Protein AF-U2RLL4-F1 (afdb_monomer)

Solvent-accessible surface area (backbone atoms only — not comparable to full-atom values): 22254 Å² total; per-residue (Å²): 138,86,86,83,88,81,93,73,91,78,79,98,73,79,81,69,80,72,76,60,77,63,57,58,54,53,51,51,51,50,50,53,57,64,65,72,49,88,63,89,75,58,71,93,46,101,54,63,54,18,35,25,39,34,36,23,9,93,50,26,71,79,56,39,44,50,76,50,62,51,74,35,62,77,90,53,89,75,58,67,65,45,82,46,68,46,74,42,98,58,73,39,96,92,38,56,34,54,29,40,32,29,23,43,84,96,50,99,49,46,72,33,33,35,40,92,36,30,35,42,30,51,18,57,46,48,58,55,41,56,40,42,24,40,31,47,45,59,89,70,26,29,42,44,72,88,39,81,42,74,47,51,75,47,79,46,76,47,82,40,90,99,56,70,70,44,76,45,78,48,44,24,55,99,58,26,47,46,48,32,83,76,39,68,69,44,40,51,51,24,51,53,49,39,60,75,68,70,61,86,71,94,38,65,34,26,23,46,31,44,56,84,79,48,94,73,52,26,76,59,17,34,55,36,47,43,57,29,64,48,72,68,46,37,49,60,16,37,74,33,28,38,58,86,36,32,34,36,39,36,34,29,78,91,34,51,36,36,38,40,39,38,43,59,34,57,35,54,66,40,81,83,61,86,59,69,40,67,44,35,38,72,64,48,36,73,76,48,56,57,54,73,91,74,38,62,65,51,66,62,55,93,82,43,55,52,75,45,27,26,28,73,90,64,66,94,83,51,96,63,87,52,58,91,61,54,44,95,26,65,62,31,49,52,53,48,53,53,52,48,52,44,54,73,66,73,49,59,47,47,74,70,57,52,54,53,56,73,70,58,83,80,57,69,64,56,71,59,46,51,62,54,54,48,53,50,31,76,69,37,56,74,85,69,77,62,41,120

pLDDT: mean 87.96, std 16.69, range [27.92, 98.94]

Foldseek 3Di:
DDDDDDDDDDDPPDPDPDPPPVVVVVVVVVVVVVVPPDQPPHDPDDQFWKKKKKFFLVQAPVSFMDIDIDGGDDDDVVDQKDKDAQDDPDCDPVRNFGWIDIDGVPARFHQFTDGPWKGKYWIQLPFLFKAKAWWQDDVQWTAAPNDTHGWDWDWDWDDDVVDDIDIDIWTADPQGTFCVSVDVVQQVQSVVVCVVVVHDGPDITMGMRGCVVPDFQQSVLRVQCSNARDPVSNLVSLQRNAPPWTWMWMTTPVGKTKTATGHFRFDFLDDQRPGHYHPNYNNGDTPGGDDRVLGDMDMCDPVSMDIDIQANSDDPPRPDRGDPDTDPCPLVVQLVVLSVVSVVVVDRDDPVSVVVSVVDPDDPCCVVVVVVLVVCLVPDDPPPVSND

Mean predicted aligned error: 9.35 Å

Radius of gyration: 27.71 Å; Cα contacts (8 Å, |Δi|>4): 667; chains: 1; bounding box: 62×97×69 Å

Secondary structure (DSSP, 8-state):
-----------S--S-PPPPHHHHHHHHHHHHHHHSS--SSS-SSTT-EEEEEEE-GGGBTTSS-EEEEEEE----SS-SEEEEEEE-SS--SSS--EEEEEEETT--S-SEEE-SSEEEEEEE-----EEEEEEEEETTEEEETTEEEE-EEEEEEEPPTTS--EEEEEEE-SS-BB-TTT-HHHHHHHHHHHHHTT---S-EEEEEEEGGGS--SHHHHHHHHHT--SHHHHHHHHTT--SS-EEEEEEETTS-EEEE----PEEESSS-SSS-EESSSGGGSEEEE--GGGS-EEES-TTSEEEESSS-SS-TT-SS---S----SHHHHHHHHHHHHHHHTTPPB-HHHHHHHHT----HHHHHHHHHHHHHHHHS-TTSS---

Structure (mmCIF, N/CA/C/O backbone):
data_AF-U2RLL4-F1
#
_entry.id   AF-U2RLL4-F1
#
loop_
_atom_site.group_PDB
_atom_site.id
_atom_site.type_symbol
_atom_site.label_atom_id
_atom_site.label_alt_id
_atom_site.label_comp_id
_atom_site.label_asym_id
_atom_site.label_entity_id
_atom_site.label_seq_id
_atom_site.pdbx_PDB_ins_code
_atom_site.Cartn_x
_atom_site.Cartn_y
_atom_site.Cartn_z
_atom_site.occupancy
_atom_site.B_iso_or_equiv
_atom_site.auth_seq_id
_atom_site.auth_comp_id
_atom_site.auth_asym_id
_atom_site.auth_atom_id
_atom_site.pdbx_PDB_model_num
ATOM 1 N N . ASP A 1 1 ? -33.097 72.452 22.766 1.00 35.31 1 ASP A N 1
ATOM 2 C CA . ASP A 1 1 ? -32.144 72.128 23.845 1.00 35.31 1 ASP A CA 1
ATOM 3 C C . ASP A 1 1 ? -31.614 70.722 23.628 1.00 35.31 1 ASP A C 1
ATOM 5 O O . ASP A 1 1 ? -32.330 69.766 23.870 1.00 35.31 1 ASP A O 1
ATOM 9 N N . ALA A 1 2 ? -30.593 70.578 22.776 1.00 31.78 2 ALA A N 1
ATOM 10 C CA . ALA A 1 2 ? -29.151 70.727 23.064 1.00 31.78 2 ALA A CA 1
ATOM 11 C C . ALA A 1 2 ? -28.604 69.412 23.646 1.00 31.78 2 ALA A C 1
ATOM 13 O O . ALA A 1 2 ? -29.109 68.956 24.658 1.00 31.78 2 ALA A O 1
ATOM 14 N N . GLY A 1 3 ? -27.613 68.710 23.102 1.00 29.83 3 GLY A N 1
ATOM 15 C CA . GLY A 1 3 ? -26.663 68.826 21.985 1.00 29.83 3 GLY A CA 1
ATOM 16 C C . GLY A 1 3 ? -25.802 67.542 22.084 1.00 29.83 3 GLY A C 1
ATOM 17 O O . GLY A 1 3 ? -25.729 66.955 23.158 1.00 29.83 3 GLY A O 1
ATOM 18 N N . ALA A 1 4 ? -25.275 66.930 21.028 1.00 31.56 4 ALA A N 1
ATOM 19 C CA . ALA A 1 4 ? -23.980 67.215 20.400 1.00 31.56 4 ALA A CA 1
ATOM 20 C C . ALA A 1 4 ? -23.743 66.044 19.408 1.00 31.56 4 ALA A C 1
ATOM 22 O O . ALA A 1 4 ? -23.968 64.896 19.774 1.00 31.56 4 ALA A O 1
ATOM 23 N N . ALA A 1 5 ? -23.574 66.264 18.104 1.00 33.19 5 ALA A N 1
ATOM 24 C CA . ALA A 1 5 ? -22.386 66.756 17.393 1.00 33.19 5 ALA A CA 1
ATOM 25 C C . ALA A 1 5 ? -21.442 65.622 16.950 1.00 33.19 5 ALA A C 1
ATOM 27 O O . ALA A 1 5 ? -21.034 64.794 17.754 1.00 33.19 5 ALA A O 1
ATOM 28 N N . GLY A 1 6 ? -21.044 65.669 15.673 1.00 27.92 6 GLY A N 1
ATOM 29 C CA . GLY A 1 6 ? -19.791 65.069 15.213 1.00 27.92 6 GLY A CA 1
ATOM 30 C C . GLY A 1 6 ? -19.909 64.017 14.118 1.00 27.92 6 GLY A C 1
ATOM 31 O O . GLY A 1 6 ? -19.562 62.864 14.337 1.00 27.92 6 GLY A O 1
ATOM 32 N N . ALA A 1 7 ? -20.326 64.425 12.918 1.00 37.50 7 ALA A N 1
ATOM 33 C CA . ALA A 1 7 ? -19.931 63.721 11.705 1.00 37.50 7 ALA A CA 1
ATOM 34 C C . ALA A 1 7 ? -18.407 63.866 11.532 1.00 37.50 7 ALA A C 1
ATOM 36 O O . ALA A 1 7 ? -17.900 64.979 11.403 1.00 37.50 7 ALA A O 1
ATOM 37 N N . GLY A 1 8 ? -17.690 62.746 11.549 1.00 28.16 8 GLY A N 1
ATOM 38 C CA . GLY A 1 8 ? -16.263 62.651 11.261 1.00 28.16 8 GLY A CA 1
ATOM 39 C C . GLY A 1 8 ? -16.005 61.285 10.644 1.00 28.16 8 GLY A C 1
ATOM 40 O O . GLY A 1 8 ? -16.228 60.266 11.289 1.00 28.16 8 GLY A O 1
ATOM 41 N N . GLY A 1 9 ? -15.659 61.280 9.358 1.00 40.22 9 GLY A N 1
ATOM 42 C CA . GLY A 1 9 ? -15.549 60.077 8.547 1.00 40.22 9 GLY A CA 1
ATOM 43 C C . GLY A 1 9 ? -14.456 59.120 9.014 1.00 40.22 9 GLY A C 1
ATOM 44 O O . GLY A 1 9 ? -13.385 59.535 9.448 1.00 40.22 9 GLY A O 1
ATOM 45 N N . ALA A 1 10 ? -14.729 57.832 8.837 1.00 35.62 10 ALA A N 1
ATOM 46 C CA . ALA A 1 10 ? -13.708 56.824 8.625 1.00 35.62 10 ALA A CA 1
ATOM 47 C C . ALA A 1 10 ? -14.221 55.859 7.550 1.00 35.62 10 ALA A C 1
ATOM 49 O O . ALA A 1 10 ? -15.272 55.235 7.681 1.00 35.62 10 ALA A O 1
ATOM 50 N N . ASP A 1 11 ? -13.475 55.864 6.455 1.00 39.47 11 ASP A N 1
ATOM 51 C CA . ASP A 1 11 ? -13.566 55.104 5.220 1.00 39.47 11 ASP A CA 1
ATOM 52 C C . ASP A 1 11 ? -14.268 53.738 5.269 1.00 39.47 11 ASP A C 1
ATOM 54 O O . ASP A 1 11 ? -13.703 52.722 5.666 1.00 39.47 11 ASP A O 1
ATOM 58 N N . ALA A 1 12 ? -15.431 53.678 4.620 1.00 37.25 12 ALA A N 1
ATOM 59 C CA . ALA A 1 12 ? -15.953 52.467 3.984 1.00 37.25 12 ALA A CA 1
ATOM 60 C C . ALA A 1 12 ? -15.219 52.169 2.653 1.0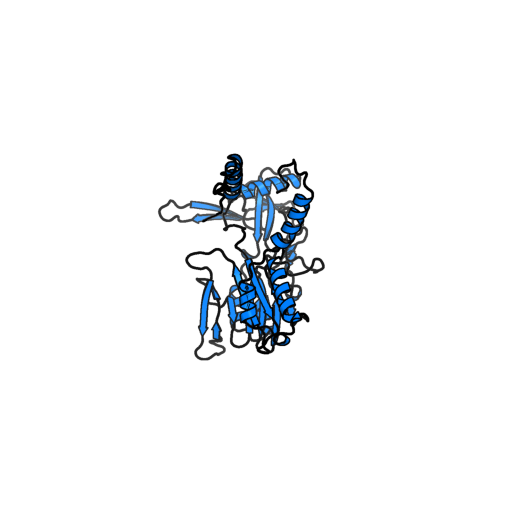0 37.25 12 ALA A C 1
ATOM 62 O O . ALA A 1 12 ? -15.834 51.826 1.642 1.00 37.25 12 ALA A O 1
ATOM 63 N N . ARG A 1 13 ? -13.891 52.347 2.623 1.00 44.16 13 ARG A N 1
ATOM 64 C CA . ARG A 1 13 ? -13.056 52.203 1.423 1.00 44.16 13 ARG A CA 1
ATOM 65 C C . ARG A 1 13 ? -11.746 51.481 1.735 1.00 44.16 13 ARG A C 1
ATOM 67 O O . ARG A 1 13 ? -10.659 52.028 1.638 1.00 44.16 13 ARG A O 1
ATOM 74 N N . ALA A 1 14 ? -11.869 50.201 2.056 1.00 39.75 14 ALA A N 1
ATOM 75 C CA . ALA A 1 14 ? -10.788 49.238 1.870 1.00 39.75 14 ALA A CA 1
ATOM 76 C C . ALA A 1 14 ? -11.356 47.891 1.395 1.00 39.75 14 ALA A C 1
ATOM 78 O O . ALA A 1 14 ? -10.985 46.828 1.878 1.00 39.75 14 ALA A O 1
ATOM 79 N N . LEU A 1 15 ? -12.293 47.928 0.441 1.00 38.53 15 LEU A N 1
ATOM 80 C CA . LEU A 1 15 ? -12.553 46.766 -0.403 1.00 38.53 15 LEU A CA 1
ATOM 81 C C . LEU A 1 15 ? -11.418 46.694 -1.427 1.00 38.53 15 LEU A C 1
ATOM 83 O O . LEU A 1 15 ? -11.384 47.478 -2.370 1.00 38.53 15 LEU A O 1
ATOM 87 N N . ALA A 1 16 ? -10.484 45.787 -1.133 1.00 45.78 16 ALA A N 1
ATOM 88 C CA . ALA A 1 16 ? -9.521 45.149 -2.022 1.00 45.78 16 ALA A CA 1
ATOM 89 C C . ALA A 1 16 ? -8.965 46.041 -3.143 1.00 45.78 16 ALA A C 1
ATOM 91 O O . ALA A 1 16 ? -9.498 46.084 -4.252 1.00 45.78 16 ALA A O 1
ATOM 92 N N . ALA A 1 17 ? -7.816 46.676 -2.886 1.00 45.69 17 ALA A N 1
ATOM 93 C CA . ALA A 1 17 ? -6.901 46.944 -3.987 1.00 45.69 17 ALA A CA 1
ATOM 94 C C . ALA A 1 17 ? -6.671 45.603 -4.699 1.00 45.69 17 ALA A C 1
ATOM 96 O O . ALA A 1 17 ? -6.273 44.628 -4.057 1.00 45.69 17 ALA A O 1
ATOM 97 N N . ALA A 1 18 ? -7.009 45.533 -5.989 1.00 52.09 18 ALA A N 1
ATOM 98 C CA . ALA A 1 18 ? -6.690 44.367 -6.796 1.00 52.09 18 ALA A CA 1
ATOM 99 C C . ALA A 1 18 ? -5.194 44.064 -6.605 1.00 52.09 18 ALA A C 1
ATOM 101 O O . ALA A 1 18 ? -4.401 45.015 -6.593 1.00 52.09 18 ALA A O 1
ATOM 102 N N . PRO A 1 19 ? -4.805 42.792 -6.403 1.00 55.44 19 PRO A N 1
ATOM 103 C CA . PRO A 1 19 ? -3.399 42.449 -6.256 1.00 55.44 19 PRO A CA 1
ATOM 104 C C . PRO A 1 19 ? -2.615 43.035 -7.442 1.00 55.44 19 PRO A C 1
ATOM 106 O O . PRO A 1 19 ? -3.172 43.117 -8.547 1.00 55.44 19 PRO A O 1
ATOM 109 N N . PRO A 1 20 ? -1.367 43.498 -7.234 1.00 59.97 20 PRO A N 1
ATOM 110 C CA . PRO A 1 20 ? -0.583 44.093 -8.306 1.00 59.97 20 PRO A CA 1
ATOM 111 C C . PRO A 1 20 ? -0.528 43.138 -9.507 1.00 59.97 20 PRO A C 1
ATOM 113 O O . PRO A 1 20 ? -0.580 41.917 -9.354 1.00 59.97 20 PRO A O 1
ATOM 116 N N . ALA A 1 21 ? -0.489 43.692 -10.721 1.00 58.06 21 ALA A N 1
ATOM 117 C CA . ALA A 1 21 ? -0.640 42.921 -11.960 1.00 58.06 21 ALA A CA 1
ATOM 118 C C . ALA A 1 21 ? 0.403 41.793 -12.135 1.00 58.06 21 ALA A C 1
ATOM 120 O O . ALA A 1 21 ? 0.189 40.884 -12.937 1.00 58.06 21 ALA A O 1
ATOM 121 N N . ASP A 1 22 ? 1.501 41.828 -11.375 1.00 64.62 22 ASP A N 1
ATOM 122 C CA . ASP A 1 22 ? 2.539 40.798 -11.356 1.00 64.62 22 ASP A CA 1
ATOM 123 C C . ASP A 1 22 ? 2.102 39.507 -10.647 1.00 64.62 22 ASP A C 1
ATOM 125 O O . ASP A 1 22 ? 2.520 38.425 -11.049 1.00 64.62 22 ASP A O 1
ATOM 129 N N . TYR A 1 23 ? 1.205 39.587 -9.665 1.00 63.22 23 TYR A N 1
ATOM 130 C CA . TYR A 1 23 ? 0.782 38.447 -8.854 1.00 63.22 23 TYR A CA 1
ATOM 131 C C . TYR A 1 23 ? -0.059 37.464 -9.666 1.00 63.22 23 TYR A C 1
ATOM 133 O O . TYR A 1 23 ? 0.086 36.249 -9.554 1.00 63.22 23 TYR A O 1
ATOM 141 N N . ARG A 1 24 ? -0.914 37.996 -10.546 1.00 65.81 24 ARG A N 1
ATOM 142 C CA . ARG A 1 24 ? -1.695 37.190 -11.486 1.00 65.81 24 ARG A CA 1
ATOM 143 C C . ARG A 1 24 ? -0.790 36.496 -12.500 1.00 65.81 24 ARG A C 1
ATOM 145 O O . ARG A 1 24 ? -0.968 35.309 -12.726 1.00 65.81 24 ARG A O 1
ATOM 152 N N . ALA A 1 25 ? 0.194 37.206 -13.052 1.00 68.19 25 ALA A N 1
ATOM 153 C CA . ALA A 1 25 ? 1.145 36.630 -13.999 1.00 68.19 25 ALA A CA 1
ATOM 154 C C . ALA A 1 25 ? 2.014 35.538 -13.349 1.00 68.19 25 ALA A C 1
ATOM 156 O O . ALA A 1 25 ? 2.249 34.496 -13.954 1.00 68.19 25 ALA A O 1
ATOM 157 N N . GLN A 1 26 ? 2.438 35.736 -12.098 1.00 72.56 26 GLN A N 1
ATOM 158 C CA . GLN A 1 26 ? 3.176 34.734 -11.325 1.00 72.56 26 GLN A CA 1
ATOM 159 C C . GLN A 1 26 ? 2.309 33.505 -11.007 1.00 72.56 26 GLN A C 1
ATOM 161 O O . GLN A 1 26 ? 2.769 32.381 -11.183 1.00 72.56 26 GLN A O 1
ATOM 166 N N . LEU A 1 27 ? 1.045 33.690 -10.608 1.00 69.88 27 LEU A N 1
ATOM 167 C CA . LEU A 1 27 ? 0.103 32.586 -10.379 1.00 69.88 27 LEU A CA 1
ATOM 168 C C . LEU A 1 27 ? -0.246 31.836 -11.670 1.00 69.88 27 LEU A C 1
ATOM 170 O O . LEU A 1 27 ? -0.314 30.611 -11.657 1.00 69.88 27 LEU A O 1
ATOM 174 N N . GLU A 1 28 ? -0.422 32.542 -12.787 1.00 74.75 28 GLU A N 1
ATOM 175 C CA . GLU A 1 28 ? -0.637 31.941 -14.109 1.00 74.75 28 GLU A CA 1
ATOM 176 C C . GLU A 1 28 ? 0.602 31.148 -14.559 1.00 74.75 28 GLU A C 1
ATOM 178 O O . GLU A 1 28 ? 0.465 30.040 -15.073 1.00 74.75 28 GLU A O 1
ATOM 183 N N . GLN A 1 29 ? 1.813 31.646 -14.287 1.00 74.31 29 GLN A N 1
ATOM 184 C CA . GLN A 1 29 ? 3.063 30.936 -14.571 1.00 74.31 29 GLN A CA 1
ATOM 185 C C . GLN A 1 29 ? 3.240 29.689 -13.691 1.00 74.31 29 GLN A C 1
ATOM 187 O O . GLN A 1 29 ? 3.697 28.653 -14.178 1.00 74.31 29 GLN A O 1
ATOM 192 N N . VAL A 1 30 ? 2.844 29.752 -12.417 1.00 69.50 30 VAL A N 1
ATOM 193 C CA . VAL A 1 30 ? 2.812 28.588 -11.518 1.00 69.50 30 VAL A CA 1
ATOM 194 C C . VAL A 1 30 ? 1.758 27.577 -11.980 1.00 69.50 30 VAL A C 1
ATOM 196 O O . VAL A 1 30 ? 2.071 26.393 -12.064 1.00 69.50 30 VAL A O 1
ATOM 199 N N . SER A 1 31 ? 0.555 28.018 -12.366 1.00 70.50 31 SER A N 1
ATOM 200 C CA . SER A 1 31 ? -0.503 27.146 -12.907 1.00 70.50 31 SER A CA 1
ATOM 201 C C . SER A 1 31 ? -0.044 26.433 -14.176 1.00 70.50 31 SER A C 1
ATOM 203 O O . SER A 1 31 ? -0.110 25.211 -14.249 1.00 70.50 31 SER A O 1
ATOM 205 N N . ALA A 1 32 ? 0.531 27.163 -15.134 1.00 70.44 32 ALA A N 1
ATOM 206 C CA . ALA A 1 32 ? 1.067 26.589 -16.367 1.00 70.44 32 ALA A CA 1
ATOM 207 C C . ALA A 1 32 ? 2.233 25.613 -16.104 1.00 70.44 32 ALA A C 1
ATOM 209 O O . ALA A 1 32 ? 2.377 24.595 -16.783 1.00 70.44 32 ALA A O 1
ATOM 210 N N . SER A 1 33 ? 3.045 25.876 -15.076 1.00 67.56 33 SER A N 1
ATOM 211 C CA . SER A 1 33 ? 4.110 24.960 -14.648 1.00 67.56 33 SER A CA 1
ATOM 212 C C . SER A 1 33 ? 3.546 23.687 -14.001 1.00 67.56 33 SER A C 1
ATOM 214 O O . SER A 1 33 ? 4.088 22.610 -14.211 1.00 67.56 33 SER A O 1
ATOM 216 N N . LEU A 1 34 ? 2.430 23.779 -13.272 1.00 58.28 34 LEU A N 1
ATOM 217 C CA . LEU A 1 34 ? 1.736 22.635 -12.661 1.00 58.28 34 LEU A CA 1
ATOM 218 C C . LEU A 1 34 ? 0.900 21.822 -13.664 1.00 58.28 34 LEU A C 1
ATOM 220 O O . LEU A 1 34 ? 0.659 20.632 -13.449 1.00 58.28 34 LEU A O 1
ATOM 224 N N . GLU A 1 35 ? 0.439 22.457 -14.740 1.00 61.38 35 GLU A N 1
ATOM 225 C CA . GLU A 1 35 ? -0.293 21.835 -15.850 1.00 61.38 35 GLU A CA 1
ATOM 226 C C . GLU A 1 35 ? 0.631 21.123 -16.846 1.00 61.38 35 GLU A C 1
ATOM 228 O O . GLU A 1 35 ? 0.214 20.150 -17.468 1.00 61.38 35 GLU A O 1
ATOM 233 N N . SER A 1 36 ? 1.886 21.567 -16.980 1.00 55.72 36 SER A N 1
ATOM 234 C CA . SER A 1 36 ? 2.875 20.952 -17.882 1.00 55.72 36 SER A CA 1
ATOM 235 C C . SER A 1 36 ? 3.551 19.695 -17.319 1.00 55.72 36 SER A C 1
ATOM 237 O O . SER A 1 36 ? 4.315 19.041 -18.028 1.00 55.72 36 SER A O 1
ATOM 239 N N . LEU A 1 37 ? 3.243 19.315 -16.075 1.00 46.38 37 LEU A N 1
ATOM 240 C CA . LEU A 1 37 ? 3.657 18.038 -15.496 1.00 46.38 37 LEU A CA 1
ATOM 241 C C . LEU A 1 37 ? 2.771 16.898 -16.050 1.00 46.38 37 LEU A C 1
ATOM 243 O O . LEU A 1 37 ? 1.548 16.963 -15.890 1.00 46.38 37 LEU A O 1
ATOM 247 N N . PRO A 1 38 ? 3.337 15.844 -16.674 1.00 43.25 38 PRO A N 1
ATOM 248 C CA . PRO A 1 38 ? 2.563 14.741 -17.243 1.00 43.25 38 PRO A CA 1
ATOM 249 C C . PRO A 1 38 ? 1.695 14.044 -16.183 1.00 43.25 38 PRO A C 1
ATOM 251 O O . PRO A 1 38 ? 2.201 13.439 -15.240 1.00 43.25 38 PRO A O 1
ATOM 254 N N . ARG A 1 39 ? 0.367 14.092 -16.349 1.00 53.12 39 ARG A N 1
ATOM 255 C CA . ARG A 1 39 ? -0.608 13.388 -15.494 1.00 53.12 39 ARG A CA 1
ATOM 256 C C . ARG A 1 39 ? -1.152 12.152 -16.202 1.00 53.12 39 ARG A C 1
ATOM 258 O O . ARG A 1 39 ? -2.321 12.112 -16.574 1.00 53.12 39 ARG A O 1
ATOM 265 N N . LEU A 1 40 ? -0.304 11.149 -16.419 1.00 39.41 40 LEU A N 1
ATOM 266 C CA . LEU A 1 40 ? -0.729 9.908 -17.083 1.00 39.41 40 LEU A CA 1
ATOM 267 C C . LEU A 1 40 ? -1.273 8.841 -16.110 1.00 39.41 40 LEU A C 1
ATOM 269 O O . LEU A 1 40 ? -1.801 7.828 -16.555 1.00 39.41 40 LEU A O 1
ATOM 273 N N . MET A 1 41 ? -1.220 9.079 -14.792 1.00 38.47 41 MET A N 1
ATOM 274 C CA . MET A 1 41 ? -1.794 8.197 -13.760 1.00 38.47 41 MET A CA 1
ATOM 275 C C . MET A 1 41 ? -2.449 8.997 -12.622 1.00 38.47 41 MET A C 1
ATOM 277 O O . MET A 1 41 ? -2.103 8.835 -11.458 1.00 38.47 41 MET A O 1
ATOM 281 N N . GLY A 1 42 ? -3.365 9.918 -12.952 1.00 37.81 42 GLY A N 1
ATOM 282 C CA . GLY A 1 42 ? -3.905 10.865 -11.966 1.00 37.81 42 GLY A CA 1
ATOM 283 C C . GLY A 1 42 ? -2.805 11.770 -11.387 1.00 37.81 42 GLY A C 1
ATOM 284 O O . GLY A 1 42 ? -1.627 11.613 -11.711 1.00 37.81 42 GLY A O 1
ATOM 285 N N . PRO A 1 43 ? -3.133 12.789 -10.584 1.00 41.00 43 PRO A N 1
ATOM 286 C CA . PRO A 1 43 ? -2.085 13.478 -9.860 1.00 41.00 43 PRO A CA 1
ATOM 287 C C . PRO A 1 43 ? -1.492 12.497 -8.838 1.00 41.00 43 PRO A C 1
ATOM 289 O O . PRO A 1 43 ? -2.199 12.022 -7.955 1.00 41.00 43 PRO A O 1
ATOM 292 N N . ALA A 1 44 ? -0.179 12.272 -8.887 1.00 42.84 44 ALA A N 1
ATOM 293 C CA . ALA A 1 44 ? 0.561 12.298 -7.635 1.00 42.84 44 ALA A CA 1
ATOM 294 C C . ALA A 1 44 ? 0.318 13.704 -7.058 1.00 42.84 44 ALA A C 1
ATOM 296 O O . ALA A 1 44 ? 0.884 14.694 -7.518 1.00 42.84 44 ALA A O 1
ATOM 297 N N . GLY A 1 45 ? -0.674 13.808 -6.182 1.00 40.56 45 GLY A N 1
ATOM 298 C CA . GLY A 1 45 ? -1.204 15.050 -5.640 1.00 40.56 45 GLY A CA 1
ATOM 299 C C . GLY A 1 45 ? -2.021 14.759 -4.392 1.00 40.56 45 GLY A C 1
ATOM 300 O O . GLY A 1 45 ? -2.318 13.605 -4.098 1.00 40.56 45 GLY A O 1
ATOM 301 N N . SER A 1 46 ? -2.348 15.827 -3.672 1.00 45.66 46 SER A N 1
ATOM 302 C CA . SER A 1 46 ? -2.884 15.918 -2.302 1.00 45.66 46 SER A CA 1
ATOM 303 C C . SER A 1 46 ? -4.059 15.016 -1.893 1.00 45.66 46 SER A C 1
ATOM 305 O O . SER A 1 46 ? -4.433 15.046 -0.724 1.00 45.66 46 SER A O 1
ATOM 307 N N . ASP A 1 47 ? -4.635 14.238 -2.809 1.00 52.28 47 ASP A N 1
ATOM 308 C CA . ASP A 1 47 ? -5.923 13.553 -2.643 1.00 52.28 47 ASP A CA 1
ATOM 309 C C . ASP A 1 47 ? -5.806 12.015 -2.716 1.00 52.28 47 ASP A C 1
ATOM 311 O O . ASP A 1 47 ? -6.821 11.315 -2.715 1.00 52.28 47 ASP A O 1
ATOM 315 N N . ILE A 1 48 ? -4.582 11.478 -2.807 1.00 71.50 48 ILE A N 1
ATOM 316 C CA . ILE A 1 48 ? -4.311 10.037 -2.734 1.00 71.50 48 ILE A CA 1
ATOM 317 C C . ILE A 1 48 ? -3.631 9.732 -1.405 1.00 71.50 48 ILE A C 1
ATOM 319 O O . ILE A 1 48 ? -2.574 10.271 -1.101 1.00 71.50 48 ILE A O 1
ATOM 323 N N . GLY A 1 49 ? -4.241 8.845 -0.633 1.00 86.00 49 GLY A N 1
ATOM 324 C CA . GLY A 1 49 ? -3.812 8.484 0.709 1.00 86.00 49 GLY A CA 1
ATOM 325 C C . GLY A 1 49 ? -4.820 7.526 1.325 1.00 86.00 49 GLY A C 1
ATOM 326 O O . GLY A 1 49 ? -5.701 6.997 0.655 1.00 86.00 49 GLY A O 1
ATOM 327 N N . SER A 1 50 ? -4.690 7.223 2.601 1.00 94.00 50 SER A N 1
ATOM 328 C CA . SER A 1 50 ? -5.680 6.488 3.387 1.00 94.00 50 SER A CA 1
ATOM 329 C C . SER A 1 50 ? -5.346 6.662 4.857 1.00 94.00 50 SER A C 1
ATOM 331 O O . SER A 1 50 ? -4.168 6.732 5.207 1.00 94.00 50 SER A O 1
ATOM 333 N N . ASN A 1 51 ? -6.340 6.652 5.734 1.00 97.56 51 ASN A N 1
ATOM 334 C CA . ASN A 1 51 ? -6.104 6.467 7.162 1.00 97.56 51 ASN A CA 1
ATOM 335 C C . ASN A 1 51 ? -6.658 5.117 7.612 1.00 97.56 51 ASN A C 1
ATOM 337 O O . ASN A 1 51 ? -7.693 4.660 7.126 1.00 97.56 51 ASN A O 1
ATOM 341 N N . SER A 1 52 ? -5.985 4.488 8.566 1.00 97.81 52 SER A N 1
ATOM 342 C CA . SER A 1 52 ? -6.527 3.391 9.360 1.00 97.81 52 SER A CA 1
ATOM 343 C C . SER A 1 52 ? -5.995 3.468 10.776 1.00 97.81 52 SER A C 1
ATOM 345 O O . SER A 1 52 ? -4.802 3.691 10.989 1.00 97.81 52 SER A O 1
ATOM 347 N N . TRP A 1 53 ? -6.852 3.223 11.755 1.00 98.50 53 TRP A N 1
ATOM 348 C CA . TRP A 1 53 ? -6.415 3.031 13.127 1.00 98.50 53 TRP A CA 1
ATOM 349 C C . TRP A 1 53 ? -7.333 2.075 13.865 1.00 98.50 53 TRP A C 1
ATOM 351 O O . TRP A 1 53 ? -8.526 1.968 13.582 1.00 98.50 53 TRP A O 1
ATOM 361 N N . VAL A 1 54 ? -6.751 1.390 14.839 1.00 98.69 54 VAL A N 1
ATOM 362 C CA . VAL A 1 54 ? -7.457 0.454 15.705 1.00 98.69 54 VAL A CA 1
ATOM 363 C C . VAL A 1 54 ? -7.086 0.732 17.156 1.00 98.69 54 VAL A C 1
ATOM 365 O O . VAL A 1 54 ? -5.930 1.005 17.474 1.00 98.69 54 VAL A O 1
ATOM 368 N N . VAL A 1 55 ? -8.085 0.705 18.034 1.00 98.62 55 VAL A N 1
ATOM 369 C CA . VAL A 1 55 ? -7.964 0.965 19.471 1.00 98.62 55 VAL A CA 1
ATOM 370 C C . VAL A 1 55 ? -8.442 -0.270 20.225 1.00 98.62 55 VAL A C 1
ATOM 372 O O . VAL A 1 55 ? -9.552 -0.741 19.993 1.00 98.62 55 VAL A O 1
ATOM 375 N N . SER A 1 56 ? -7.616 -0.784 21.132 1.00 98.38 56 SER A N 1
ATOM 376 C CA . SER A 1 56 ? -7.894 -1.983 21.931 1.00 98.38 56 SER A CA 1
ATOM 377 C C . SER A 1 56 ? -9.104 -1.812 22.850 1.00 98.38 56 SER A C 1
ATOM 379 O O . SER A 1 56 ? -9.380 -0.718 23.351 1.00 98.38 56 SER A O 1
ATOM 381 N N . GLY A 1 57 ? -9.779 -2.922 23.162 1.00 97.94 57 GLY A N 1
ATOM 382 C CA . GLY A 1 57 ? -10.928 -2.934 24.075 1.00 97.94 57 GLY A CA 1
ATOM 383 C C . GLY A 1 57 ? -10.628 -2.379 25.472 1.00 97.94 57 GLY A C 1
ATOM 384 O O . GLY A 1 57 ? -11.504 -1.810 26.121 1.00 97.94 57 GLY A O 1
ATOM 385 N N . ALA A 1 58 ? -9.369 -2.451 25.915 1.00 96.88 58 ALA A N 1
ATOM 386 C CA . ALA A 1 58 ? -8.926 -1.868 27.178 1.00 96.88 58 ALA A CA 1
ATOM 387 C C . ALA A 1 58 ? -9.097 -0.342 27.222 1.00 96.88 58 ALA A C 1
ATOM 389 O O . ALA A 1 58 ? -9.222 0.225 28.308 1.00 96.88 58 ALA A O 1
ATOM 390 N N . LEU A 1 59 ? -9.131 0.334 26.074 1.00 97.88 59 LEU A N 1
ATOM 391 C CA . LEU A 1 59 ? -9.264 1.785 25.976 1.00 97.88 59 LEU A CA 1
ATOM 392 C C . LEU A 1 59 ? -10.670 2.235 25.564 1.00 97.88 59 LEU A C 1
ATOM 394 O O . LEU A 1 59 ? -10.949 3.427 25.654 1.00 97.88 59 LEU A O 1
ATOM 398 N N . THR A 1 60 ? -11.572 1.336 25.166 1.00 98.31 60 THR A N 1
ATOM 399 C CA . THR A 1 60 ? -12.885 1.692 24.600 1.00 98.31 60 THR A CA 1
ATOM 400 C C . THR A 1 60 ? -14.030 1.561 25.607 1.00 98.31 60 THR A C 1
ATOM 402 O O . THR A 1 60 ? -13.917 0.898 26.639 1.00 98.31 60 THR A O 1
ATOM 405 N N . THR A 1 61 ? -15.163 2.219 25.339 1.00 97.62 61 THR A N 1
ATOM 406 C CA . THR A 1 61 ? -16.367 2.131 26.191 1.00 97.62 61 THR A CA 1
ATOM 407 C C . THR A 1 61 ? -17.061 0.779 26.103 1.00 97.62 61 THR A C 1
ATOM 409 O O . THR A 1 61 ? -17.803 0.415 27.009 1.00 97.62 61 THR A O 1
ATOM 412 N N . THR A 1 62 ? -16.858 0.052 25.006 1.00 96.81 62 THR A N 1
ATOM 413 C CA . THR A 1 62 ? -17.490 -1.246 24.740 1.00 96.81 62 THR A CA 1
ATOM 414 C C . THR A 1 62 ? -16.728 -2.407 25.377 1.00 96.81 62 THR A C 1
ATOM 416 O O . THR A 1 62 ? -17.249 -3.518 25.420 1.00 96.81 62 THR A O 1
ATOM 419 N N . GLY A 1 63 ? -15.487 -2.185 25.827 1.00 97.69 63 GLY A N 1
ATOM 420 C CA . GLY A 1 63 ? -14.577 -3.265 26.212 1.00 97.69 63 GLY A CA 1
ATOM 421 C C . GLY A 1 63 ? -14.099 -4.112 25.024 1.00 97.69 63 GLY A C 1
ATOM 422 O O . GLY A 1 63 ? -13.436 -5.125 25.232 1.00 97.69 63 GLY A O 1
ATOM 423 N N . LYS A 1 64 ? -14.430 -3.717 23.786 1.00 98.19 64 LYS A N 1
ATOM 424 C CA . LYS A 1 64 ? -14.058 -4.392 22.534 1.00 98.19 64 LYS A CA 1
ATOM 425 C C . LYS A 1 64 ? -13.298 -3.440 21.608 1.00 98.19 64 LYS A C 1
ATOM 427 O O . LYS A 1 64 ? -13.500 -2.225 21.723 1.00 98.19 64 LYS A O 1
ATOM 432 N N . PRO A 1 65 ? -12.427 -3.948 20.721 1.00 98.56 65 PRO A N 1
ATOM 433 C CA . PRO A 1 65 ? -11.694 -3.095 19.804 1.00 98.56 65 PRO A CA 1
ATOM 434 C C . PRO A 1 65 ? -12.602 -2.219 18.935 1.00 98.56 65 PRO A C 1
ATOM 436 O O . PRO A 1 65 ? -13.725 -2.598 18.605 1.00 98.56 65 PRO A O 1
ATOM 439 N N . LEU A 1 66 ? -12.106 -1.040 18.568 1.00 98.56 66 LEU A N 1
ATOM 440 C CA . LEU A 1 66 ? -12.730 -0.151 17.588 1.00 98.56 66 LEU A CA 1
ATOM 441 C C . LEU A 1 66 ? -11.731 0.118 16.464 1.00 98.56 66 LEU A C 1
ATOM 443 O O . LEU A 1 66 ? -10.624 0.580 16.739 1.00 98.56 66 LEU A O 1
ATOM 447 N N . LEU A 1 67 ? -12.134 -0.146 15.223 1.00 98.62 67 LEU A N 1
ATOM 448 C CA . LEU A 1 67 ? -11.338 0.066 14.015 1.00 98.62 67 LEU A CA 1
ATOM 449 C C . LEU A 1 67 ? -12.031 1.104 13.127 1.00 98.62 67 LEU A C 1
ATOM 451 O O . LEU A 1 67 ? -13.248 1.062 12.953 1.00 98.62 67 LEU A O 1
ATOM 455 N N . ALA A 1 68 ? -11.258 2.036 12.575 1.00 98.25 68 ALA A N 1
ATOM 456 C CA . ALA A 1 68 ? -11.709 2.972 11.552 1.00 98.25 68 ALA A CA 1
ATOM 457 C C . ALA A 1 68 ? -10.744 2.955 10.364 1.00 98.25 68 ALA A C 1
ATOM 459 O O . ALA A 1 68 ? -9.532 2.833 10.549 1.00 98.25 68 ALA A O 1
ATOM 460 N N . ASN A 1 69 ? -11.295 3.077 9.156 1.00 97.75 69 ASN A N 1
ATOM 461 C CA . ASN A 1 69 ? -10.546 3.148 7.909 1.00 97.75 69 ASN A CA 1
ATOM 462 C C . ASN A 1 69 ? -11.286 4.037 6.899 1.00 97.75 69 ASN A C 1
ATOM 464 O O . ASN A 1 69 ? -12.489 3.888 6.696 1.00 97.75 69 ASN A O 1
ATOM 468 N N . ASP A 1 70 ? -10.555 4.955 6.274 1.00 95.38 70 ASP A N 1
ATOM 469 C CA . ASP A 1 70 ? -11.026 5.856 5.224 1.00 95.38 70 ASP A CA 1
ATOM 470 C C . ASP A 1 70 ? -9.968 5.935 4.108 1.00 95.38 70 ASP A C 1
ATOM 472 O O . ASP A 1 70 ? -8.966 6.639 4.263 1.00 95.38 70 ASP A O 1
ATOM 476 N N . PRO A 1 71 ? -10.132 5.186 2.999 1.00 92.81 71 PRO A N 1
ATOM 477 C CA . PRO A 1 71 ? -9.249 5.288 1.842 1.00 92.81 71 PRO A CA 1
ATOM 478 C C . PRO A 1 71 ? -9.509 6.587 1.067 1.00 92.81 71 PRO A C 1
ATOM 480 O O . PRO A 1 71 ? -10.656 6.950 0.806 1.00 92.81 71 PRO A O 1
ATOM 483 N N . HIS A 1 72 ? -8.446 7.282 0.663 1.00 91.12 72 HIS A N 1
ATOM 484 C CA . HIS A 1 72 ? -8.500 8.535 -0.097 1.00 91.12 72 HIS A CA 1
ATOM 485 C C . HIS A 1 72 ? -8.061 8.259 -1.531 1.00 91.12 72 HIS A C 1
ATOM 487 O O . HIS A 1 72 ? -6.884 8.050 -1.818 1.00 91.12 72 HIS A O 1
ATOM 493 N N . LEU A 1 73 ? -9.037 8.204 -2.429 1.00 84.69 73 LEU A N 1
ATOM 494 C CA . LEU A 1 73 ? -8.823 8.098 -3.866 1.00 84.69 73 LEU A CA 1
ATOM 495 C C . LEU A 1 73 ? -9.582 9.231 -4.548 1.00 84.69 73 L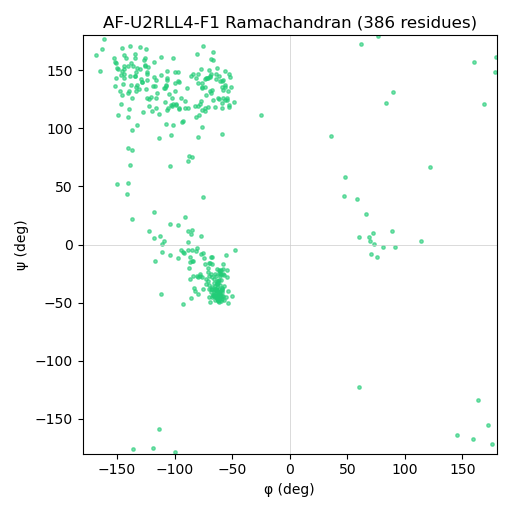EU A C 1
ATOM 497 O O . LEU A 1 73 ? -10.604 9.697 -4.038 1.00 84.69 73 LEU A O 1
ATOM 501 N N . GLY A 1 74 ? -9.113 9.634 -5.728 1.00 78.19 74 GLY A N 1
ATOM 502 C CA . GLY A 1 74 ? -9.784 10.657 -6.523 1.00 78.19 74 GLY A CA 1
ATOM 503 C C . GLY A 1 74 ? -11.260 10.320 -6.771 1.00 78.19 74 GLY A C 1
ATOM 504 O O . GLY A 1 74 ? -11.603 9.205 -7.181 1.00 78.19 74 GLY A O 1
ATOM 505 N N . ALA A 1 75 ? -12.136 11.300 -6.539 1.00 81.38 75 ALA A N 1
ATOM 506 C CA . ALA A 1 75 ? -13.563 11.156 -6.795 1.00 81.38 75 ALA A CA 1
ATOM 507 C C . ALA A 1 75 ? -13.812 10.893 -8.290 1.00 81.38 75 ALA A C 1
ATOM 509 O O . ALA A 1 75 ? -13.373 11.653 -9.154 1.00 81.38 75 ALA A O 1
ATOM 510 N N . SER A 1 76 ? -14.521 9.809 -8.596 1.00 81.25 76 SER A N 1
ATOM 511 C CA . SER A 1 76 ? -14.803 9.364 -9.963 1.00 81.25 76 SER A CA 1
ATOM 512 C C . SER A 1 76 ? -16.216 8.793 -10.079 1.00 81.25 76 SER A C 1
ATOM 514 O O . SER A 1 76 ? -16.852 8.445 -9.082 1.00 81.25 76 SER A O 1
ATOM 516 N N . LEU A 1 77 ? -16.727 8.741 -11.312 1.00 85.06 77 LEU A N 1
ATOM 517 C CA . LEU A 1 77 ? -17.997 8.102 -11.646 1.00 85.06 77 LEU A CA 1
ATOM 518 C C . LEU A 1 77 ? -17.752 7.013 -12.704 1.00 85.06 77 LEU A C 1
ATOM 520 O O . LEU A 1 77 ? -17.309 7.349 -13.804 1.00 85.06 77 LEU A O 1
ATOM 524 N N . PRO A 1 78 ? -18.062 5.737 -12.408 1.00 85.56 78 PRO A N 1
ATOM 525 C CA . PRO A 1 78 ? -18.517 5.218 -11.111 1.00 85.56 78 PRO A CA 1
ATOM 526 C C . PRO A 1 78 ? -17.432 5.311 -10.022 1.00 85.56 78 PRO A C 1
ATOM 528 O O . PRO A 1 78 ? -16.247 5.394 -10.332 1.00 85.56 78 PRO A O 1
ATOM 531 N N . SER A 1 79 ? -17.852 5.286 -8.752 1.00 86.56 79 SER A N 1
ATOM 532 C CA . SER A 1 79 ? -16.930 5.228 -7.610 1.00 86.56 79 SER A CA 1
ATOM 533 C C . SER A 1 79 ? -16.034 3.989 -7.699 1.00 86.56 79 SER A C 1
ATOM 535 O O . SER A 1 79 ? -16.505 2.906 -8.055 1.00 86.56 79 SER A O 1
ATOM 537 N N . VAL A 1 80 ? -14.760 4.138 -7.321 1.00 87.06 80 VAL A N 1
ATOM 538 C CA . VAL A 1 80 ? -13.808 3.019 -7.217 1.00 87.06 80 VAL A CA 1
ATOM 539 C C . VAL A 1 80 ? -14.292 1.992 -6.189 1.00 87.06 80 VAL A C 1
ATOM 541 O O . VAL A 1 80 ? -14.296 0.791 -6.463 1.00 87.06 80 VAL A O 1
ATOM 544 N N . TRP A 1 81 ? -14.730 2.479 -5.025 1.00 90.94 81 TRP A N 1
ATOM 545 C CA . TRP A 1 81 ? -15.237 1.670 -3.920 1.00 90.94 81 TRP A CA 1
ATOM 546 C C . TRP A 1 81 ? -16.762 1.591 -3.947 1.00 90.94 81 TRP A C 1
ATOM 548 O O . TRP A 1 81 ? -17.440 2.600 -4.163 1.00 90.94 81 TRP A O 1
ATOM 558 N N . TYR A 1 82 ? -17.302 0.413 -3.650 1.00 92.06 82 TYR A N 1
ATOM 559 C CA . TYR A 1 82 ? -18.727 0.207 -3.397 1.00 92.06 82 TYR A CA 1
ATOM 560 C C . TYR A 1 82 ? -18.921 -0.704 -2.185 1.00 92.06 82 TYR A C 1
ATOM 562 O O . TYR A 1 82 ? -18.046 -1.506 -1.858 1.00 92.06 82 TYR A O 1
ATOM 570 N N . GLN A 1 83 ? -20.059 -0.560 -1.510 1.00 95.38 83 GLN A N 1
ATOM 571 C CA . GLN A 1 83 ? -20.425 -1.432 -0.398 1.00 95.38 83 GLN A CA 1
ATOM 572 C C . GLN A 1 83 ? -20.899 -2.784 -0.922 1.00 95.38 83 GLN A C 1
ATOM 574 O O . GLN A 1 83 ? -21.701 -2.849 -1.855 1.00 95.38 83 GLN A O 1
ATOM 579 N N . VAL A 1 84 ? -20.423 -3.854 -0.297 1.00 95.81 84 VAL A N 1
ATOM 580 C CA . VAL A 1 84 ? -20.740 -5.231 -0.668 1.00 95.81 84 VAL A CA 1
ATOM 581 C C . VAL A 1 84 ? -20.839 -6.099 0.582 1.00 95.81 84 VAL A C 1
ATOM 583 O O . VAL A 1 84 ? -20.101 -5.909 1.550 1.00 95.81 84 VAL A O 1
ATOM 586 N N . GLY A 1 85 ? -21.771 -7.047 0.550 1.00 96.69 85 GLY A N 1
ATOM 587 C CA . GLY A 1 85 ? -21.900 -8.103 1.543 1.00 96.69 85 GLY A CA 1
ATOM 588 C C . GLY A 1 85 ? -22.097 -9.442 0.847 1.00 96.69 85 GLY A C 1
ATOM 589 O O . GLY A 1 85 ? -22.854 -9.533 -0.125 1.00 96.69 85 GLY A O 1
ATOM 590 N N . LEU A 1 86 ? -21.391 -10.465 1.321 1.00 96.62 86 LEU A N 1
ATOM 591 C CA . LEU A 1 86 ? -21.514 -11.842 0.852 1.00 96.62 86 LEU A CA 1
ATOM 592 C C . LEU A 1 86 ? -22.093 -12.663 2.000 1.00 96.62 86 LEU A C 1
ATOM 594 O O . LEU A 1 86 ? -21.436 -12.838 3.025 1.00 96.62 86 LEU A O 1
ATOM 598 N N . HIS A 1 87 ? -23.325 -13.141 1.824 1.00 97.06 87 HIS A N 1
ATOM 599 C CA . HIS A 1 87 ? -24.068 -13.827 2.877 1.00 97.06 87 HIS A CA 1
ATOM 600 C C . HIS A 1 87 ? -24.574 -15.179 2.390 1.00 97.06 87 HIS A C 1
ATOM 602 O O . HIS A 1 87 ? -25.447 -15.275 1.523 1.00 97.06 87 HIS A O 1
ATOM 608 N N . CYS A 1 88 ? -24.041 -16.233 2.985 1.00 96.38 88 CYS A N 1
ATOM 609 C CA . CYS A 1 88 ? -24.576 -17.575 2.888 1.00 96.38 88 CYS A CA 1
ATOM 610 C C . CYS A 1 88 ? -25.764 -17.715 3.850 1.00 96.38 88 CYS A C 1
ATOM 612 O O . CYS A 1 88 ? -25.710 -17.263 4.989 1.00 96.38 88 CYS A O 1
ATOM 614 N N . ALA A 1 89 ? -26.839 -18.393 3.427 1.00 95.19 89 ALA A N 1
ATOM 615 C CA . ALA A 1 89 ? -27.987 -18.653 4.310 1.00 95.19 89 ALA A CA 1
ATOM 616 C C . ALA A 1 89 ? -27.595 -19.472 5.557 1.00 95.19 89 ALA A C 1
ATOM 618 O O . ALA A 1 89 ? -28.242 -19.405 6.600 1.00 95.19 89 ALA A O 1
ATOM 619 N N . THR A 1 90 ? -26.540 -20.275 5.436 1.00 94.44 90 THR A N 1
ATOM 620 C CA . THR A 1 90 ? -25.871 -20.960 6.539 1.00 94.44 90 THR A CA 1
ATOM 621 C C . THR A 1 90 ? -24.386 -21.021 6.215 1.00 94.44 90 THR A C 1
ATOM 623 O O . THR A 1 90 ? -24.019 -21.458 5.122 1.00 94.44 90 THR A O 1
ATOM 626 N N . VAL A 1 91 ? -23.545 -20.589 7.155 1.00 95.31 91 VAL A N 1
ATOM 627 C CA . VAL A 1 91 ? -22.088 -20.653 7.010 1.00 95.31 91 VAL A CA 1
ATOM 628 C C . VAL A 1 91 ? -21.648 -22.114 7.103 1.00 95.31 91 VAL A C 1
ATOM 630 O O . VAL A 1 91 ? -21.890 -22.795 8.100 1.00 95.31 91 VAL A O 1
ATOM 633 N N . THR A 1 92 ? -21.049 -22.612 6.027 1.00 95.69 92 THR A N 1
ATOM 634 C CA . THR A 1 92 ? -20.583 -23.998 5.850 1.00 95.69 92 THR A CA 1
ATOM 635 C C . THR A 1 92 ? -19.222 -23.993 5.160 1.00 95.69 92 THR A C 1
ATOM 637 O O . THR A 1 92 ? -18.782 -22.953 4.681 1.00 95.69 92 THR A O 1
ATOM 640 N N . ALA A 1 93 ? -18.544 -25.140 5.070 1.00 92.38 93 ALA A N 1
ATOM 641 C CA . ALA A 1 93 ? -17.276 -25.216 4.342 1.00 92.38 93 ALA A CA 1
ATOM 642 C C . ALA A 1 93 ? -17.446 -24.899 2.841 1.00 92.38 93 ALA A C 1
ATOM 644 O O . ALA A 1 93 ? -16.551 -24.336 2.218 1.00 92.38 93 ALA A O 1
ATOM 645 N N . GLU A 1 94 ? -18.604 -25.228 2.265 1.00 94.31 94 GLU A N 1
ATOM 646 C CA . GLU A 1 94 ? -18.942 -24.981 0.862 1.00 94.31 94 GLU A CA 1
ATOM 647 C C . GLU A 1 94 ? -19.389 -23.535 0.599 1.00 94.31 94 GLU A C 1
ATOM 649 O O . GLU A 1 94 ? -19.234 -23.034 -0.514 1.00 94.31 94 GLU A O 1
ATOM 654 N N . CYS A 1 95 ? -19.946 -22.864 1.611 1.00 94.62 95 CYS A N 1
ATOM 655 C CA . CYS A 1 95 ? -20.363 -21.464 1.564 1.00 94.62 95 CYS A CA 1
ATOM 656 C C . CYS A 1 95 ? -19.929 -20.769 2.869 1.00 94.62 95 CYS A C 1
ATOM 658 O O . CYS A 1 95 ? -20.731 -20.661 3.803 1.00 94.62 95 CYS A O 1
ATOM 660 N N . PRO A 1 96 ? -18.656 -20.344 2.969 1.00 95.62 96 PRO A N 1
ATOM 661 C CA . PRO A 1 96 ? -18.065 -19.885 4.228 1.00 95.62 96 PRO A CA 1
ATOM 662 C C . PRO A 1 96 ? -18.266 -18.386 4.501 1.00 95.62 96 PRO A C 1
ATOM 664 O O . PRO A 1 96 ? -17.611 -17.836 5.380 1.00 95.62 96 PRO A O 1
ATOM 667 N N . PHE A 1 97 ? -19.127 -17.704 3.743 1.00 97.31 97 PHE A N 1
ATOM 668 C CA . PHE A 1 97 ? -19.207 -16.245 3.756 1.00 97.31 97 PHE A CA 1
ATOM 669 C C . PHE A 1 97 ? -20.386 -15.729 4.583 1.00 97.31 97 PHE A C 1
ATOM 671 O O . PHE A 1 97 ? -21.547 -15.991 4.270 1.00 97.31 97 PHE A O 1
ATOM 678 N N . ASP A 1 98 ? -20.066 -14.936 5.598 1.00 97.62 98 ASP A N 1
ATOM 679 C CA . ASP A 1 98 ? -20.948 -13.934 6.192 1.00 97.62 98 ASP A CA 1
ATOM 680 C C . ASP A 1 98 ? -20.087 -12.706 6.504 1.00 97.62 98 ASP A C 1
ATOM 682 O O . ASP A 1 98 ? -19.501 -12.568 7.577 1.00 97.62 98 ASP A O 1
ATOM 686 N N . VAL A 1 99 ? -19.884 -11.881 5.480 1.00 98.56 99 VAL A N 1
ATOM 687 C CA . VAL A 1 99 ? -18.885 -10.807 5.475 1.00 98.56 99 VAL A CA 1
ATOM 688 C C . VAL A 1 99 ? -19.474 -9.558 4.839 1.00 98.56 99 VAL A C 1
ATOM 690 O O . VAL A 1 99 ? -20.289 -9.632 3.915 1.00 98.56 99 VAL A O 1
ATOM 693 N N . SER A 1 100 ? -19.097 -8.386 5.339 1.00 98.44 100 SER A N 1
ATOM 694 C CA . SER A 1 100 ? -19.581 -7.102 4.835 1.00 98.44 100 SER A CA 1
ATOM 695 C C . SER A 1 100 ? -18.506 -6.030 4.878 1.00 98.44 100 SER A C 1
ATOM 697 O O . SER A 1 100 ? -17.669 -5.986 5.781 1.00 98.44 100 SER A O 1
ATOM 699 N N . GLY A 1 101 ? -18.548 -5.129 3.901 1.00 97.94 101 GLY A N 1
ATOM 700 C CA . GLY A 1 101 ? -17.615 -4.018 3.818 1.00 97.94 101 GLY A CA 1
ATOM 701 C C . GLY A 1 101 ? -17.602 -3.376 2.440 1.00 97.94 101 GLY A C 1
ATOM 702 O O . GLY A 1 101 ? -18.652 -3.083 1.868 1.00 97.94 101 GLY A O 1
ATOM 703 N N . PHE A 1 102 ? -16.404 -3.135 1.919 1.00 96.75 102 PHE A N 1
ATOM 704 C CA . PHE A 1 102 ? -16.156 -2.442 0.664 1.00 96.75 102 PHE A CA 1
ATOM 705 C C . PHE A 1 102 ? -15.312 -3.292 -0.286 1.00 96.75 102 PHE A C 1
ATOM 707 O O . PHE A 1 102 ? -14.355 -3.948 0.128 1.00 96.75 102 PHE A O 1
ATOM 714 N N . GLY A 1 103 ? -15.641 -3.234 -1.575 1.00 94.31 103 GLY A N 1
ATOM 715 C CA . GLY A 1 103 ? -14.911 -3.900 -2.654 1.00 94.31 103 GLY A CA 1
ATOM 716 C C . GLY A 1 103 ? -14.725 -2.998 -3.875 1.00 94.31 103 GLY A C 1
ATOM 717 O O . GLY A 1 103 ? -15.118 -1.828 -3.870 1.00 94.31 103 GLY A O 1
ATOM 718 N N . PHE A 1 104 ? -14.143 -3.562 -4.937 1.00 90.50 104 PHE A N 1
ATOM 719 C CA . PHE A 1 104 ? -13.932 -2.892 -6.227 1.00 90.50 104 PHE A CA 1
ATOM 720 C C . PHE A 1 104 ? -14.878 -3.406 -7.304 1.00 90.50 104 PHE A C 1
ATOM 722 O O . PHE A 1 104 ? -15.139 -4.609 -7.390 1.00 90.50 104 PHE A O 1
ATOM 729 N N . SER A 1 105 ? -15.371 -2.509 -8.156 1.00 86.69 105 SER A N 1
ATOM 730 C CA . SER A 1 105 ? -16.197 -2.908 -9.299 1.00 86.69 105 SER A CA 1
ATOM 731 C C . SER A 1 105 ? -15.468 -3.959 -10.146 1.00 86.69 105 SER A C 1
ATOM 733 O O . SER A 1 105 ? -14.349 -3.730 -10.597 1.00 86.69 105 SER A O 1
ATOM 735 N N . GLY A 1 106 ? -16.099 -5.118 -10.356 1.00 87.44 106 GLY A N 1
ATOM 736 C CA . GLY A 1 106 ? -15.505 -6.249 -11.081 1.00 87.44 106 GLY A CA 1
ATOM 737 C C . GLY A 1 106 ? -14.757 -7.269 -10.212 1.00 87.44 106 GLY A C 1
ATOM 738 O O . GLY A 1 106 ? -14.322 -8.287 -10.746 1.00 87.44 106 GLY A O 1
ATOM 739 N N . PHE A 1 107 ? -14.648 -7.054 -8.896 1.00 90.62 107 PHE A N 1
ATOM 740 C CA . PHE A 1 107 ? -14.058 -8.003 -7.949 1.00 90.62 107 PHE A CA 1
ATOM 741 C C . PHE A 1 107 ? -15.103 -8.500 -6.920 1.00 90.62 107 PHE A C 1
ATOM 743 O O . PHE A 1 107 ? -15.735 -7.663 -6.270 1.00 90.62 107 PHE A O 1
ATOM 750 N N . PRO A 1 108 ? -15.306 -9.825 -6.742 1.00 85.50 108 PRO A N 1
ATOM 751 C CA . PRO A 1 108 ? -16.410 -10.361 -5.937 1.00 85.50 108 PRO A CA 1
ATOM 752 C C . PRO A 1 108 ? -16.108 -10.609 -4.440 1.00 85.50 108 PRO A C 1
ATOM 754 O O . PRO A 1 108 ? -16.798 -11.422 -3.840 1.00 85.50 108 PRO A O 1
ATOM 757 N N . GLY A 1 109 ? -15.118 -9.943 -3.832 1.00 93.81 109 GLY A N 1
ATOM 758 C CA . GLY A 1 109 ? -14.736 -10.116 -2.412 1.00 93.81 109 GLY A CA 1
ATOM 759 C C . GLY A 1 109 ? -14.733 -8.818 -1.594 1.00 93.81 109 GLY A C 1
ATOM 760 O O . GLY A 1 109 ? -14.797 -7.722 -2.167 1.00 93.81 109 GLY A O 1
ATOM 761 N N . VAL A 1 110 ? -14.639 -8.938 -0.264 1.00 97.62 110 VAL A N 1
ATOM 762 C CA . VAL A 1 110 ? -14.613 -7.798 0.670 1.00 97.62 110 VAL A CA 1
ATOM 763 C C . VAL A 1 110 ? -13.168 -7.388 0.968 1.00 97.62 110 VAL A C 1
ATOM 765 O O . VAL A 1 110 ? -12.424 -8.023 1.697 1.00 97.62 110 VAL A O 1
ATOM 768 N N . VAL A 1 111 ? -12.735 -6.268 0.398 1.00 96.81 111 VAL A N 1
ATOM 769 C CA . VAL A 1 111 ? -11.342 -5.814 0.517 1.00 96.81 111 VAL A CA 1
ATOM 770 C C . VAL A 1 111 ? -11.097 -5.133 1.866 1.00 96.81 111 VAL A C 1
ATOM 772 O O . VAL A 1 111 ? -10.094 -5.405 2.510 1.00 96.81 111 VAL A O 1
ATOM 775 N N . ILE A 1 112 ? -12.020 -4.285 2.320 1.00 97.88 112 ILE A N 1
ATOM 776 C CA . ILE A 1 112 ? -12.007 -3.651 3.649 1.00 97.88 112 ILE A CA 1
ATOM 777 C C . ILE A 1 112 ? -13.328 -3.999 4.312 1.00 97.88 112 ILE A C 1
ATOM 779 O O . ILE A 1 112 ? -14.374 -3.722 3.724 1.00 97.88 112 ILE A O 1
ATOM 783 N N . GLY A 1 113 ? -13.323 -4.559 5.516 1.00 98.19 113 GLY A N 1
ATOM 784 C CA . GLY A 1 113 ? -14.579 -4.962 6.132 1.00 98.19 113 GLY A CA 1
ATOM 785 C C . GLY A 1 113 ? -14.427 -5.759 7.410 1.00 98.19 113 GLY A C 1
ATOM 786 O O . GLY A 1 113 ? -13.448 -5.630 8.146 1.00 98.19 113 GLY A O 1
ATOM 787 N N . HIS A 1 114 ? -15.457 -6.542 7.689 1.00 98.75 114 HIS A N 1
ATOM 788 C CA . HIS A 1 114 ? -15.506 -7.433 8.830 1.00 98.75 114 HIS A CA 1
ATOM 789 C C . HIS A 1 114 ? -16.397 -8.642 8.534 1.00 98.75 114 HIS A C 1
ATOM 791 O O . HIS A 1 114 ? -17.305 -8.580 7.698 1.00 98.75 114 HIS A O 1
ATOM 797 N N . ASN A 1 115 ? -16.162 -9.718 9.273 1.00 98.44 115 ASN A N 1
ATOM 798 C CA . ASN A 1 115 ? -17.095 -10.830 9.430 1.00 98.44 115 ASN A CA 1
ATOM 799 C C . ASN A 1 115 ? -17.586 -10.875 10.892 1.00 98.44 115 ASN A C 1
ATOM 801 O O . ASN A 1 115 ? -17.570 -9.854 11.590 1.00 98.44 115 ASN A O 1
ATOM 805 N N . ASP A 1 116 ? -18.076 -12.022 11.354 1.00 96.25 116 ASP A N 1
ATOM 806 C CA . ASP A 1 116 ? -18.567 -12.229 12.720 1.00 96.25 116 ASP A CA 1
ATOM 807 C C . ASP A 1 116 ? -17.447 -12.303 13.779 1.00 96.25 116 ASP A C 1
ATOM 809 O O . ASP A 1 116 ? -17.716 -12.151 14.976 1.00 96.25 116 ASP A O 1
ATOM 813 N N . ARG A 1 117 ? -16.192 -12.514 13.359 1.00 98.31 117 ARG A N 1
ATOM 814 C CA . ARG A 1 117 ? -15.029 -12.718 14.236 1.00 98.31 117 ARG A CA 1
ATOM 815 C C . ARG A 1 117 ? -14.019 -11.579 14.200 1.00 98.31 117 ARG A C 1
ATOM 817 O O . ARG A 1 117 ? -13.503 -11.204 15.255 1.00 98.31 117 ARG A O 1
ATOM 824 N N . ILE A 1 118 ? -13.718 -11.047 13.020 1.00 98.88 118 ILE A N 1
ATOM 825 C CA . ILE A 1 118 ? -12.620 -10.101 12.809 1.00 98.88 118 ILE A CA 1
ATOM 826 C C . ILE A 1 118 ? -13.052 -8.912 11.949 1.00 98.88 118 ILE A C 1
ATOM 828 O O . ILE A 1 118 ? -14.019 -8.978 11.193 1.00 98.88 118 ILE A O 1
ATOM 832 N N . SER A 1 119 ? -12.283 -7.832 12.030 1.00 98.81 119 SER A N 1
ATOM 833 C CA . SER A 1 119 ? -12.370 -6.653 11.169 1.00 98.81 119 SER A CA 1
ATOM 834 C C . SER A 1 119 ? -10.980 -6.238 10.701 1.00 98.81 119 SER A C 1
ATOM 836 O O . SER A 1 119 ? -9.996 -6.420 11.425 1.00 98.81 119 SER A O 1
ATOM 838 N N . TRP A 1 120 ? -10.894 -5.673 9.501 1.00 98.81 120 TRP A N 1
ATOM 839 C CA . TRP A 1 120 ? -9.640 -5.216 8.918 1.00 98.81 120 TRP A CA 1
ATOM 840 C C . TRP A 1 120 ? -9.814 -3.946 8.089 1.00 98.81 120 TRP A C 1
ATOM 842 O O . TRP A 1 120 ? -10.882 -3.659 7.547 1.00 98.81 120 TRP A O 1
ATOM 852 N N . GLY A 1 121 ? -8.732 -3.181 7.991 1.00 97.94 121 GLY A N 1
ATOM 853 C CA . GLY A 1 121 ? -8.663 -1.949 7.210 1.00 97.94 121 GLY A CA 1
ATOM 854 C C . GLY A 1 121 ? -7.299 -1.784 6.565 1.00 97.94 121 GLY A C 1
ATOM 855 O O . GLY A 1 121 ? -6.303 -2.289 7.092 1.00 97.94 121 GLY A O 1
ATOM 856 N N . PHE A 1 122 ? -7.258 -1.112 5.415 1.00 95.38 122 PHE A N 1
ATOM 857 C CA . PHE A 1 122 ? -6.060 -0.981 4.589 1.00 95.38 122 PHE A CA 1
ATOM 858 C C . PHE A 1 122 ? -5.616 0.477 4.458 1.00 95.38 122 PHE A C 1
ATOM 860 O O . PHE A 1 122 ? -6.431 1.394 4.318 1.00 95.38 122 PHE A O 1
ATOM 867 N N . THR A 1 123 ? -4.301 0.688 4.428 1.00 96.50 123 T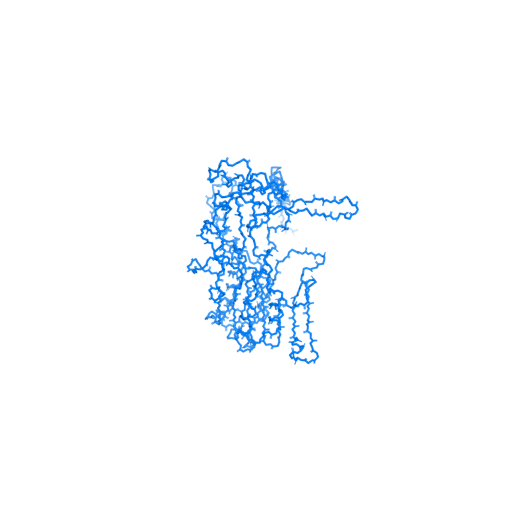HR A N 1
ATOM 868 C CA . THR A 1 123 ? -3.693 1.897 3.854 1.00 96.50 123 THR A CA 1
ATOM 869 C C . THR A 1 123 ? -2.544 1.516 2.931 1.00 96.50 123 THR A C 1
ATOM 871 O O . THR A 1 123 ? -1.904 0.488 3.132 1.00 96.50 123 THR A O 1
ATOM 874 N N . ASN A 1 124 ? -2.241 2.336 1.924 1.00 93.56 124 ASN A N 1
ATOM 875 C CA . ASN A 1 124 ? -1.107 2.056 1.044 1.00 93.56 124 ASN A CA 1
ATOM 876 C C . ASN A 1 124 ? 0.218 2.057 1.829 1.00 93.56 124 ASN A C 1
ATOM 878 O O . ASN A 1 124 ? 0.528 3.038 2.509 1.00 93.56 124 ASN A O 1
ATOM 882 N N . LEU A 1 125 ? 0.987 0.970 1.719 1.00 93.81 125 LEU A N 1
ATOM 883 C CA . LEU A 1 125 ? 2.315 0.849 2.332 1.00 93.81 125 LEU A CA 1
ATOM 884 C C . LEU A 1 125 ? 3.381 1.612 1.531 1.00 93.81 125 LEU A C 1
ATOM 886 O O . LEU A 1 125 ? 4.392 2.013 2.096 1.00 93.81 125 LEU A O 1
ATOM 890 N N . GLY A 1 126 ? 3.147 1.804 0.228 1.00 90.88 126 GLY A N 1
ATOM 891 C CA . GLY A 1 126 ? 4.132 2.366 -0.695 1.00 90.88 126 GLY A CA 1
ATOM 892 C C . GLY A 1 126 ? 5.437 1.564 -0.774 1.00 90.88 126 GLY A C 1
ATOM 893 O O . GLY A 1 126 ? 6.491 2.190 -0.800 1.00 90.88 126 GLY A O 1
ATOM 894 N N . PRO A 1 127 ? 5.422 0.214 -0.760 1.00 93.38 127 PRO A N 1
ATOM 895 C CA . PRO A 1 127 ? 6.658 -0.548 -0.749 1.00 93.38 127 PRO A CA 1
ATOM 896 C C . PRO A 1 127 ? 7.390 -0.391 -2.079 1.00 93.38 127 PRO A C 1
ATOM 898 O O . PRO A 1 127 ? 6.781 -0.322 -3.149 1.00 93.38 127 PRO A O 1
ATOM 901 N N . ASP A 1 128 ? 8.708 -0.404 -2.000 1.00 94.38 128 ASP A N 1
ATOM 902 C CA . ASP A 1 128 ? 9.584 -0.332 -3.149 1.00 94.38 128 ASP A CA 1
ATOM 903 C C . ASP A 1 128 ? 9.682 -1.718 -3.809 1.00 94.38 128 ASP A C 1
ATOM 905 O O . ASP A 1 128 ? 10.466 -2.581 -3.412 1.00 94.38 128 ASP A O 1
ATOM 909 N N . VAL A 1 129 ? 8.804 -1.941 -4.791 1.00 95.44 129 VAL A N 1
ATOM 910 C CA . VAL A 1 129 ? 8.602 -3.227 -5.483 1.00 95.44 129 VAL A CA 1
ATOM 911 C C . VAL A 1 129 ? 8.804 -3.141 -6.998 1.00 95.44 129 VAL A C 1
ATOM 913 O O . VAL A 1 129 ? 8.426 -4.063 -7.732 1.00 95.44 129 VAL A O 1
ATOM 916 N N . ALA A 1 130 ? 9.351 -2.026 -7.476 1.00 95.94 130 ALA A N 1
ATOM 917 C CA . ALA A 1 130 ? 9.566 -1.750 -8.887 1.00 95.94 130 ALA A CA 1
ATOM 918 C C . ALA A 1 130 ? 10.947 -1.125 -9.099 1.00 95.94 130 ALA A C 1
ATOM 920 O O 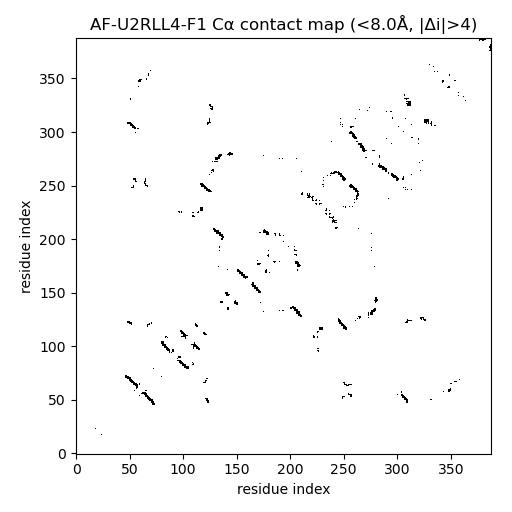. ALA A 1 130 ? 11.243 -0.093 -8.514 1.00 95.94 130 ALA A O 1
ATOM 921 N N . ASP A 1 131 ? 11.750 -1.718 -9.981 1.00 96.69 131 ASP A N 1
ATOM 922 C CA . ASP A 1 131 ? 13.071 -1.218 -10.351 1.00 96.69 131 ASP A CA 1
ATOM 923 C C . ASP A 1 131 ? 13.120 -0.818 -11.822 1.00 96.69 131 ASP A C 1
ATOM 925 O O . ASP A 1 131 ? 12.584 -1.492 -12.709 1.00 96.69 131 ASP A O 1
ATOM 929 N N . LEU A 1 132 ? 13.828 0.278 -12.077 1.00 96.88 132 LEU A N 1
ATOM 930 C CA . LEU A 1 132 ? 14.188 0.713 -13.416 1.00 96.88 132 LEU A CA 1
ATOM 931 C C . LEU A 1 132 ? 15.627 0.305 -13.719 1.00 96.88 132 LEU A C 1
ATOM 933 O O . LEU A 1 132 ? 16.544 0.583 -12.947 1.00 96.88 132 LEU A O 1
ATOM 937 N N . TYR A 1 133 ? 15.836 -0.295 -14.884 1.00 96.81 133 TYR A N 1
ATOM 938 C CA . TYR A 1 133 ? 17.156 -0.698 -15.355 1.00 96.81 133 TYR A CA 1
ATOM 939 C C . TYR A 1 133 ? 17.530 0.091 -16.604 1.00 96.81 133 TYR A C 1
ATOM 941 O O . TYR A 1 133 ? 16.746 0.175 -17.546 1.00 96.81 133 TYR A O 1
ATOM 949 N N . VAL A 1 134 ? 18.733 0.666 -16.618 1.00 95.88 134 VAL A N 1
ATOM 950 C CA . VAL A 1 134 ? 19.334 1.277 -17.807 1.00 95.88 134 VAL A CA 1
ATOM 951 C C . VAL A 1 134 ? 19.957 0.170 -18.646 1.00 95.88 134 VAL A C 1
ATOM 953 O O . VAL A 1 134 ? 20.985 -0.398 -18.276 1.00 95.88 134 VAL A O 1
ATOM 956 N N . GLU A 1 135 ? 19.345 -0.113 -19.785 1.00 95.00 135 GLU A N 1
ATOM 957 C CA . GLU A 1 135 ? 19.745 -1.168 -20.707 1.00 95.00 135 GLU A CA 1
ATOM 958 C C . GLU A 1 135 ? 20.607 -0.606 -21.842 1.00 95.00 135 GLU A C 1
ATOM 960 O O . GLU A 1 135 ? 20.338 0.473 -22.384 1.00 95.00 135 GLU A O 1
ATOM 965 N N . LYS A 1 136 ? 21.640 -1.361 -22.231 1.00 92.88 136 LYS A N 1
ATOM 966 C CA . LYS A 1 136 ? 22.439 -1.090 -23.432 1.00 92.88 136 LYS A CA 1
ATOM 967 C C . LYS A 1 136 ? 21.864 -1.895 -24.588 1.00 92.88 136 LYS A C 1
ATOM 969 O O . LYS A 1 136 ? 22.061 -3.109 -24.637 1.00 92.88 136 LYS A O 1
ATOM 974 N N . VAL A 1 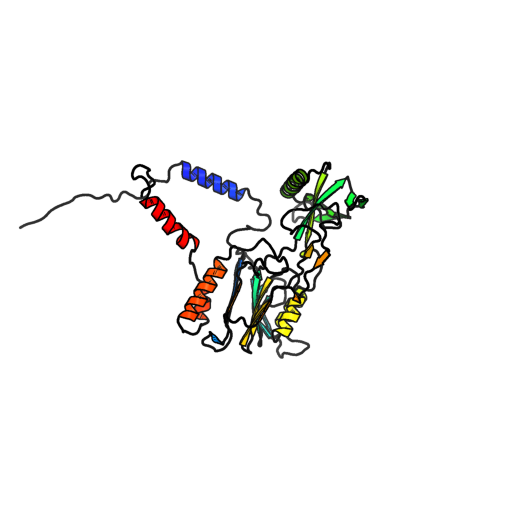137 ? 21.167 -1.231 -25.500 1.00 92.50 137 VAL A N 1
ATOM 975 C CA . VAL A 1 137 ? 20.481 -1.888 -26.618 1.00 92.50 137 VAL A CA 1
ATOM 976 C C . VAL A 1 137 ? 21.208 -1.598 -27.928 1.00 92.50 137 VAL A C 1
ATOM 978 O O . VAL A 1 137 ? 21.559 -0.453 -28.209 1.00 92.50 137 VAL A O 1
ATOM 981 N N . THR A 1 138 ? 21.397 -2.636 -28.741 1.00 91.31 138 THR A N 1
ATOM 982 C CA . THR A 1 138 ? 21.997 -2.560 -30.078 1.00 91.31 138 THR A CA 1
ATOM 983 C C . THR A 1 138 ? 21.119 -3.337 -31.053 1.00 91.31 138 THR A C 1
ATOM 985 O O . THR A 1 138 ? 21.145 -4.565 -31.089 1.00 91.31 138 THR A O 1
ATOM 988 N N . GLY A 1 139 ? 20.322 -2.628 -31.856 1.00 90.38 139 GLY A N 1
ATOM 989 C CA . GLY A 1 139 ? 19.332 -3.267 -32.727 1.00 90.38 139 GLY A CA 1
ATOM 990 C C . GLY A 1 139 ? 18.307 -4.065 -31.915 1.00 90.38 139 GLY A C 1
ATOM 991 O O . GLY A 1 139 ? 17.670 -3.513 -31.020 1.00 90.38 139 GLY A O 1
ATOM 992 N N . ASP A 1 140 ? 18.190 -5.361 -32.211 1.00 94.38 140 ASP A N 1
ATOM 993 C CA . ASP A 1 140 ? 17.253 -6.283 -31.551 1.00 94.38 140 ASP A CA 1
ATOM 994 C C . ASP A 1 140 ? 17.903 -7.098 -30.412 1.00 94.38 140 ASP A C 1
ATOM 996 O O . ASP A 1 140 ? 17.360 -8.116 -29.977 1.00 94.38 140 ASP A O 1
ATOM 1000 N N . THR A 1 141 ? 19.072 -6.675 -29.917 1.00 96.06 141 THR A N 1
ATOM 1001 C CA . THR A 1 141 ? 19.755 -7.294 -28.770 1.00 96.06 141 THR A CA 1
ATOM 1002 C C . THR A 1 141 ? 20.067 -6.278 -27.676 1.00 96.06 141 THR A C 1
ATOM 1004 O O . THR A 1 141 ? 20.122 -5.071 -27.917 1.00 96.06 141 THR A O 1
ATOM 1007 N N . TYR A 1 142 ? 20.301 -6.767 -26.461 1.00 95.62 142 TYR A N 1
ATOM 1008 C CA . TYR A 1 142 ? 20.806 -5.983 -25.338 1.00 95.62 142 TYR A CA 1
ATOM 1009 C C . TYR A 1 142 ? 22.000 -6.678 -24.672 1.00 95.62 142 TYR A C 1
ATOM 1011 O O . TYR A 1 142 ? 22.126 -7.901 -24.716 1.00 95.62 142 TYR A O 1
ATOM 1019 N N . GLU A 1 143 ? 22.904 -5.902 -24.076 1.00 94.88 143 GLU A N 1
ATOM 1020 C CA . GLU A 1 143 ? 24.042 -6.447 -23.327 1.00 94.88 143 GLU A CA 1
ATOM 1021 C C . GLU A 1 143 ? 23.583 -6.966 -21.959 1.00 94.88 143 GLU A C 1
ATOM 1023 O O . GLU A 1 143 ? 22.872 -6.263 -21.248 1.00 94.88 143 GLU A O 1
ATOM 1028 N N . TYR A 1 144 ? 24.033 -8.155 -21.560 1.00 96.81 144 TYR A N 1
ATOM 1029 C CA . TYR A 1 144 ? 23.885 -8.678 -20.206 1.00 96.81 144 TYR A CA 1
ATOM 1030 C C . TYR A 1 144 ? 25.089 -9.545 -19.824 1.00 96.81 144 TYR A C 1
ATOM 1032 O O . TYR A 1 144 ? 25.388 -10.527 -20.502 1.00 96.81 144 TYR A O 1
ATOM 1040 N N . ASP A 1 145 ? 25.797 -9.166 -18.758 1.00 96.56 145 ASP A N 1
ATOM 1041 C CA . ASP A 1 145 ? 27.028 -9.811 -18.273 1.00 96.56 145 ASP A CA 1
ATOM 1042 C C . ASP A 1 145 ? 28.051 -10.080 -19.396 1.00 96.56 145 ASP A C 1
ATOM 1044 O O . ASP A 1 145 ? 28.690 -11.129 -19.473 1.00 96.56 145 ASP A O 1
ATOM 1048 N N . GLY A 1 146 ? 28.198 -9.105 -20.300 1.00 95.00 146 GLY A N 1
ATOM 1049 C CA . GLY A 1 146 ? 29.127 -9.154 -21.432 1.00 95.00 146 GLY A CA 1
ATOM 1050 C C . GLY A 1 146 ? 28.638 -9.942 -22.654 1.00 95.00 146 GLY A C 1
ATOM 1051 O O . GLY A 1 146 ? 29.333 -9.959 -23.670 1.00 95.00 146 GLY A O 1
ATOM 1052 N N . ALA A 1 147 ? 27.455 -10.560 -22.602 1.00 96.44 147 ALA A N 1
ATOM 1053 C CA . ALA A 1 147 ? 26.831 -11.235 -23.739 1.00 96.44 147 ALA A CA 1
ATOM 1054 C C . ALA A 1 147 ? 25.764 -10.352 -24.404 1.00 96.44 147 ALA A C 1
ATOM 1056 O O . ALA A 1 147 ? 25.091 -9.575 -23.737 1.00 96.44 147 ALA A O 1
ATOM 1057 N N . GLN A 1 148 ? 25.579 -10.496 -25.717 1.00 96.38 148 GLN A N 1
ATOM 1058 C CA . GLN A 1 148 ? 24.438 -9.910 -26.428 1.00 96.38 148 GLN A CA 1
ATOM 1059 C C . GLN A 1 148 ? 23.268 -10.896 -26.394 1.00 96.38 148 GLN A C 1
ATOM 1061 O O . GLN A 1 148 ? 23.373 -12.007 -26.915 1.00 96.38 148 GLN A O 1
ATOM 1066 N N . VAL A 1 149 ? 22.165 -10.493 -25.773 1.00 98.06 149 VAL A N 1
ATOM 1067 C CA . VAL A 1 149 ? 20.954 -11.296 -25.585 1.00 98.06 149 VAL A CA 1
ATOM 1068 C C . VAL A 1 149 ? 19.841 -10.736 -26.477 1.00 98.06 149 VAL A C 1
ATOM 1070 O O . VAL A 1 149 ? 19.663 -9.519 -26.510 1.00 98.06 149 VAL A O 1
ATOM 1073 N N . PRO A 1 150 ? 19.085 -11.570 -27.212 1.00 98.25 150 PRO A N 1
ATOM 1074 C CA . PRO A 1 150 ? 17.941 -11.097 -27.990 1.00 98.25 150 PRO A CA 1
ATOM 1075 C C . PRO A 1 150 ? 16.872 -10.440 -27.112 1.00 98.25 150 PRO A C 1
ATOM 1077 O O . PRO A 1 150 ? 16.570 -10.930 -26.023 1.00 98.25 150 PRO A O 1
ATOM 1080 N N . LEU A 1 151 ? 16.271 -9.359 -27.607 1.00 98.25 151 LEU A N 1
ATOM 1081 C CA . LEU A 1 151 ? 15.049 -8.802 -27.031 1.00 98.25 151 LEU A CA 1
ATOM 1082 C C . LEU A 1 151 ? 13.869 -9.751 -27.284 1.00 98.25 151 LEU A C 1
ATOM 1084 O O . LEU A 1 151 ? 13.755 -10.335 -28.363 1.00 98.25 151 LEU A O 1
ATOM 1088 N N . ASP A 1 152 ? 12.949 -9.848 -26.324 1.00 98.12 152 ASP A N 1
ATOM 1089 C CA . ASP A 1 152 ? 11.617 -10.393 -26.595 1.00 98.12 152 ASP A CA 1
ATOM 1090 C C . ASP A 1 152 ? 10.776 -9.304 -27.270 1.00 98.12 152 ASP A C 1
ATOM 1092 O O . ASP A 1 152 ? 10.465 -8.277 -26.660 1.00 98.12 152 ASP A O 1
ATOM 1096 N N . ILE A 1 153 ? 10.460 -9.500 -28.552 1.00 97.81 153 ILE A N 1
ATOM 1097 C CA . ILE A 1 153 ? 9.753 -8.527 -29.385 1.00 97.81 153 ILE A CA 1
ATOM 1098 C C . ILE A 1 153 ? 8.405 -9.111 -29.793 1.00 97.81 153 ILE A C 1
ATOM 1100 O O . ILE A 1 153 ? 8.334 -10.079 -30.552 1.00 97.81 153 ILE A O 1
ATOM 1104 N N . ARG A 1 154 ? 7.321 -8.457 -29.374 1.00 97.00 154 ARG A N 1
ATOM 1105 C CA . ARG A 1 154 ? 5.958 -8.792 -29.801 1.00 97.00 154 ARG A CA 1
ATOM 1106 C C . ARG A 1 154 ? 5.249 -7.591 -30.406 1.00 97.00 154 ARG A C 1
ATOM 1108 O O . ARG A 1 15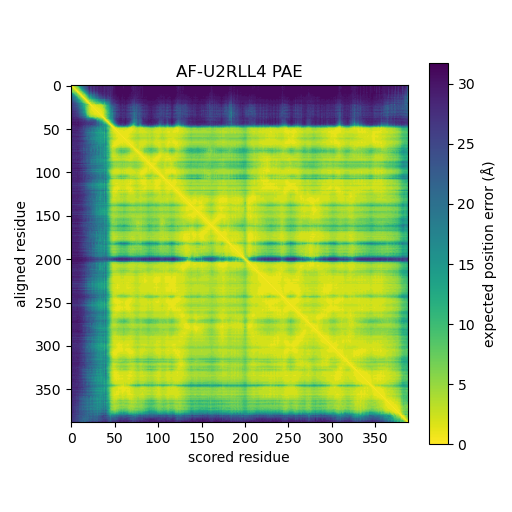4 ? 5.477 -6.450 -30.015 1.00 97.00 154 ARG A O 1
ATOM 1115 N N . ARG A 1 155 ? 4.382 -7.847 -31.386 1.00 96.69 155 ARG A N 1
ATOM 1116 C CA . ARG A 1 155 ? 3.533 -6.820 -32.001 1.00 96.69 155 ARG A CA 1
ATOM 1117 C C . ARG A 1 155 ? 2.125 -6.952 -31.454 1.00 96.69 155 ARG A C 1
ATOM 1119 O O . ARG A 1 155 ? 1.484 -7.976 -31.657 1.00 96.69 155 ARG A O 1
ATOM 1126 N N . GLU A 1 156 ? 1.648 -5.893 -30.827 1.00 96.25 156 GLU A N 1
ATOM 1127 C CA . GLU A 1 156 ? 0.297 -5.787 -30.295 1.00 96.25 156 GLU A CA 1
ATOM 1128 C C . GLU A 1 156 ? -0.525 -4.856 -31.181 1.00 96.25 156 GLU A C 1
ATOM 1130 O O . GLU A 1 156 ? -0.012 -3.869 -31.707 1.00 96.25 156 GLU A O 1
ATOM 1135 N N . THR A 1 157 ? -1.808 -5.157 -31.375 1.00 97.06 157 THR A N 1
ATOM 1136 C CA . THR A 1 157 ? -2.718 -4.279 -32.124 1.00 97.06 157 THR A CA 1
ATOM 1137 C C . THR A 1 157 ? -3.857 -3.831 -31.227 1.00 97.06 157 THR A C 1
ATOM 1139 O O . THR A 1 157 ? -4.689 -4.634 -30.810 1.00 97.06 157 THR A O 1
ATOM 1142 N N . ILE A 1 158 ? -3.904 -2.531 -30.956 1.00 96.00 158 ILE A N 1
ATOM 1143 C CA . ILE A 1 158 ? -4.940 -1.881 -30.165 1.00 96.00 158 ILE A CA 1
ATOM 1144 C C . ILE A 1 158 ? -6.039 -1.418 -31.121 1.00 96.00 158 ILE A C 1
ATOM 1146 O O . ILE A 1 158 ? -5.814 -0.578 -31.994 1.00 96.00 158 ILE A O 1
ATOM 1150 N N . LYS A 1 159 ? -7.242 -1.967 -30.950 1.00 97.44 159 LYS A N 1
ATOM 1151 C CA . LYS A 1 159 ? -8.432 -1.548 -31.698 1.00 97.44 159 LYS A CA 1
ATOM 1152 C C . LYS A 1 159 ? -8.974 -0.251 -31.110 1.00 97.44 159 LYS A C 1
ATOM 1154 O O . LYS A 1 159 ? -9.340 -0.216 -29.937 1.00 97.44 159 LYS A O 1
ATOM 1159 N N . VAL A 1 160 ? -9.059 0.799 -31.925 1.00 96.88 160 VAL A N 1
ATOM 1160 C CA . VAL A 1 160 ? -9.554 2.115 -31.493 1.00 96.88 160 VAL A CA 1
ATOM 1161 C C . VAL A 1 160 ? -10.991 2.302 -31.970 1.00 96.88 160 VAL A C 1
ATOM 1163 O O . VAL A 1 160 ? -11.261 2.293 -33.170 1.00 96.88 160 VAL A O 1
ATOM 1166 N N . ALA A 1 161 ? -11.928 2.486 -31.037 1.00 95.44 161 ALA A N 1
ATOM 1167 C CA . ALA A 1 1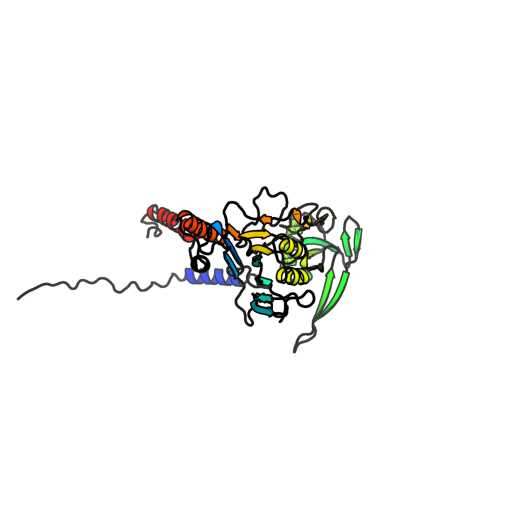61 ? -13.333 2.713 -31.368 1.00 95.44 161 ALA A CA 1
ATOM 1168 C C . ALA A 1 161 ? -13.494 3.965 -32.250 1.00 95.44 161 ALA A C 1
ATOM 1170 O O . ALA A 1 161 ? -13.082 5.058 -31.872 1.00 95.44 161 ALA A O 1
ATOM 1171 N N . GLY A 1 162 ? -14.072 3.796 -33.444 1.00 96.25 162 GLY A N 1
ATOM 1172 C CA . GLY A 1 162 ? -14.229 4.876 -34.428 1.00 96.25 162 GLY A CA 1
ATOM 1173 C C . GLY A 1 162 ? -12.924 5.354 -35.085 1.00 96.25 162 GLY A C 1
ATOM 1174 O O . GLY A 1 162 ? -12.961 6.291 -35.880 1.00 96.25 162 GLY A O 1
ATOM 1175 N N . GLY A 1 163 ? -11.786 4.728 -34.774 1.00 96.12 163 GLY A N 1
ATOM 1176 C CA . GLY A 1 163 ? -10.464 5.080 -35.283 1.00 96.12 163 GLY A CA 1
ATOM 1177 C C . GLY A 1 163 ? -9.813 3.957 -36.089 1.00 96.12 163 GLY A C 1
ATOM 1178 O O . GLY A 1 163 ? -10.415 2.920 -36.363 1.00 96.12 163 GLY A O 1
ATOM 1179 N N . LYS A 1 164 ? -8.557 4.181 -36.486 1.00 96.44 164 LYS A N 1
ATOM 1180 C CA . LYS A 1 164 ? -7.709 3.134 -37.067 1.00 96.44 164 LYS A CA 1
ATOM 1181 C C . LYS A 1 164 ? -7.049 2.332 -35.952 1.00 96.44 164 LYS A C 1
ATOM 1183 O O . LYS A 1 164 ? -6.693 2.898 -34.921 1.00 96.44 164 LYS A O 1
ATOM 1188 N N . ASP A 1 165 ? -6.845 1.044 -36.202 1.00 97.94 165 ASP A N 1
ATOM 1189 C CA . ASP A 1 165 ? -6.046 0.185 -35.333 1.00 97.94 165 ASP A CA 1
ATOM 1190 C C . ASP A 1 165 ? -4.635 0.776 -35.152 1.00 97.94 165 ASP A C 1
ATOM 1192 O O . ASP A 1 165 ? -4.015 1.258 -36.107 1.00 97.94 165 ASP A O 1
ATOM 1196 N N . VAL A 1 166 ? -4.131 0.738 -33.919 1.00 95.31 166 VAL A N 1
ATOM 1197 C CA . VAL A 1 166 ? -2.781 1.180 -33.556 1.00 95.31 166 VAL A CA 1
ATOM 1198 C C . VAL A 1 166 ? -1.935 -0.057 -33.300 1.00 95.31 166 VAL A C 1
ATOM 1200 O O . VAL A 1 166 ? -2.218 -0.828 -32.387 1.00 95.31 166 VAL A O 1
ATOM 1203 N N . THR A 1 167 ? -0.890 -0.261 -34.099 1.00 94.81 167 THR A N 1
ATOM 1204 C CA . THR A 1 167 ? 0.079 -1.334 -33.851 1.00 94.81 167 THR A CA 1
ATOM 1205 C C . THR A 1 167 ? 1.218 -0.817 -32.982 1.00 94.81 167 THR A C 1
ATOM 1207 O O . THR A 1 167 ? 1.900 0.132 -33.362 1.00 94.81 167 THR A O 1
ATOM 1210 N N . LEU A 1 168 ? 1.447 -1.478 -31.851 1.00 92.94 168 LEU A N 1
ATOM 1211 C CA . LEU A 1 168 ? 2.549 -1.235 -30.928 1.00 92.94 168 LEU A CA 1
ATOM 1212 C C . LEU A 1 168 ? 3.563 -2.378 -31.037 1.00 92.94 168 LEU A C 1
ATOM 1214 O O . LEU A 1 168 ? 3.185 -3.548 -31.067 1.00 92.94 168 LEU A O 1
ATOM 1218 N N . THR A 1 169 ? 4.852 -2.054 -31.068 1.00 94.62 169 THR A N 1
ATOM 1219 C CA . THR A 1 169 ? 5.916 -3.046 -30.868 1.00 94.62 169 THR A CA 1
ATOM 1220 C C . THR A 1 169 ? 6.323 -2.994 -29.404 1.00 94.62 169 THR A C 1
ATOM 1222 O O . THR A 1 169 ? 6.817 -1.969 -28.949 1.00 94.62 169 THR A O 1
ATOM 1225 N N . VAL A 1 170 ? 6.120 -4.083 -28.669 1.00 96.06 170 VAL A N 1
ATOM 1226 C CA . VAL A 1 170 ? 6.554 -4.213 -27.278 1.00 96.06 170 VAL A CA 1
ATOM 1227 C C . VAL A 1 170 ? 7.865 -4.982 -27.260 1.00 96.06 170 VAL A C 1
ATOM 1229 O O . VAL A 1 170 ? 7.917 -6.125 -27.716 1.00 96.06 170 VAL A O 1
ATOM 1232 N N . ARG A 1 171 ? 8.914 -4.348 -26.736 1.00 97.31 171 ARG A N 1
ATOM 1233 C CA . ARG A 1 171 ? 10.241 -4.941 -26.548 1.00 97.31 171 ARG A CA 1
ATOM 1234 C C . ARG A 1 171 ? 10.468 -5.189 -25.063 1.00 97.31 171 ARG A C 1
ATOM 1236 O O . ARG A 1 171 ? 10.138 -4.327 -24.255 1.00 97.31 171 ARG A O 1
ATOM 1243 N N . SER A 1 172 ? 11.024 -6.337 -24.698 1.00 97.88 172 SER A N 1
ATOM 1244 C CA . SER A 1 172 ? 11.314 -6.679 -23.301 1.00 97.88 172 SER A CA 1
ATOM 1245 C C . SER A 1 172 ? 12.718 -7.260 -23.153 1.00 97.88 172 SER A C 1
ATOM 1247 O O . SER A 1 172 ? 13.198 -7.985 -24.027 1.00 97.88 172 SER A O 1
ATOM 1249 N N . THR A 1 173 ? 13.363 -6.947 -22.033 1.00 97.81 173 THR A N 1
ATOM 1250 C CA . THR A 1 173 ? 14.584 -7.611 -21.560 1.00 97.81 173 THR A CA 1
ATOM 1251 C C . THR A 1 173 ? 14.220 -8.640 -20.490 1.00 97.81 173 THR A C 1
ATOM 1253 O O . THR A 1 173 ? 13.052 -8.801 -20.130 1.00 97.81 173 THR A O 1
ATOM 1256 N N . ARG A 1 174 ? 15.221 -9.317 -19.917 1.00 96.62 174 ARG A N 1
ATOM 1257 C CA . ARG A 1 174 ? 15.013 -10.172 -18.737 1.00 96.62 174 ARG A CA 1
ATOM 1258 C C . ARG A 1 174 ? 14.457 -9.433 -17.513 1.00 96.62 174 ARG A C 1
ATOM 1260 O O . ARG A 1 174 ? 13.931 -10.092 -16.622 1.00 96.62 174 ARG A O 1
ATOM 1267 N N . HIS A 1 175 ? 14.629 -8.112 -17.436 1.00 97.38 175 HIS A N 1
ATOM 1268 C CA . HIS A 1 175 ? 14.129 -7.302 -16.325 1.00 97.38 175 HIS A CA 1
ATOM 1269 C C . HIS A 1 175 ? 12.665 -6.913 -16.546 1.00 97.38 175 HIS A C 1
ATOM 1271 O O . HIS A 1 175 ? 11.930 -6.755 -15.582 1.00 97.38 175 HIS A O 1
ATOM 1277 N N . GLY A 1 176 ? 12.209 -6.831 -17.798 1.00 97.31 176 GLY A N 1
ATOM 1278 C CA . GLY A 1 176 ? 10.815 -6.560 -18.132 1.00 97.31 176 GLY A CA 1
ATOM 1279 C C . GLY A 1 176 ? 10.664 -5.710 -19.395 1.00 97.31 176 GLY A C 1
ATOM 1280 O O . GLY A 1 176 ? 11.607 -5.603 -20.186 1.00 97.31 176 GLY A O 1
ATOM 1281 N N . PRO A 1 177 ? 9.477 -5.124 -19.630 1.00 97.19 177 PRO A N 1
ATOM 1282 C CA . PRO A 1 177 ? 9.225 -4.306 -20.811 1.00 97.19 177 PRO A CA 1
ATOM 1283 C C . PRO A 1 177 ? 10.102 -3.052 -20.830 1.00 97.19 177 PRO A C 1
ATOM 1285 O O . PRO A 1 177 ? 10.314 -2.413 -19.797 1.00 97.19 177 PRO A O 1
ATOM 1288 N N . ILE A 1 178 ? 10.565 -2.678 -22.022 1.00 96.62 178 ILE A N 1
ATOM 1289 C CA . ILE A 1 178 ? 11.222 -1.402 -22.292 1.00 96.62 178 ILE A CA 1
ATOM 1290 C C . ILE A 1 178 ? 10.158 -0.297 -22.287 1.00 96.62 178 ILE A C 1
ATOM 1292 O O . ILE A 1 178 ? 9.245 -0.294 -23.110 1.00 96.62 178 ILE A O 1
ATOM 1296 N N . ILE A 1 179 ? 10.274 0.647 -21.355 1.00 94.88 179 ILE A N 1
ATOM 1297 C CA . ILE A 1 179 ? 9.304 1.730 -21.134 1.00 94.88 179 ILE A CA 1
ATOM 1298 C C . ILE A 1 179 ? 9.699 3.047 -21.809 1.00 94.88 179 ILE A C 1
ATOM 1300 O O . ILE A 1 179 ? 8.876 3.948 -21.932 1.00 94.88 179 ILE A O 1
ATOM 1304 N N . THR A 1 180 ? 10.929 3.163 -22.307 1.00 92.94 180 THR A N 1
ATOM 1305 C CA . THR A 1 180 ? 11.354 4.291 -23.156 1.00 92.94 180 THR A CA 1
ATOM 1306 C C . THR A 1 180 ? 10.564 4.388 -24.459 1.00 92.94 180 THR A C 1
ATOM 1308 O O . THR A 1 180 ? 10.447 5.477 -25.007 1.00 92.94 180 THR A O 1
ATOM 1311 N N . ASP A 1 181 ? 9.952 3.288 -24.908 1.00 87.81 181 ASP A N 1
ATOM 1312 C CA . ASP A 1 181 ? 9.054 3.264 -26.071 1.00 87.81 181 ASP A CA 1
ATOM 1313 C C . ASP A 1 181 ? 7.675 3.890 -25.783 1.00 87.81 181 ASP A C 1
ATOM 1315 O O . ASP A 1 181 ? 6.899 4.128 -26.708 1.00 87.81 181 ASP A O 1
ATOM 1319 N N . VAL A 1 182 ? 7.349 4.150 -24.510 1.00 85.31 182 VAL A N 1
ATOM 1320 C CA . VAL A 1 182 ? 6.045 4.686 -24.081 1.00 85.31 182 VAL A CA 1
ATOM 1321 C C . VAL A 1 182 ? 6.011 6.217 -24.132 1.00 85.31 182 VAL A C 1
ATOM 1323 O O . VAL A 1 182 ? 4.948 6.789 -24.369 1.00 85.31 182 VAL A O 1
ATOM 1326 N N . GLY A 1 183 ? 7.147 6.896 -23.936 1.00 81.75 183 GLY A N 1
ATOM 1327 C CA . GLY A 1 183 ? 7.202 8.358 -23.973 1.00 81.75 183 GLY A CA 1
ATOM 1328 C C . GLY A 1 183 ? 8.581 8.961 -23.702 1.00 81.75 183 GLY A C 1
ATOM 1329 O O . GLY A 1 183 ? 9.459 8.330 -23.108 1.00 81.75 183 GLY A O 1
ATOM 1330 N N . ASP A 1 184 ? 8.741 10.222 -24.112 1.00 84.31 184 ASP A N 1
ATOM 1331 C CA . ASP A 1 184 ? 10.017 10.952 -24.087 1.00 84.31 184 ASP A CA 1
ATOM 1332 C C . ASP A 1 184 ? 10.572 11.179 -22.669 1.00 84.31 184 ASP A C 1
ATOM 1334 O O . ASP A 1 184 ? 11.791 11.245 -22.489 1.00 84.31 184 ASP A O 1
ATOM 1338 N N . ASP A 1 185 ? 9.714 11.237 -21.644 1.00 88.19 185 ASP A N 1
ATOM 1339 C CA . ASP A 1 185 ? 10.139 11.421 -20.249 1.00 88.19 185 ASP A CA 1
ATOM 1340 C C . ASP A 1 185 ? 11.032 10.269 -19.771 1.00 88.19 185 ASP A C 1
ATOM 1342 O O . ASP A 1 185 ? 12.082 10.485 -19.157 1.00 88.19 185 ASP A O 1
ATOM 1346 N N . TYR A 1 186 ? 10.678 9.030 -20.119 1.00 89.50 186 TYR A N 1
ATOM 1347 C CA . TYR A 1 186 ? 11.492 7.861 -19.793 1.00 89.50 186 TYR A CA 1
ATOM 1348 C C . TYR A 1 186 ? 12.815 7.872 -20.561 1.00 89.50 186 TYR A C 1
ATOM 1350 O O . TYR A 1 186 ? 13.854 7.515 -20.003 1.00 89.50 186 TYR A O 1
ATOM 1358 N N . ALA A 1 187 ? 12.816 8.336 -21.815 1.00 86.19 187 ALA A N 1
ATOM 1359 C CA . ALA A 1 187 ? 14.043 8.484 -22.596 1.00 86.19 187 ALA A CA 1
ATOM 1360 C C . ALA A 1 187 ? 14.982 9.535 -21.978 1.00 86.19 187 ALA A C 1
ATOM 1362 O O . ALA A 1 187 ? 16.199 9.330 -21.917 1.00 86.19 187 ALA A O 1
ATOM 1363 N N . ALA A 1 188 ? 14.430 10.630 -21.447 1.00 88.81 188 ALA A N 1
ATOM 1364 C CA . ALA A 1 188 ? 15.191 11.641 -20.723 1.00 88.81 188 ALA A CA 1
ATOM 1365 C C . ALA A 1 188 ? 15.808 11.086 -19.427 1.00 88.81 188 ALA A C 1
ATOM 1367 O O . ALA A 1 188 ? 16.989 11.338 -19.161 1.00 88.81 188 ALA A O 1
ATOM 1368 N N . ILE A 1 189 ? 15.059 10.286 -18.657 1.00 89.56 189 ILE A N 1
ATOM 1369 C CA . ILE A 1 189 ? 15.573 9.597 -17.461 1.00 89.56 189 ILE A CA 1
ATOM 1370 C C . ILE A 1 189 ? 16.713 8.643 -17.846 1.00 89.56 189 ILE A C 1
ATOM 1372 O O . ILE A 1 189 ? 17.785 8.711 -17.239 1.00 89.56 189 ILE A O 1
ATOM 1376 N N . ALA A 1 190 ? 16.521 7.818 -18.884 1.00 88.75 190 ALA A N 1
ATOM 1377 C CA . ALA A 1 190 ? 17.531 6.884 -19.390 1.00 88.75 190 ALA A CA 1
ATOM 1378 C C . ALA A 1 190 ? 18.842 7.610 -19.713 1.00 88.75 190 ALA A C 1
ATOM 1380 O O . ALA A 1 190 ? 19.915 7.238 -19.237 1.00 88.75 190 ALA A O 1
ATOM 1381 N N . LYS A 1 191 ? 18.740 8.705 -20.475 1.00 86.50 191 LYS A N 1
ATOM 1382 C CA . LYS A 1 191 ? 19.879 9.523 -20.900 1.00 86.50 191 LYS A CA 1
ATOM 1383 C C . LYS A 1 191 ? 20.596 10.182 -19.723 1.00 86.50 191 LYS A C 1
ATOM 1385 O O . LYS A 1 191 ? 21.825 10.181 -19.685 1.00 86.50 191 LYS A O 1
ATOM 1390 N N . ASN A 1 192 ? 19.855 10.756 -18.773 1.00 89.19 192 ASN A N 1
ATOM 1391 C CA . ASN A 1 192 ? 20.438 11.411 -17.599 1.00 89.19 192 ASN A CA 1
ATOM 1392 C C . ASN A 1 192 ? 21.231 10.410 -16.752 1.00 89.19 192 ASN A C 1
ATOM 1394 O O . ASN A 1 192 ? 22.388 10.665 -16.411 1.00 89.19 192 ASN A O 1
ATOM 1398 N N . GLN A 1 193 ? 20.629 9.255 -16.465 1.00 90.31 193 GLN A N 1
ATOM 1399 C CA . GLN A 1 193 ? 21.270 8.230 -15.647 1.00 90.31 193 GLN A CA 1
ATOM 1400 C C . GLN A 1 193 ? 22.463 7.597 -16.358 1.00 90.31 193 GLN A C 1
ATOM 1402 O O . GLN A 1 193 ? 23.523 7.450 -15.754 1.00 90.31 193 GLN A O 1
ATOM 1407 N N . ALA A 1 194 ? 22.359 7.332 -17.661 1.00 85.88 194 ALA A N 1
ATOM 1408 C CA . ALA A 1 194 ? 23.493 6.861 -18.446 1.00 85.88 194 ALA A CA 1
ATOM 1409 C C . ALA A 1 194 ? 24.681 7.838 -18.423 1.00 85.88 194 ALA A C 1
ATOM 1411 O O . ALA A 1 194 ? 25.827 7.414 -18.263 1.00 85.88 194 ALA A O 1
ATOM 1412 N N . GLY A 1 195 ? 24.407 9.146 -18.514 1.00 85.25 195 GLY A N 1
ATOM 1413 C CA . GLY A 1 195 ? 25.425 10.192 -18.402 1.00 85.25 195 GLY A CA 1
ATOM 1414 C C . GLY A 1 195 ? 26.139 10.189 -17.048 1.00 85.25 195 GLY A C 1
ATOM 1415 O O . GLY A 1 195 ? 27.362 10.296 -17.003 1.00 85.25 195 GLY A O 1
ATOM 1416 N N . LYS A 1 196 ? 25.402 10.000 -15.945 1.00 87.81 196 LYS A N 1
ATOM 1417 C CA . LYS A 1 196 ? 25.979 9.874 -14.592 1.00 87.81 196 LYS A CA 1
ATOM 1418 C C . LYS A 1 196 ? 26.824 8.612 -14.420 1.00 87.81 196 LYS A C 1
ATOM 1420 O O . LYS A 1 196 ? 27.812 8.639 -13.696 1.00 87.81 196 LYS A O 1
ATOM 1425 N N . LEU A 1 197 ? 26.446 7.528 -15.092 1.00 83.12 197 LEU A N 1
ATOM 1426 C CA . LEU A 1 197 ? 27.147 6.243 -15.053 1.00 83.12 197 LEU A CA 1
ATOM 1427 C C . LEU A 1 197 ? 28.373 6.192 -15.987 1.00 83.12 197 LEU A C 1
ATOM 1429 O O . LEU A 1 197 ? 29.105 5.206 -15.967 1.00 83.12 197 LEU A O 1
ATOM 1433 N N . GLY A 1 198 ? 28.616 7.231 -16.798 1.00 79.06 198 GLY A N 1
ATOM 1434 C CA . GLY A 1 198 ? 29.781 7.310 -17.688 1.00 79.06 198 GLY A CA 1
ATOM 1435 C C . GLY A 1 198 ? 29.779 6.267 -18.810 1.00 79.06 198 GLY A C 1
ATOM 1436 O O . GLY A 1 198 ? 30.839 5.855 -19.281 1.00 79.06 198 GLY A O 1
ATOM 1437 N N . ILE A 1 199 ? 28.599 5.802 -19.219 1.00 69.62 199 ILE A N 1
ATOM 1438 C CA . ILE A 1 199 ? 28.456 4.758 -20.236 1.00 69.62 199 ILE A CA 1
ATOM 1439 C C . ILE A 1 199 ? 28.589 5.401 -21.635 1.00 69.62 199 ILE A C 1
ATOM 1441 O O . ILE A 1 199 ? 28.119 6.523 -21.822 1.00 69.62 199 ILE A O 1
ATOM 1445 N N . PRO A 1 200 ? 29.212 4.728 -22.624 1.00 58.66 200 PRO A N 1
ATOM 1446 C CA . PRO A 1 200 ? 29.364 5.243 -23.992 1.00 58.66 200 PRO A CA 1
ATOM 1447 C C . PRO A 1 200 ? 28.415 4.623 -25.049 1.00 58.66 200 PRO A C 1
ATOM 1449 O O . PRO A 1 200 ? 28.709 4.707 -26.236 1.00 58.66 200 PRO A O 1
ATOM 1452 N N . ALA A 1 201 ? 27.311 3.969 -24.670 1.00 58.09 201 ALA A N 1
ATOM 1453 C CA . ALA A 1 201 ? 26.423 3.289 -25.623 1.00 58.09 201 ALA A CA 1
ATOM 1454 C C . ALA A 1 201 ? 25.618 4.252 -26.525 1.00 58.09 201 ALA A C 1
ATOM 1456 O O . ALA A 1 201 ? 25.255 5.359 -26.126 1.00 58.09 201 ALA A O 1
ATOM 1457 N N . GLU A 1 202 ? 25.309 3.794 -27.743 1.00 61.19 202 GLU A N 1
ATOM 1458 C CA . GLU A 1 202 ? 24.610 4.579 -28.772 1.00 61.19 202 GLU A CA 1
ATOM 1459 C C . GLU A 1 202 ? 23.095 4.709 -28.510 1.00 61.19 202 GLU A C 1
ATOM 1461 O O . GLU A 1 202 ? 22.499 5.714 -28.900 1.00 61.19 202 GLU A O 1
ATOM 1466 N N . GLN A 1 203 ? 22.466 3.738 -27.821 1.00 73.50 203 GLN A N 1
ATOM 1467 C CA . GLN A 1 203 ? 21.038 3.764 -27.463 1.00 73.50 203 GLN A CA 1
ATOM 1468 C C . GLN A 1 203 ? 20.780 3.220 -26.048 1.00 73.50 203 GLN A C 1
ATOM 1470 O O . GLN A 1 203 ? 20.861 2.017 -25.794 1.00 73.50 203 GLN A O 1
ATOM 1475 N N . TYR A 1 204 ? 20.417 4.118 -25.131 1.00 84.31 204 TYR A N 1
ATOM 1476 C CA . TYR A 1 204 ? 19.968 3.769 -23.782 1.00 84.31 204 TYR A CA 1
ATOM 1477 C C . TYR A 1 204 ? 18.468 3.554 -23.762 1.00 84.31 204 TYR A C 1
ATOM 1479 O O . TYR A 1 204 ? 17.715 4.367 -24.298 1.00 84.31 204 TYR A O 1
ATOM 1487 N N . GLN A 1 205 ? 18.042 2.484 -23.109 1.00 92.94 205 GLN A N 1
ATOM 1488 C CA . GLN A 1 205 ? 16.633 2.192 -22.886 1.00 92.94 205 GLN A CA 1
ATOM 1489 C C . GLN A 1 205 ? 16.396 1.994 -21.388 1.00 92.94 205 GLN A C 1
ATOM 1491 O O . GLN A 1 205 ? 17.323 1.640 -20.661 1.00 92.94 205 GLN A O 1
ATOM 1496 N N . LEU A 1 206 ? 15.173 2.237 -20.919 1.00 95.62 206 LEU A N 1
ATOM 1497 C CA . LEU A 1 206 ? 14.764 1.835 -19.572 1.00 95.62 206 LEU A CA 1
ATOM 1498 C C . LEU A 1 206 ? 13.864 0.625 -19.677 1.00 95.62 206 LEU A C 1
ATOM 1500 O O . LEU A 1 206 ? 12.879 0.679 -20.408 1.00 95.62 206 LEU A O 1
ATOM 1504 N N . SER A 1 207 ? 14.154 -0.415 -18.910 1.00 97.19 207 SER A N 1
ATOM 1505 C CA . SER A 1 207 ? 13.199 -1.489 -18.647 1.00 97.19 207 SER A CA 1
ATOM 1506 C C . SER A 1 207 ? 12.658 -1.403 -17.226 1.00 97.19 207 SER A C 1
ATOM 1508 O O . SER A 1 207 ? 13.364 -0.975 -16.313 1.00 97.19 207 SER A O 1
ATOM 1510 N N . LEU A 1 208 ? 11.412 -1.837 -17.047 1.00 97.38 208 LEU A N 1
ATOM 1511 C CA . LEU A 1 208 ? 10.729 -1.883 -15.755 1.00 97.38 208 LEU A CA 1
ATOM 1512 C C . LEU A 1 208 ? 10.625 -3.324 -15.257 1.00 97.38 208 LEU A C 1
ATOM 1514 O O . LEU A 1 208 ? 9.895 -4.121 -15.846 1.00 97.38 208 LEU A O 1
ATOM 1518 N N . GLN A 1 209 ? 11.277 -3.628 -14.136 1.00 97.62 209 GLN A N 1
ATOM 1519 C CA . GLN A 1 209 ? 11.011 -4.842 -13.372 1.00 97.62 209 GLN A CA 1
ATOM 1520 C C . GLN A 1 209 ? 10.048 -4.515 -12.242 1.00 97.62 209 GLN A C 1
ATOM 1522 O O . GLN A 1 209 ? 10.370 -3.726 -11.365 1.00 97.62 209 GLN A O 1
ATOM 1527 N N . TRP A 1 210 ? 8.860 -5.112 -12.244 1.00 96.75 210 TRP A N 1
ATOM 1528 C CA . TRP A 1 210 ? 7.832 -4.816 -11.249 1.00 96.75 210 TRP A CA 1
ATOM 1529 C C . TRP A 1 210 ? 7.127 -6.093 -10.818 1.00 96.75 210 TRP A C 1
ATOM 1531 O O . TRP A 1 210 ? 6.696 -6.882 -11.658 1.00 96.75 210 TRP A O 1
ATOM 1541 N N . THR A 1 211 ? 6.969 -6.297 -9.509 1.00 95.38 211 THR A N 1
ATOM 1542 C CA . THR A 1 211 ? 6.299 -7.492 -8.975 1.00 95.38 211 THR A CA 1
ATOM 1543 C C . THR A 1 211 ? 4.854 -7.638 -9.437 1.00 95.38 211 THR A C 1
ATOM 1545 O O . THR A 1 211 ? 4.383 -8.764 -9.551 1.00 95.38 211 THR A O 1
ATOM 1548 N N . ALA A 1 212 ? 4.170 -6.543 -9.790 1.00 94.00 212 ALA A N 1
ATOM 1549 C CA . ALA A 1 212 ? 2.818 -6.593 -10.355 1.00 94.00 212 ALA A CA 1
ATOM 1550 C C . ALA A 1 212 ? 2.750 -7.229 -11.753 1.00 94.00 212 ALA A C 1
ATOM 1552 O O . ALA A 1 212 ? 1.668 -7.602 -12.201 1.00 94.00 212 ALA A O 1
ATOM 1553 N N . LEU A 1 213 ? 3.886 -7.359 -12.447 1.00 94.12 213 LEU A N 1
ATOM 1554 C CA . LEU A 1 213 ? 3.973 -8.049 -13.736 1.00 94.12 213 LEU A CA 1
ATOM 1555 C C . LEU A 1 213 ? 4.154 -9.568 -13.577 1.00 94.12 213 LEU A C 1
ATOM 1557 O O . LEU A 1 213 ? 4.127 -10.294 -14.571 1.00 94.12 213 LEU A O 1
ATOM 1561 N N . THR A 1 214 ? 4.299 -10.056 -12.343 1.00 91.75 214 THR A N 1
ATOM 1562 C CA . THR A 1 214 ? 4.376 -11.481 -12.017 1.00 91.75 214 THR A CA 1
ATOM 1563 C C . THR A 1 214 ? 3.029 -11.950 -11.458 1.00 91.75 214 THR A C 1
ATOM 1565 O O . THR A 1 214 ? 2.542 -11.369 -10.487 1.00 91.75 214 THR A O 1
ATOM 1568 N N . PRO A 1 215 ? 2.408 -13.007 -12.019 1.00 93.56 215 PRO A N 1
ATOM 1569 C CA . PRO A 1 215 ? 1.181 -13.572 -11.464 1.00 93.56 215 PRO A CA 1
ATOM 1570 C C . PRO A 1 215 ? 1.354 -13.986 -9.998 1.00 93.56 215 PRO A C 1
ATOM 1572 O O . PRO A 1 215 ? 2.336 -14.640 -9.648 1.00 93.56 215 PRO A O 1
ATOM 1575 N N . GLY A 1 216 ? 0.378 -13.647 -9.155 1.00 93.25 216 GLY A N 1
ATOM 1576 C CA . GLY A 1 216 ? 0.431 -13.911 -7.718 1.00 93.25 216 GLY A CA 1
ATOM 1577 C C . GLY A 1 216 ? -0.936 -14.240 -7.105 1.00 93.25 216 GLY A C 1
ATOM 1578 O O . GLY A 1 216 ? -1.971 -14.070 -7.757 1.00 93.25 216 GLY A O 1
ATOM 1579 N N . PRO A 1 217 ? -0.965 -14.709 -5.845 1.00 95.75 217 PRO A N 1
ATOM 1580 C CA . PRO A 1 217 ? -2.172 -15.220 -5.202 1.00 95.75 217 PRO A CA 1
ATOM 1581 C C . PRO A 1 217 ? -3.046 -14.141 -4.536 1.00 95.75 217 PRO A C 1
ATOM 1583 O O . PRO A 1 217 ? -4.015 -14.494 -3.864 1.00 95.75 217 PRO A O 1
ATOM 1586 N N . THR A 1 218 ? -2.766 -12.844 -4.735 1.00 95.00 218 THR A N 1
ATOM 1587 C CA . THR A 1 218 ? -3.453 -11.732 -4.045 1.00 95.00 218 THR A CA 1
ATOM 1588 C C . THR A 1 218 ? -4.977 -11.836 -4.102 1.00 95.00 218 THR A C 1
ATOM 1590 O O . THR A 1 218 ? -5.643 -11.647 -3.088 1.00 95.00 218 THR A O 1
ATOM 1593 N N . ALA A 1 219 ? -5.550 -12.163 -5.264 1.00 93.88 219 ALA A N 1
ATOM 1594 C CA . ALA A 1 219 ? -7.002 -12.276 -5.401 1.00 93.88 219 ALA A CA 1
ATOM 1595 C C . ALA A 1 219 ? -7.595 -13.333 -4.450 1.00 93.88 219 ALA A C 1
ATOM 1597 O O . ALA A 1 219 ? -8.641 -13.105 -3.850 1.00 93.88 219 ALA A O 1
ATOM 1598 N N . GLY A 1 220 ? -6.905 -14.464 -4.269 1.00 95.75 220 GLY A N 1
ATOM 1599 C CA . GLY A 1 220 ? -7.302 -15.509 -3.324 1.00 95.75 220 GLY A CA 1
ATOM 1600 C C . GLY A 1 220 ? -7.116 -15.099 -1.863 1.00 95.75 220 GLY A C 1
ATOM 1601 O O . GLY A 1 220 ? -7.903 -15.508 -1.014 1.00 95.75 220 GLY A O 1
ATOM 1602 N N . ALA A 1 221 ? -6.125 -14.253 -1.568 1.00 97.44 221 ALA A N 1
ATOM 1603 C CA . ALA A 1 221 ? -5.904 -13.728 -0.223 1.00 97.44 221 ALA A CA 1
ATOM 1604 C C . ALA A 1 221 ? -7.092 -12.895 0.286 1.00 97.44 221 ALA A C 1
ATOM 1606 O O . ALA A 1 221 ? -7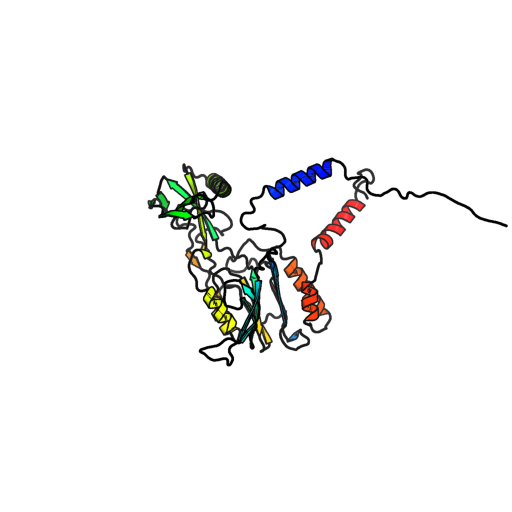.394 -12.969 1.471 1.00 97.44 221 ALA A O 1
ATOM 1607 N N . ILE A 1 222 ? -7.807 -12.176 -0.594 1.00 97.31 222 ILE A N 1
ATOM 1608 C CA . ILE A 1 222 ? -9.024 -11.448 -0.194 1.00 97.31 222 ILE A CA 1
ATOM 1609 C C . ILE A 1 222 ? -10.101 -12.404 0.326 1.00 97.31 222 ILE A C 1
ATOM 1611 O O . ILE A 1 222 ? -10.580 -12.226 1.437 1.00 97.31 222 ILE A O 1
ATOM 1615 N N . PHE A 1 223 ? -10.412 -13.479 -0.401 1.00 97.19 223 PHE A N 1
ATOM 1616 C CA . PHE A 1 223 ? -11.374 -14.476 0.090 1.00 97.19 223 PHE A CA 1
ATOM 1617 C C . PHE A 1 223 ? -10.902 -15.170 1.375 1.00 97.19 223 PHE A C 1
ATOM 1619 O O . PHE A 1 223 ? -11.713 -15.556 2.214 1.00 97.19 223 PHE A O 1
ATOM 1626 N N . ALA A 1 224 ? -9.587 -15.325 1.548 1.00 98.06 224 ALA A N 1
ATOM 1627 C CA . ALA A 1 224 ? -9.034 -15.847 2.788 1.00 98.06 224 ALA A CA 1
ATOM 1628 C C . ALA A 1 224 ? -9.221 -14.865 3.962 1.00 98.06 224 ALA A C 1
ATOM 1630 O O . ALA A 1 224 ? -9.553 -15.319 5.052 1.00 98.06 224 ALA A O 1
ATOM 1631 N N . PHE A 1 225 ? -9.090 -13.547 3.754 1.00 98.38 225 PHE A N 1
ATOM 1632 C CA . PHE A 1 225 ? -9.453 -12.544 4.767 1.00 98.38 225 PHE A CA 1
ATOM 1633 C C . PHE A 1 225 ? -10.940 -12.602 5.115 1.00 98.38 225 PHE A C 1
ATOM 1635 O O . PHE A 1 225 ? -11.275 -12.652 6.295 1.00 98.38 225 PHE A O 1
ATOM 1642 N N . ASP A 1 226 ? -11.807 -12.693 4.103 1.00 98.50 226 ASP A N 1
ATOM 1643 C CA . ASP A 1 226 ? -13.267 -12.741 4.262 1.00 98.50 226 ASP A CA 1
ATOM 1644 C C . ASP A 1 226 ? -13.730 -13.863 5.209 1.00 98.50 226 ASP A C 1
ATOM 1646 O O . ASP A 1 226 ? -14.752 -13.735 5.884 1.00 98.50 226 ASP A O 1
ATOM 1650 N N . THR A 1 227 ? -12.952 -14.947 5.295 1.00 98.12 227 THR A N 1
ATOM 1651 C CA . THR A 1 227 ? -13.243 -16.145 6.106 1.00 98.12 227 THR A CA 1
ATOM 1652 C C . THR A 1 227 ? -12.320 -16.333 7.316 1.00 98.12 227 THR A C 1
ATOM 1654 O O . THR A 1 227 ? -12.468 -17.311 8.049 1.00 98.12 227 THR A O 1
ATOM 1657 N N . ALA A 1 228 ? -11.359 -15.433 7.543 1.00 98.56 228 ALA A N 1
ATOM 1658 C CA . ALA A 1 228 ? -10.427 -15.545 8.661 1.00 98.56 228 ALA A CA 1
ATOM 1659 C C . ALA A 1 228 ? -11.142 -15.305 10.002 1.00 98.56 228 ALA A C 1
ATOM 1661 O O . ALA A 1 228 ? -12.059 -14.491 10.103 1.00 98.56 228 ALA A O 1
ATOM 1662 N N . THR A 1 229 ? -10.717 -16.017 11.044 1.00 98.25 229 THR A N 1
ATOM 1663 C CA . THR A 1 229 ? -11.416 -16.071 12.342 1.00 98.25 229 THR A CA 1
ATOM 1664 C C . THR A 1 229 ? -10.609 -15.512 13.505 1.00 98.25 229 THR A C 1
ATOM 1666 O O . THR A 1 229 ? -11.156 -15.311 14.589 1.00 98.25 229 THR A O 1
ATOM 1669 N N . ASP A 1 230 ? -9.311 -15.314 13.295 1.00 98.81 230 ASP A N 1
ATOM 1670 C CA . ASP A 1 230 ? -8.339 -14.911 14.304 1.00 98.81 230 ASP A CA 1
ATOM 1671 C C . ASP A 1 230 ? -7.065 -14.346 13.647 1.00 98.81 230 ASP A C 1
ATOM 1673 O O . ASP A 1 230 ? -6.899 -14.353 12.423 1.00 98.81 230 ASP A O 1
ATOM 1677 N N . TRP A 1 231 ? -6.124 -13.880 14.471 1.00 98.75 231 TRP A N 1
ATOM 1678 C CA . TRP A 1 231 ? -4.870 -13.294 14.005 1.00 98.75 231 TRP A CA 1
ATOM 1679 C C . TRP A 1 231 ? -4.026 -14.278 13.188 1.00 98.75 231 TRP A C 1
ATOM 1681 O O . TRP A 1 231 ? -3.346 -13.892 12.236 1.00 98.75 231 TRP A O 1
ATOM 1691 N N . THR A 1 232 ? -4.059 -15.562 13.545 1.00 98.75 232 THR A N 1
ATOM 1692 C CA . THR A 1 232 ? -3.267 -16.597 12.877 1.00 98.75 232 THR A CA 1
ATOM 1693 C C . THR A 1 232 ? -3.772 -16.846 11.459 1.00 98.75 232 THR A C 1
ATOM 1695 O O . THR A 1 232 ? -2.982 -16.806 10.514 1.00 98.75 232 THR A O 1
ATOM 1698 N N . SER A 1 233 ? -5.078 -17.049 11.290 1.00 98.75 233 SER A N 1
ATOM 1699 C CA . SER A 1 233 ? -5.731 -17.191 9.984 1.00 98.75 233 SER A CA 1
ATOM 1700 C C . SER A 1 233 ? -5.646 -15.903 9.160 1.00 98.75 233 SER A C 1
ATOM 1702 O O . SER A 1 233 ? -5.389 -15.969 7.958 1.00 98.75 233 SER A O 1
ATOM 1704 N N . PHE A 1 234 ? -5.726 -14.732 9.800 1.00 98.81 234 PHE A N 1
ATOM 1705 C CA . PHE A 1 234 ? -5.507 -13.443 9.146 1.00 98.81 234 PHE A CA 1
ATOM 1706 C C . PHE A 1 234 ? -4.078 -13.296 8.601 1.00 98.81 234 PHE A C 1
ATOM 1708 O O . PHE A 1 234 ? -3.896 -12.924 7.441 1.00 98.81 234 PHE A O 1
ATOM 1715 N N . ARG A 1 235 ? -3.041 -13.642 9.380 1.00 98.56 235 ARG A N 1
ATOM 1716 C CA . ARG A 1 235 ? -1.652 -13.653 8.881 1.00 98.56 235 ARG A CA 1
ATOM 1717 C C . ARG A 1 235 ? -1.444 -14.692 7.780 1.00 98.56 235 ARG A C 1
ATOM 1719 O O . ARG A 1 235 ? -0.754 -14.410 6.804 1.00 98.56 235 ARG A O 1
ATOM 1726 N N . ALA A 1 236 ? -2.069 -15.863 7.881 1.00 98.62 236 ALA A N 1
ATOM 1727 C CA . ALA A 1 236 ? -2.009 -16.871 6.823 1.00 98.62 236 ALA A CA 1
ATOM 1728 C C . ALA A 1 236 ? -2.611 -16.355 5.501 1.00 98.62 236 ALA A C 1
ATOM 1730 O O . ALA A 1 236 ? -2.024 -16.564 4.438 1.00 98.62 236 ALA A O 1
ATOM 1731 N N . ALA A 1 237 ? -3.729 -15.625 5.559 1.00 98.50 237 ALA A N 1
ATOM 1732 C CA . ALA A 1 237 ? -4.293 -14.931 4.404 1.00 98.50 237 ALA A CA 1
ATOM 1733 C C . ALA A 1 237 ? -3.339 -13.842 3.880 1.00 98.50 237 ALA A C 1
ATOM 1735 O O . ALA A 1 237 ? -3.022 -13.811 2.688 1.00 98.50 237 ALA A O 1
ATOM 1736 N N . ALA A 1 238 ? -2.793 -13.011 4.773 1.00 98.38 238 ALA A N 1
ATOM 1737 C CA . ALA A 1 238 ? -1.871 -11.937 4.418 1.00 98.38 238 ALA A CA 1
ATOM 1738 C C . ALA A 1 238 ? -0.576 -12.434 3.759 1.00 98.38 238 ALA A C 1
ATOM 1740 O O . ALA A 1 238 ? -0.052 -11.745 2.889 1.00 98.38 238 ALA A O 1
ATOM 1741 N N . ALA A 1 239 ? -0.083 -13.631 4.081 1.00 98.00 239 ALA A N 1
ATOM 1742 C CA . ALA A 1 239 ? 1.083 -14.220 3.414 1.00 98.00 239 ALA A CA 1
ATOM 1743 C C . ALA A 1 239 ? 0.902 -14.382 1.890 1.00 98.00 239 ALA A C 1
ATOM 1745 O O . ALA A 1 239 ? 1.879 -14.355 1.141 1.00 98.00 239 ALA A O 1
ATOM 1746 N N . ASN A 1 240 ? -0.346 -14.493 1.419 1.00 97.25 240 ASN A N 1
ATOM 1747 C CA . ASN A 1 240 ? -0.689 -14.574 -0.002 1.00 97.25 240 ASN A CA 1
ATOM 1748 C C . ASN A 1 240 ? -0.993 -13.204 -0.640 1.00 97.25 240 ASN A C 1
ATOM 1750 O O . ASN A 1 240 ? -1.164 -13.108 -1.856 1.00 97.25 240 ASN A O 1
ATOM 1754 N N . PHE A 1 241 ? -1.058 -12.128 0.144 1.00 97.00 241 PHE A N 1
ATOM 1755 C CA . PHE A 1 241 ? -1.377 -10.788 -0.342 1.00 97.00 241 PHE A CA 1
ATOM 1756 C C . PHE A 1 241 ? -0.105 -10.059 -0.814 1.00 97.00 241 PHE A C 1
ATOM 1758 O O . PHE A 1 241 ? 0.468 -9.222 -0.119 1.00 97.00 241 PHE A O 1
ATOM 1765 N N . GLN A 1 242 ? 0.384 -10.429 -2.001 1.00 94.25 242 GLN A N 1
ATOM 1766 C CA . GLN A 1 242 ? 1.700 -10.003 -2.497 1.00 94.25 242 GLN A CA 1
ATOM 1767 C C . GLN A 1 242 ? 1.702 -8.604 -3.132 1.00 94.25 242 GLN A C 1
ATOM 1769 O O . GLN A 1 242 ? 2.655 -7.846 -2.939 1.00 94.25 242 GLN A O 1
ATOM 1774 N N . VAL A 1 243 ? 0.661 -8.272 -3.905 1.00 91.56 243 VAL A N 1
ATOM 1775 C CA . VAL A 1 243 ? 0.546 -7.029 -4.696 1.00 91.56 243 VAL A CA 1
ATOM 1776 C C . VAL A 1 243 ? -0.928 -6.633 -4.868 1.00 91.56 243 VAL A C 1
ATOM 1778 O O . VAL A 1 243 ? -1.702 -7.510 -5.243 1.00 91.56 243 VAL A O 1
ATOM 1781 N N . PRO A 1 244 ? -1.326 -5.353 -4.716 1.00 91.00 244 PRO A N 1
ATOM 1782 C CA . PRO A 1 244 ? -0.511 -4.232 -4.256 1.00 91.00 244 PRO A CA 1
ATOM 1783 C C . PRO A 1 244 ? -0.390 -4.276 -2.736 1.00 91.00 244 PRO A C 1
ATOM 1785 O O . PRO A 1 244 ? -1.391 -4.204 -2.033 1.00 91.00 244 PRO A O 1
ATOM 1788 N N . SER A 1 245 ? 0.829 -4.396 -2.224 1.00 91.69 245 SER A N 1
ATOM 1789 C CA . SER A 1 245 ? 1.077 -4.508 -0.787 1.00 91.69 245 SER A CA 1
ATOM 1790 C C . SER A 1 245 ? 0.532 -3.296 -0.008 1.00 91.69 245 SER A C 1
ATOM 1792 O O . SER A 1 245 ? 0.660 -2.147 -0.434 1.00 91.69 245 SER A O 1
ATOM 1794 N N . GLN A 1 246 ? -0.131 -3.577 1.116 1.00 95.62 246 GLN A N 1
ATOM 1795 C CA . GLN A 1 246 ? -0.833 -2.605 1.959 1.00 95.62 246 GLN A CA 1
ATOM 1796 C C . GLN A 1 246 ? -0.355 -2.714 3.412 1.00 95.62 246 GLN A C 1
ATOM 1798 O O . GLN A 1 246 ? 0.129 -3.751 3.850 1.00 95.62 246 GLN A O 1
ATOM 1803 N N . ASN A 1 247 ? -0.559 -1.660 4.188 1.00 97.81 247 ASN A N 1
ATOM 1804 C CA . ASN A 1 247 ? -0.652 -1.730 5.637 1.00 97.81 247 ASN A CA 1
ATOM 1805 C C . ASN A 1 247 ? -2.005 -2.344 6.001 1.00 97.81 247 ASN A C 1
ATOM 1807 O O . ASN A 1 247 ? -3.034 -1.722 5.739 1.00 97.81 247 ASN A O 1
ATOM 1811 N N . LEU A 1 248 ? -2.019 -3.523 6.617 1.00 98.50 248 LEU A N 1
ATOM 1812 C CA . LEU A 1 248 ? -3.240 -4.143 7.120 1.00 98.50 248 LEU A CA 1
ATOM 1813 C C . LEU A 1 248 ? -3.350 -3.882 8.621 1.00 98.50 248 LEU A C 1
ATOM 1815 O O . LEU A 1 248 ? -2.464 -4.289 9.372 1.00 98.50 248 LEU A O 1
ATOM 1819 N N . VAL A 1 249 ? -4.424 -3.236 9.068 1.00 98.69 249 VAL A N 1
ATOM 1820 C CA . VAL A 1 249 ? -4.808 -3.207 10.488 1.00 98.69 249 VAL A CA 1
ATOM 1821 C C . VAL A 1 249 ? -5.874 -4.263 10.758 1.00 98.69 249 VAL A C 1
ATOM 1823 O O . VAL A 1 249 ? -6.688 -4.560 9.887 1.00 98.69 249 VAL A O 1
ATOM 1826 N N . TYR A 1 250 ? -5.865 -4.817 11.965 1.00 98.88 250 TYR A N 1
ATOM 1827 C CA . TYR A 1 250 ? -6.696 -5.942 12.384 1.00 98.88 250 TYR A CA 1
ATOM 1828 C C . TY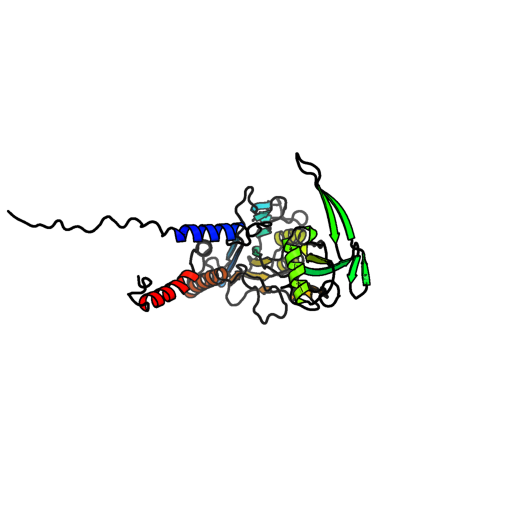R A 1 250 ? -7.320 -5.673 13.753 1.00 98.88 250 TYR A C 1
ATOM 1830 O O . TYR A 1 250 ? -6.672 -5.087 14.627 1.00 98.88 250 TYR A O 1
ATOM 1838 N N . ALA A 1 251 ? -8.544 -6.151 13.954 1.00 98.88 251 ALA A N 1
ATOM 1839 C CA . ALA A 1 251 ? -9.172 -6.255 15.265 1.00 98.88 251 ALA A CA 1
ATOM 1840 C C . ALA A 1 251 ? -10.086 -7.483 15.334 1.00 98.88 251 ALA A C 1
ATOM 1842 O O . ALA A 1 251 ? -10.759 -7.778 14.347 1.00 98.88 251 ALA A O 1
ATOM 1843 N N . ASP A 1 252 ? -10.193 -8.133 16.493 1.00 98.81 252 ASP A N 1
ATOM 1844 C CA . ASP A 1 252 ? -11.140 -9.238 16.691 1.00 98.81 252 ASP A CA 1
ATOM 1845 C C . ASP A 1 252 ? -12.019 -9.129 17.934 1.00 98.81 252 ASP A C 1
ATOM 1847 O O . ASP A 1 252 ? -11.852 -8.281 18.817 1.00 98.81 252 ASP A O 1
ATOM 1851 N N . VAL A 1 253 ? -13.009 -10.018 17.979 1.00 98.50 253 VAL A N 1
ATOM 1852 C CA . VAL A 1 253 ? -13.967 -10.122 19.079 1.00 98.50 253 VAL A CA 1
ATOM 1853 C C . VAL A 1 253 ? -13.354 -10.648 20.378 1.00 98.50 253 VAL A C 1
ATOM 1855 O O . VAL A 1 253 ? -13.967 -10.455 21.433 1.00 98.50 253 VAL A O 1
ATOM 1858 N N . ASP A 1 254 ? -12.169 -11.258 20.345 1.00 98.31 254 ASP A N 1
ATOM 1859 C CA . ASP A 1 254 ? -11.465 -11.747 21.538 1.00 98.31 254 ASP A CA 1
ATOM 1860 C C . ASP A 1 254 ? -10.659 -10.626 22.218 1.00 98.31 254 ASP A C 1
ATOM 1862 O O . ASP A 1 254 ? -10.351 -10.705 23.408 1.00 98.31 254 ASP A O 1
ATOM 1866 N N . GLY A 1 255 ? -10.467 -9.506 21.520 1.00 98.19 255 GLY A N 1
ATOM 1867 C CA . GLY A 1 255 ? -9.913 -8.267 22.054 1.00 98.19 255 GLY A CA 1
ATOM 1868 C C . GLY A 1 255 ? -8.561 -7.892 21.468 1.00 98.19 255 GLY A C 1
ATOM 1869 O O . GLY A 1 255 ? -8.005 -6.875 21.896 1.00 98.19 255 GLY A O 1
ATOM 1870 N N . HIS A 1 256 ? -8.059 -8.667 20.508 1.00 98.88 256 HIS A N 1
ATOM 1871 C CA . HIS A 1 256 ? -6.757 -8.441 19.910 1.00 98.88 256 HIS A CA 1
ATOM 1872 C C . HIS A 1 256 ? -6.805 -7.331 18.866 1.00 98.88 256 HIS A C 1
ATOM 1874 O O . HIS A 1 256 ? -7.802 -7.151 18.158 1.00 98.88 256 HIS A O 1
ATOM 1880 N N . ILE A 1 257 ? -5.704 -6.590 18.761 1.00 98.94 257 ILE A N 1
ATOM 1881 C CA . ILE A 1 257 ? -5.470 -5.614 17.695 1.00 98.94 257 ILE A CA 1
ATOM 1882 C C . ILE A 1 257 ? -4.120 -5.884 17.044 1.00 98.94 257 ILE A C 1
ATOM 1884 O O . ILE A 1 257 ? -3.141 -6.182 17.727 1.00 98.94 257 ILE A O 1
ATOM 1888 N N . GLY A 1 258 ? -4.046 -5.762 15.725 1.00 98.75 258 GLY A N 1
ATOM 1889 C CA . GLY A 1 258 ? -2.856 -6.167 14.985 1.00 98.75 258 GLY A CA 1
ATOM 1890 C C . GLY A 1 258 ? -2.535 -5.280 13.797 1.00 98.75 258 GLY A C 1
ATOM 1891 O O . GLY A 1 258 ? -3.370 -4.515 13.310 1.00 98.75 258 GLY A O 1
ATOM 1892 N N . TYR A 1 259 ? -1.298 -5.403 13.338 1.00 98.75 259 TYR A N 1
ATOM 1893 C CA . TYR A 1 259 ? -0.797 -4.806 12.113 1.00 98.75 259 TYR A CA 1
ATOM 1894 C C . TYR A 1 259 ? 0.085 -5.794 11.359 1.00 98.75 259 TYR A C 1
ATOM 1896 O O . TYR A 1 259 ? 0.931 -6.454 11.964 1.00 98.75 259 TYR A O 1
ATOM 1904 N N . GLN A 1 260 ? -0.092 -5.863 10.043 1.00 98.38 260 GLN A N 1
ATOM 1905 C CA . GLN A 1 260 ? 0.742 -6.639 9.132 1.00 98.38 260 GLN A CA 1
ATOM 1906 C C . GLN A 1 260 ? 0.964 -5.851 7.840 1.00 98.38 260 GLN A C 1
ATOM 1908 O O . GLN A 1 260 ? 0.006 -5.427 7.203 1.00 98.38 260 GLN A O 1
ATOM 1913 N N . ALA A 1 261 ? 2.214 -5.741 7.398 1.00 97.44 261 ALA A N 1
ATOM 1914 C CA . ALA A 1 261 ? 2.563 -5.334 6.039 1.00 97.44 261 ALA A CA 1
ATOM 1915 C C . ALA A 1 261 ? 2.986 -6.570 5.231 1.00 97.44 261 ALA A C 1
ATOM 1917 O O . ALA A 1 261 ? 4.127 -7.001 5.360 1.00 97.44 261 ALA A O 1
ATOM 1918 N N . PRO A 1 262 ? 2.104 -7.235 4.464 1.00 96.44 262 PRO A N 1
ATOM 1919 C CA . PRO A 1 262 ? 2.516 -8.295 3.547 1.00 96.44 262 PRO A CA 1
ATOM 1920 C C . PRO A 1 262 ? 3.056 -7.702 2.244 1.00 96.44 262 PRO A C 1
ATOM 1922 O O . PRO A 1 262 ? 2.778 -6.549 1.939 1.00 96.44 262 PRO A O 1
ATOM 1925 N N . GLY A 1 263 ? 3.766 -8.480 1.431 1.00 95.19 263 GLY A N 1
ATOM 1926 C CA . GLY A 1 263 ? 4.155 -8.052 0.090 1.00 95.19 263 GLY A CA 1
ATOM 1927 C C . GLY A 1 263 ? 5.327 -8.837 -0.478 1.00 95.19 263 GLY A C 1
ATOM 1928 O O . GLY A 1 263 ? 6.133 -9.393 0.264 1.00 95.19 263 GLY A O 1
ATOM 1929 N N . ALA A 1 264 ? 5.450 -8.856 -1.804 1.00 95.94 264 ALA A N 1
ATOM 1930 C CA . ALA A 1 264 ? 6.645 -9.361 -2.474 1.00 95.94 264 ALA A CA 1
ATOM 1931 C C . ALA A 1 264 ? 7.705 -8.247 -2.562 1.00 95.94 264 ALA A C 1
ATOM 1933 O O . ALA A 1 264 ? 7.884 -7.643 -3.612 1.00 95.94 264 ALA A O 1
ATOM 1934 N N . VAL A 1 265 ? 8.377 -7.926 -1.453 1.00 96.44 265 VAL A N 1
ATOM 1935 C CA . VAL A 1 265 ? 9.434 -6.896 -1.443 1.00 96.44 265 VAL A CA 1
ATOM 1936 C C . VAL A 1 265 ? 10.749 -7.513 -1.935 1.00 96.44 265 VAL A C 1
ATOM 1938 O O . VAL A 1 265 ? 11.209 -8.478 -1.319 1.00 96.44 265 VAL A O 1
ATOM 1941 N N . PRO A 1 266 ? 11.354 -7.031 -3.035 1.00 96.56 266 PRO A N 1
ATOM 1942 C CA . PRO A 1 266 ? 12.572 -7.616 -3.582 1.00 96.56 266 PRO A CA 1
ATOM 1943 C C . PRO A 1 266 ? 13.796 -7.338 -2.700 1.00 96.56 266 PRO A C 1
ATOM 1945 O O . PRO A 1 266 ? 13.971 -6.254 -2.150 1.00 96.56 266 PRO A O 1
ATOM 1948 N N . ILE A 1 267 ? 14.689 -8.322 -2.610 1.00 96.56 267 ILE A N 1
ATOM 1949 C CA . ILE A 1 267 ? 16.048 -8.144 -2.091 1.00 96.56 267 ILE A CA 1
ATOM 1950 C C . ILE A 1 267 ? 16.953 -7.888 -3.291 1.00 96.56 267 ILE A C 1
ATOM 1952 O O . ILE A 1 267 ? 16.980 -8.686 -4.230 1.00 96.56 267 ILE A O 1
ATOM 1956 N N . ARG A 1 268 ? 17.708 -6.792 -3.259 1.00 96.00 268 ARG A N 1
ATOM 1957 C CA . ARG A 1 268 ? 18.594 -6.363 -4.348 1.00 96.00 268 ARG A CA 1
ATOM 1958 C C . ARG A 1 268 ? 20.036 -6.754 -4.040 1.00 96.00 268 ARG A C 1
ATOM 1960 O O . ARG A 1 268 ? 20.476 -6.619 -2.901 1.00 96.00 268 ARG A O 1
ATOM 1967 N N . ALA A 1 269 ? 20.776 -7.225 -5.045 1.00 96.25 269 ALA A N 1
ATOM 1968 C CA . ALA A 1 269 ? 22.209 -7.504 -4.902 1.00 96.25 269 ALA A CA 1
ATOM 1969 C C . ALA A 1 269 ? 23.023 -6.233 -4.590 1.00 96.25 269 ALA A C 1
ATOM 1971 O O . ALA A 1 269 ? 23.970 -6.277 -3.804 1.00 96.25 269 ALA A O 1
ATOM 1972 N N . ALA A 1 270 ? 22.635 -5.106 -5.189 1.00 94.88 270 ALA A N 1
ATOM 1973 C CA . ALA A 1 270 ? 23.199 -3.786 -4.949 1.00 94.88 270 ALA A CA 1
ATOM 1974 C C . ALA A 1 270 ? 22.157 -2.698 -5.246 1.00 94.88 270 ALA A C 1
ATOM 1976 O O . ALA A 1 270 ? 21.205 -2.924 -5.992 1.00 94.88 270 ALA A O 1
ATOM 1977 N N . GLY A 1 271 ? 22.378 -1.500 -4.699 1.00 91.75 271 GLY A N 1
ATOM 1978 C CA . GLY A 1 271 ? 21.427 -0.391 -4.794 1.00 91.75 271 GLY A CA 1
ATOM 1979 C C . GLY A 1 271 ? 20.240 -0.543 -3.841 1.00 91.75 271 GLY A C 1
ATOM 1980 O O . GLY A 1 271 ? 20.153 -1.503 -3.077 1.00 91.75 271 GLY A O 1
ATOM 1981 N N . ASP A 1 272 ? 19.342 0.438 -3.865 1.00 90.25 272 ASP A N 1
ATOM 1982 C CA . ASP A 1 272 ? 18.208 0.529 -2.940 1.00 90.25 272 ASP A CA 1
ATOM 1983 C C . ASP A 1 272 ? 16.888 0.929 -3.619 1.00 90.25 272 ASP A C 1
ATOM 1985 O O . ASP A 1 272 ? 16.003 1.442 -2.946 1.00 90.25 272 ASP A O 1
ATOM 1989 N N . GLY A 1 273 ? 16.786 0.716 -4.938 1.00 91.19 273 GLY A N 1
ATOM 1990 C CA . GLY A 1 273 ? 15.575 0.937 -5.747 1.00 91.19 273 GLY A CA 1
ATOM 1991 C C . GLY A 1 273 ? 15.240 2.398 -6.067 1.00 91.19 273 GLY A C 1
ATOM 1992 O O . GLY A 1 273 ? 14.440 2.670 -6.955 1.00 91.19 273 GLY A O 1
ATOM 1993 N N . THR A 1 274 ? 15.907 3.366 -5.430 1.00 90.56 274 THR A N 1
ATOM 1994 C CA . THR A 1 274 ? 15.560 4.798 -5.559 1.00 90.56 274 THR A CA 1
ATOM 1995 C C . THR A 1 274 ? 15.892 5.436 -6.904 1.00 90.56 274 THR A C 1
ATOM 1997 O O . THR A 1 274 ? 15.379 6.505 -7.240 1.00 90.56 274 THR A O 1
ATOM 2000 N N . VAL A 1 275 ? 16.792 4.828 -7.676 1.00 92.44 275 VAL A N 1
ATOM 2001 C CA . VAL A 1 275 ? 17.245 5.353 -8.966 1.00 92.44 275 VAL A CA 1
ATOM 2002 C C . VAL A 1 275 ? 17.412 4.223 -9.972 1.00 92.44 275 VAL A C 1
ATOM 2004 O O . VAL A 1 275 ? 17.720 3.100 -9.572 1.00 92.44 275 VAL A O 1
ATOM 2007 N N . PRO A 1 276 ? 17.289 4.508 -11.283 1.00 94.75 276 PRO A N 1
ATOM 2008 C CA . PRO A 1 276 ? 17.606 3.521 -12.296 1.00 94.75 276 PRO A CA 1
ATOM 2009 C C . PRO A 1 276 ? 19.048 3.020 -12.175 1.00 94.75 276 PRO A C 1
ATOM 2011 O O . PRO A 1 276 ? 19.983 3.817 -12.059 1.00 94.75 276 PRO A O 1
ATOM 2014 N N . VAL A 1 277 ? 19.221 1.704 -12.236 1.00 95.00 277 VAL A N 1
ATOM 2015 C CA . VAL A 1 277 ? 20.508 1.015 -12.056 1.00 95.00 277 VAL A CA 1
ATOM 2016 C C . VAL A 1 277 ? 20.989 0.370 -13.361 1.00 95.00 277 VAL A C 1
ATOM 2018 O O . VAL A 1 277 ? 20.197 0.184 -14.284 1.00 95.00 277 VAL A O 1
ATOM 2021 N N . PRO A 1 278 ? 22.281 0.024 -13.493 1.00 95.12 278 PRO A N 1
ATOM 2022 C CA . PRO A 1 278 ? 22.785 -0.744 -14.631 1.00 95.12 278 PRO A CA 1
ATOM 2023 C C . PRO A 1 278 ? 22.015 -2.048 -14.901 1.00 95.12 278 PRO A C 1
ATOM 2025 O O . PRO A 1 278 ? 22.022 -2.954 -14.071 1.00 95.12 278 PRO A O 1
ATOM 2028 N N . GLY A 1 279 ? 21.404 -2.166 -16.084 1.00 95.38 279 GLY A N 1
ATOM 2029 C CA . GLY A 1 279 ? 20.722 -3.378 -16.561 1.00 95.38 279 GLY A CA 1
ATOM 2030 C C . GLY A 1 279 ? 21.634 -4.372 -17.278 1.00 95.38 279 GLY A C 1
ATOM 2031 O O . GLY A 1 279 ? 21.363 -5.566 -17.304 1.00 95.38 279 GLY A O 1
ATOM 2032 N N . TRP A 1 280 ? 22.794 -3.931 -17.771 1.00 94.25 280 TRP A N 1
ATOM 2033 C CA . TRP A 1 280 ? 23.709 -4.807 -18.515 1.00 94.25 280 TRP A CA 1
ATOM 2034 C C . TRP A 1 280 ? 24.536 -5.762 -17.638 1.00 94.25 280 TRP A C 1
ATOM 2036 O O . TRP A 1 280 ? 25.451 -6.419 -18.137 1.00 94.25 280 TRP A O 1
ATOM 2046 N N . THR A 1 281 ? 24.262 -5.842 -16.333 1.00 94.06 281 THR A N 1
ATOM 2047 C CA . THR A 1 281 ? 24.980 -6.722 -15.405 1.00 94.06 281 THR A CA 1
ATOM 2048 C C . THR A 1 281 ? 24.085 -7.281 -14.300 1.00 94.06 281 THR A C 1
ATOM 2050 O O . THR A 1 281 ? 23.161 -6.618 -13.835 1.00 94.06 281 THR A O 1
ATOM 2053 N N . SER A 1 282 ? 24.392 -8.483 -13.811 1.00 95.38 282 SER A N 1
ATOM 2054 C CA . SER A 1 282 ? 23.702 -9.112 -12.682 1.00 95.38 282 SER A CA 1
ATOM 2055 C C . SER A 1 282 ? 23.925 -8.431 -11.328 1.00 95.38 282 SER A C 1
ATOM 2057 O O . SER A 1 282 ? 23.239 -8.774 -10.367 1.00 95.38 282 SER A O 1
ATOM 2059 N N . GLN A 1 283 ? 24.866 -7.488 -11.214 1.00 96.38 283 GLN A N 1
ATOM 2060 C CA . GLN A 1 283 ? 25.250 -6.867 -9.935 1.00 96.38 283 GLN A CA 1
ATOM 2061 C C . GLN A 1 283 ? 24.111 -6.118 -9.227 1.00 96.38 283 GLN A C 1
ATOM 2063 O O . GLN A 1 283 ? 24.170 -5.957 -8.013 1.00 96.38 283 GLN A O 1
ATOM 2068 N N . TYR A 1 284 ? 23.082 -5.691 -9.963 1.00 96.12 284 TYR A N 1
ATOM 2069 C CA . TYR A 1 284 ? 21.928 -4.946 -9.440 1.00 96.12 284 TYR A CA 1
ATOM 2070 C C . TYR A 1 284 ? 20.613 -5.740 -9.505 1.00 96.12 284 TYR A C 1
ATOM 2072 O O . TYR A 1 284 ? 19.535 -5.201 -9.259 1.00 96.12 284 TYR A O 1
ATOM 2080 N N . GLY A 1 285 ? 20.676 -7.022 -9.871 1.00 95.62 285 GLY A N 1
ATOM 2081 C CA . GLY A 1 285 ? 19.488 -7.859 -9.996 1.00 95.62 285 GLY A CA 1
ATOM 2082 C C . GLY A 1 285 ? 18.825 -8.160 -8.649 1.00 95.62 285 GLY A C 1
ATOM 2083 O O . GLY A 1 285 ? 19.457 -8.113 -7.587 1.00 95.62 285 GLY A O 1
ATOM 2084 N N . TRP A 1 286 ? 17.547 -8.532 -8.702 1.00 96.69 286 TRP A N 1
ATOM 2085 C CA . TRP A 1 286 ? 16.850 -9.113 -7.555 1.00 96.69 286 TRP A CA 1
ATOM 2086 C C . TRP A 1 286 ? 17.417 -10.502 -7.240 1.00 96.69 286 TRP A C 1
ATOM 2088 O O . TRP A 1 286 ? 17.528 -11.352 -8.125 1.00 96.69 286 TRP A O 1
ATOM 2098 N N . VAL A 1 287 ? 17.751 -10.746 -5.973 1.00 96.19 287 VAL A N 1
ATOM 2099 C CA . VAL A 1 287 ? 18.323 -12.014 -5.471 1.00 96.19 287 VAL A CA 1
ATOM 2100 C C . VAL A 1 287 ? 17.347 -12.815 -4.611 1.00 96.19 287 VAL A C 1
ATOM 2102 O O . VAL A 1 287 ? 17.689 -13.871 -4.086 1.00 96.19 287 VAL A O 1
ATOM 2105 N N . GLY A 1 288 ? 16.122 -12.321 -4.467 1.00 95.44 288 GLY A N 1
ATOM 2106 C CA . GLY A 1 288 ? 15.057 -12.962 -3.715 1.00 95.44 288 GLY A CA 1
ATOM 2107 C C . GLY A 1 288 ? 13.997 -11.952 -3.310 1.00 95.44 288 GLY A C 1
ATOM 2108 O O . GLY A 1 288 ? 13.986 -10.815 -3.780 1.00 95.44 288 GLY A O 1
ATOM 2109 N N . THR A 1 289 ? 13.127 -12.369 -2.404 1.00 96.12 289 THR A N 1
ATOM 2110 C CA . THR A 1 289 ? 12.137 -11.509 -1.756 1.00 96.12 289 THR A CA 1
ATOM 2111 C C . THR A 1 289 ? 12.309 -11.590 -0.250 1.00 96.12 289 THR A C 1
ATOM 2113 O O . THR A 1 289 ? 12.692 -12.641 0.271 1.00 96.12 289 THR A O 1
ATOM 2116 N N . VAL A 1 290 ? 12.010 -10.500 0.454 1.00 97.25 290 VAL A N 1
ATOM 2117 C CA . VAL A 1 290 ? 12.006 -10.467 1.917 1.00 97.25 290 VAL A CA 1
ATOM 2118 C C . VAL A 1 290 ? 11.091 -11.586 2.435 1.00 97.25 290 VAL A C 1
ATOM 2120 O O . VAL A 1 290 ? 9.936 -11.666 2.007 1.00 97.25 290 VAL A O 1
ATOM 2123 N N . PRO A 1 291 ? 11.577 -12.479 3.319 1.00 97.00 291 PRO A N 1
ATOM 2124 C CA . PRO A 1 291 ? 10.739 -13.522 3.899 1.00 97.00 291 PRO A CA 1
ATOM 2125 C C . PRO A 1 291 ? 9.544 -12.928 4.649 1.00 97.00 291 PRO A C 1
ATOM 2127 O O . PRO A 1 291 ? 9.697 -11.940 5.362 1.00 97.00 291 PRO A O 1
ATOM 2130 N N . TYR A 1 292 ? 8.370 -13.557 4.543 1.00 97.31 292 TYR A N 1
ATOM 2131 C CA . TYR A 1 292 ? 7.125 -13.031 5.120 1.00 97.31 292 TYR A CA 1
ATOM 2132 C C . TYR A 1 292 ? 7.225 -12.711 6.622 1.00 97.31 292 TYR A C 1
ATOM 2134 O O . TYR A 1 292 ? 6.745 -11.673 7.067 1.00 97.31 292 TYR A O 1
ATOM 2142 N N . ASP A 1 293 ? 7.905 -13.556 7.400 1.00 96.69 293 ASP A N 1
ATOM 2143 C CA . ASP A 1 293 ? 8.089 -13.344 8.843 1.00 96.69 293 ASP A CA 1
ATOM 2144 C C . ASP A 1 293 ? 9.120 -12.264 9.203 1.00 96.69 293 ASP A C 1
ATOM 2146 O O . ASP A 1 293 ? 9.243 -11.898 10.369 1.00 96.69 293 ASP A O 1
ATOM 2150 N N . GLN A 1 294 ? 9.851 -11.738 8.219 1.00 97.44 294 GLN A N 1
ATOM 2151 C CA . GLN A 1 294 ? 10.701 -10.555 8.379 1.00 97.44 294 GLN A CA 1
ATOM 2152 C C . GLN A 1 294 ? 9.985 -9.267 7.966 1.00 97.44 294 GLN A C 1
ATOM 2154 O O . GLN A 1 294 ? 10.555 -8.187 8.114 1.00 97.44 294 GLN A O 1
ATOM 2159 N N . LEU A 1 295 ? 8.762 -9.361 7.434 1.00 97.81 295 LEU A N 1
ATOM 2160 C CA . LEU A 1 295 ? 7.969 -8.183 7.128 1.00 97.81 295 LEU A CA 1
ATOM 2161 C C . LEU A 1 295 ? 7.340 -7.595 8.405 1.00 97.81 295 LEU A C 1
ATOM 2163 O O . LEU A 1 295 ? 7.035 -8.337 9.348 1.00 97.81 295 LEU A O 1
ATOM 2167 N N . PRO A 1 296 ? 7.092 -6.272 8.438 1.00 97.81 296 PRO A N 1
ATOM 2168 C CA . PRO A 1 296 ? 6.591 -5.591 9.625 1.00 97.81 296 PRO A CA 1
ATOM 2169 C C . PRO A 1 296 ? 5.269 -6.177 10.117 1.00 97.81 296 PRO A C 1
ATOM 2171 O O . PRO A 1 296 ? 4.287 -6.262 9.375 1.00 97.81 296 PRO A O 1
ATOM 2174 N N . SER A 1 297 ? 5.240 -6.560 11.392 1.00 98.06 297 SER A N 1
ATOM 2175 C CA . SER A 1 297 ? 4.020 -6.976 12.073 1.00 98.06 297 SER A CA 1
ATOM 2176 C C . SER A 1 297 ? 4.074 -6.661 13.564 1.00 98.06 297 SER A C 1
ATOM 2178 O O . SER A 1 297 ? 5.147 -6.595 14.165 1.00 98.06 297 SER A O 1
ATOM 2180 N N . VAL A 1 298 ? 2.907 -6.445 14.166 1.00 98.25 298 VAL A N 1
ATOM 2181 C CA . VAL A 1 298 ? 2.747 -6.311 15.617 1.00 98.25 298 VAL A CA 1
ATOM 2182 C C . VAL A 1 298 ? 1.357 -6.789 16.024 1.00 98.25 298 VAL A C 1
ATOM 2184 O O . VAL A 1 298 ? 0.388 -6.565 15.304 1.00 98.25 298 VAL A O 1
ATOM 2187 N N . LEU A 1 299 ? 1.270 -7.443 17.180 1.00 98.81 299 LEU A N 1
ATOM 2188 C CA . LEU A 1 299 ? 0.026 -7.856 17.825 1.00 98.81 299 LEU A CA 1
ATOM 2189 C C . LEU A 1 299 ? 0.016 -7.279 19.241 1.00 98.81 299 LEU A C 1
ATOM 2191 O O . LEU A 1 299 ? 1.028 -7.359 19.936 1.00 98.81 299 LEU A O 1
ATOM 2195 N N . ASP A 1 300 ? -1.107 -6.689 19.640 1.00 98.69 300 ASP A N 1
ATOM 2196 C CA . ASP A 1 300 ? -1.364 -6.137 20.973 1.00 98.69 300 ASP A CA 1
ATOM 2197 C C . ASP A 1 300 ? -0.243 -5.229 21.512 1.00 98.69 300 ASP A C 1
ATOM 2199 O O . ASP A 1 300 ? 0.325 -5.487 22.580 1.00 98.69 300 ASP A O 1
ATOM 2203 N N . PRO A 1 301 ? 0.108 -4.140 20.798 1.00 98.06 301 PRO A N 1
ATOM 2204 C CA . PRO A 1 301 ? 1.148 -3.239 21.264 1.00 98.06 301 PRO A CA 1
ATOM 2205 C C . PRO A 1 301 ? 0.760 -2.596 22.611 1.00 98.06 301 PRO A C 1
ATOM 2207 O O . PRO A 1 301 ? -0.405 -2.234 22.806 1.00 98.06 301 PRO A O 1
ATOM 2210 N N . PRO A 1 302 ? 1.725 -2.338 23.519 1.00 97.25 302 PRO A N 1
ATOM 2211 C CA . PRO A 1 302 ? 1.456 -1.738 24.831 1.00 97.25 302 PRO A CA 1
ATOM 2212 C C . PRO A 1 302 ? 0.773 -0.363 24.793 1.00 97.25 302 PRO A C 1
ATOM 2214 O O . PRO A 1 302 ? 0.154 0.042 25.774 1.00 97.25 302 PRO A O 1
ATOM 2217 N N . SER A 1 303 ? 0.872 0.361 23.671 1.00 96.44 303 SER A N 1
ATOM 2218 C CA . SER A 1 303 ? 0.138 1.613 23.435 1.00 96.44 303 SER A CA 1
ATOM 2219 C C . SER A 1 303 ? -1.380 1.427 23.494 1.00 96.44 303 SER A C 1
ATOM 2221 O O . SER A 1 303 ? -2.105 2.384 23.761 1.00 96.44 303 SER A O 1
ATOM 2223 N N . GLY A 1 304 ? -1.872 0.215 23.217 1.00 98.06 304 GLY A N 1
ATOM 2224 C CA . GLY A 1 304 ? -3.290 -0.099 23.110 1.00 98.06 304 GLY A CA 1
ATOM 2225 C C . GLY A 1 304 ? -3.952 0.466 21.852 1.00 98.06 304 GLY A C 1
ATOM 2226 O O . GLY A 1 304 ? -5.178 0.419 21.761 1.00 98.06 304 GLY A O 1
ATOM 2227 N N . TYR A 1 305 ? -3.182 0.999 20.900 1.00 98.44 305 TYR A N 1
ATOM 2228 C CA . TYR A 1 305 ? -3.667 1.457 19.599 1.00 98.44 305 TYR A CA 1
ATOM 2229 C C . TYR A 1 305 ? -2.586 1.348 18.516 1.00 98.44 305 TYR A C 1
ATOM 2231 O O . TYR A 1 305 ? -1.388 1.393 18.808 1.00 98.44 305 TYR A O 1
ATOM 2239 N N . ILE A 1 306 ? -3.027 1.252 17.263 1.00 98.69 306 ILE A N 1
ATOM 2240 C CA . ILE A 1 306 ? -2.198 1.227 16.051 1.00 98.69 306 ILE A CA 1
ATOM 2241 C C . ILE A 1 306 ? -2.738 2.288 15.092 1.00 98.69 306 ILE A C 1
ATOM 2243 O O . ILE A 1 306 ? -3.952 2.432 14.961 1.00 98.69 306 ILE A O 1
ATOM 2247 N N . VAL A 1 307 ? -1.844 3.009 14.414 1.00 98.44 307 VAL A N 1
ATOM 2248 C CA . VAL A 1 307 ? -2.181 4.022 13.406 1.00 98.44 307 VAL A CA 1
ATOM 2249 C C . VAL A 1 307 ? -1.344 3.778 12.159 1.00 98.44 307 VAL A C 1
ATOM 2251 O O . VAL A 1 307 ? -0.131 3.605 12.250 1.00 98.44 307 VAL A O 1
ATOM 2254 N N . THR A 1 308 ? -1.987 3.814 10.998 1.00 98.00 308 THR A N 1
ATOM 2255 C CA . THR A 1 308 ? -1.325 3.838 9.695 1.00 98.00 308 THR A CA 1
ATOM 2256 C C . THR A 1 308 ? -1.984 4.918 8.848 1.00 98.00 308 THR A C 1
ATOM 2258 O O . THR A 1 308 ? -3.211 5.019 8.794 1.00 98.00 308 THR A O 1
ATOM 2261 N N . ALA A 1 309 ? -1.178 5.763 8.222 1.00 97.19 309 ALA A N 1
ATOM 2262 C CA . ALA A 1 309 ? -1.660 6.817 7.340 1.00 97.19 309 ALA A CA 1
ATOM 2263 C C . ALA A 1 309 ? -0.620 7.101 6.249 1.00 97.19 309 ALA A C 1
ATOM 2265 O O . ALA A 1 309 ? -0.159 8.229 6.102 1.00 97.19 309 ALA A O 1
ATOM 2266 N N . ASN A 1 310 ? -0.184 6.035 5.560 1.00 95.94 310 ASN A N 1
ATOM 2267 C CA . ASN A 1 310 ? 0.863 6.043 4.520 1.00 95.94 310 ASN A CA 1
ATOM 2268 C C . ASN A 1 310 ? 2.251 6.519 4.982 1.00 95.94 310 ASN A C 1
ATOM 2270 O O . ASN A 1 310 ? 3.163 6.658 4.171 1.00 95.94 310 ASN A O 1
ATOM 2274 N N . ASN A 1 311 ? 2.417 6.758 6.282 1.00 95.44 311 ASN A N 1
ATOM 2275 C CA . ASN A 1 311 ? 3.698 7.026 6.917 1.00 95.44 311 ASN A CA 1
ATOM 2276 C C . ASN A 1 311 ? 4.612 5.797 6.877 1.00 95.44 311 ASN A C 1
ATOM 2278 O O . ASN A 1 311 ? 4.144 4.673 6.691 1.00 95.44 311 ASN A O 1
ATOM 2282 N N . ALA A 1 312 ? 5.903 6.009 7.151 1.00 95.38 312 ALA A N 1
ATOM 2283 C CA . ALA A 1 312 ? 6.859 4.924 7.340 1.00 95.38 312 ALA A CA 1
ATOM 2284 C C . ALA A 1 312 ? 6.308 3.871 8.315 1.00 95.38 312 ALA A C 1
ATOM 2286 O O . ALA A 1 312 ? 5.964 4.190 9.458 1.00 95.38 312 ALA A O 1
ATOM 2287 N N . ALA A 1 313 ? 6.234 2.624 7.848 1.00 95.38 313 ALA A N 1
ATOM 2288 C CA . ALA A 1 313 ? 5.790 1.479 8.640 1.00 95.38 313 ALA A CA 1
ATOM 2289 C C . ALA A 1 313 ? 6.803 1.077 9.720 1.00 95.38 313 ALA A C 1
ATOM 2291 O O . ALA A 1 313 ? 6.440 0.495 10.741 1.00 95.38 313 ALA A O 1
ATOM 2292 N N . VAL A 1 314 ? 8.081 1.369 9.479 1.00 95.88 314 VAL A N 1
ATOM 2293 C CA . VAL A 1 314 ? 9.200 0.961 10.324 1.00 95.88 314 VAL A CA 1
ATOM 2294 C C . VAL A 1 314 ? 10.200 2.094 10.501 1.00 95.88 314 VAL A C 1
ATOM 2296 O O . VAL A 1 314 ? 10.279 3.007 9.681 1.00 95.88 314 VAL A O 1
ATOM 2299 N N . GLY A 1 315 ? 10.959 2.033 11.595 1.00 93.50 315 GLY A N 1
ATOM 2300 C CA . GLY A 1 315 ? 12.061 2.956 11.849 1.00 93.50 315 GLY A CA 1
ATOM 2301 C C . GLY A 1 315 ? 13.302 2.656 10.994 1.00 93.50 315 GLY A C 1
ATOM 2302 O O . GLY A 1 315 ? 13.379 1.598 10.368 1.00 93.50 315 GLY A O 1
ATOM 2303 N N . PRO A 1 316 ? 14.303 3.554 11.008 1.00 90.75 316 PRO A N 1
ATOM 2304 C CA . PRO A 1 316 ? 15.521 3.427 10.201 1.00 90.75 316 PRO A CA 1
ATOM 2305 C C . PRO A 1 316 ? 16.382 2.204 10.553 1.00 90.75 316 PRO A C 1
ATOM 2307 O O . PRO A 1 316 ? 17.165 1.762 9.720 1.00 90.75 316 PRO A O 1
ATOM 2310 N N . ASP A 1 317 ? 16.222 1.650 11.759 1.00 93.44 317 ASP A N 1
ATOM 2311 C CA . ASP A 1 317 ? 16.979 0.487 12.240 1.00 93.44 317 ASP A CA 1
ATOM 2312 C C . ASP A 1 317 ? 16.326 -0.860 11.872 1.00 93.44 317 ASP A C 1
ATOM 2314 O O . ASP A 1 317 ? 16.804 -1.919 12.285 1.00 93.44 317 ASP A O 1
ATOM 2318 N N . TYR A 1 318 ? 15.208 -0.852 11.134 1.00 95.56 318 TYR A N 1
ATOM 2319 C CA . TYR A 1 318 ? 14.563 -2.091 10.707 1.00 95.56 318 TYR A CA 1
ATOM 2320 C C . TYR A 1 318 ? 15.453 -2.829 9.695 1.00 95.56 318 TYR A C 1
ATOM 2322 O O . TYR A 1 318 ? 15.961 -2.210 8.761 1.00 95.56 318 TYR A O 1
ATOM 2330 N N . PRO A 1 319 ? 15.665 -4.148 9.852 1.00 92.06 319 PRO A N 1
ATOM 2331 C CA . PRO A 1 319 ? 16.726 -4.863 9.139 1.00 92.06 319 PRO A CA 1
ATOM 2332 C C . PRO A 1 319 ? 16.475 -5.022 7.636 1.00 92.06 319 PRO A C 1
ATOM 2334 O O . PRO A 1 319 ? 17.396 -5.363 6.896 1.00 92.06 319 PRO A O 1
ATOM 2337 N N . VAL A 1 320 ? 15.238 -4.807 7.186 1.00 92.62 320 VAL A N 1
ATOM 2338 C CA . VAL A 1 320 ? 14.845 -4.935 5.784 1.00 92.62 320 VAL A CA 1
ATOM 2339 C C . VAL A 1 320 ? 14.335 -3.601 5.256 1.00 92.62 320 VAL A C 1
ATOM 2341 O O . VAL A 1 320 ? 13.567 -2.895 5.909 1.00 92.62 320 VAL A O 1
ATOM 2344 N N . MET A 1 321 ? 14.767 -3.269 4.044 1.00 92.38 321 MET A N 1
ATOM 2345 C CA . MET A 1 321 ? 14.324 -2.084 3.325 1.00 92.38 321 MET A CA 1
ATOM 2346 C C . MET A 1 321 ? 12.924 -2.330 2.755 1.00 92.38 321 MET A C 1
ATOM 2348 O O . MET A 1 321 ? 12.753 -3.208 1.914 1.00 92.38 321 MET A O 1
ATOM 2352 N N . ILE A 1 322 ? 11.932 -1.568 3.222 1.00 94.38 322 ILE A N 1
ATOM 2353 C CA . ILE A 1 322 ? 10.553 -1.646 2.714 1.00 94.38 322 ILE A CA 1
ATOM 2354 C C . ILE A 1 322 ? 10.328 -0.632 1.599 1.00 94.38 322 ILE A C 1
ATOM 2356 O O . ILE A 1 322 ? 9.819 -0.982 0.541 1.00 94.38 322 ILE A O 1
ATOM 2360 N N . THR A 1 323 ? 10.676 0.626 1.851 1.00 92.38 323 THR A N 1
ATOM 2361 C CA . THR A 1 323 ? 10.573 1.744 0.909 1.00 92.38 323 THR A CA 1
ATOM 2362 C C . THR A 1 323 ? 11.328 2.943 1.463 1.00 92.38 323 THR A C 1
ATOM 2364 O O . THR A 1 323 ? 11.637 2.968 2.653 1.00 92.38 323 THR A O 1
ATOM 2367 N N . ARG A 1 324 ? 11.637 3.914 0.601 1.00 90.88 324 ARG A N 1
ATOM 2368 C CA . ARG A 1 324 ? 12.121 5.266 0.940 1.00 90.88 324 ARG A CA 1
ATOM 2369 C C . ARG A 1 324 ? 11.084 6.341 0.611 1.00 90.88 324 ARG A C 1
ATOM 2371 O O . ARG A 1 324 ? 11.278 7.495 0.981 1.00 90.88 324 ARG A O 1
ATOM 2378 N N . ASP A 1 325 ? 9.994 5.942 -0.035 1.00 88.25 325 ASP A N 1
ATOM 2379 C CA . ASP A 1 325 ? 8.946 6.809 -0.543 1.00 88.25 325 ASP A CA 1
ATOM 2380 C C . ASP A 1 325 ? 7.660 6.534 0.237 1.00 88.25 325 ASP A C 1
ATOM 2382 O O . ASP A 1 325 ? 6.874 5.639 -0.071 1.00 88.25 325 ASP A O 1
ATOM 2386 N N . TRP A 1 326 ? 7.473 7.304 1.303 1.00 91.31 326 TRP A N 1
ATOM 2387 C CA . TRP A 1 326 ? 6.299 7.264 2.168 1.00 91.31 326 TRP A CA 1
ATOM 2388 C C . TRP A 1 326 ? 5.821 8.693 2.448 1.00 91.31 326 TRP A C 1
ATOM 2390 O O . TRP A 1 326 ? 6.555 9.664 2.253 1.00 91.31 326 TRP A O 1
ATOM 2400 N N . GLU A 1 327 ? 4.597 8.855 2.943 1.00 90.19 327 GLU A N 1
ATOM 2401 C CA . GLU A 1 327 ? 4.101 10.181 3.315 1.00 90.19 327 GLU A CA 1
ATOM 2402 C C . GLU A 1 327 ? 4.739 10.692 4.607 1.00 90.19 327 GLU A C 1
ATOM 2404 O O . GLU A 1 327 ? 4.873 9.953 5.578 1.00 90.19 327 GLU A O 1
ATOM 2409 N N . TYR A 1 328 ? 5.028 11.995 4.683 1.00 88.50 328 TYR A N 1
ATOM 2410 C CA . TYR A 1 328 ? 5.715 12.640 5.816 1.00 88.50 328 TYR A CA 1
ATOM 2411 C C . TYR A 1 328 ? 5.079 12.428 7.206 1.00 88.50 328 TYR A C 1
ATOM 2413 O O . TYR A 1 328 ? 5.678 12.783 8.218 1.00 88.50 328 TYR A O 1
ATOM 2421 N N . GLY A 1 329 ? 3.881 11.844 7.282 1.00 90.94 329 GLY A N 1
ATOM 2422 C CA . GLY A 1 329 ? 3.309 11.341 8.526 1.00 90.94 329 GLY A CA 1
ATOM 2423 C C . GLY A 1 329 ? 2.494 12.360 9.312 1.00 90.94 329 GLY A C 1
ATOM 2424 O O . GLY A 1 329 ? 2.105 12.068 10.439 1.00 90.94 329 GLY A O 1
ATOM 2425 N N . TYR A 1 330 ? 2.169 13.519 8.732 1.00 91.62 330 TYR A N 1
ATOM 2426 C CA . TYR A 1 330 ? 1.333 14.534 9.386 1.00 91.62 330 TYR A CA 1
ATOM 2427 C C . TYR A 1 330 ? -0.019 13.971 9.844 1.00 91.62 330 TYR A C 1
ATOM 2429 O O . TYR A 1 330 ? -0.409 14.175 10.994 1.00 91.62 330 TYR A O 1
ATOM 2437 N N . ARG A 1 331 ? -0.697 13.197 8.982 1.00 94.81 331 ARG A N 1
ATOM 2438 C CA . ARG A 1 331 ? -1.976 12.540 9.304 1.00 94.81 331 ARG A CA 1
ATOM 2439 C C . ARG A 1 331 ? -1.818 11.498 10.409 1.00 94.81 331 ARG A C 1
ATOM 2441 O O . ARG A 1 331 ? -2.550 11.541 11.393 1.00 94.81 331 ARG A O 1
ATOM 2448 N N . ALA A 1 332 ? -0.817 10.622 10.292 1.00 96.19 332 ALA A N 1
ATOM 2449 C CA . ALA A 1 332 ? -0.519 9.609 11.306 1.00 96.19 332 ALA A CA 1
ATOM 2450 C C . ALA A 1 332 ? -0.258 10.244 12.678 1.00 96.19 332 ALA A C 1
ATOM 2452 O O . ALA A 1 332 ? -0.838 9.832 13.683 1.00 96.19 332 ALA A O 1
ATOM 2453 N N . ASN A 1 333 ? 0.577 11.285 12.705 1.00 95.56 333 ASN A N 1
ATOM 2454 C CA . ASN A 1 333 ? 0.903 12.029 13.912 1.00 95.56 333 ASN A CA 1
ATOM 2455 C C . ASN A 1 333 ? -0.341 12.692 14.510 1.00 95.56 333 ASN A C 1
ATOM 2457 O O . ASN A 1 333 ? -0.568 12.576 15.709 1.00 95.56 333 ASN A O 1
ATOM 2461 N N . GLN A 1 334 ? -1.179 13.334 13.695 1.00 96.38 334 GLN A N 1
ATOM 2462 C CA . GLN A 1 334 ? -2.391 13.984 14.188 1.00 96.38 334 GLN A CA 1
ATOM 2463 C C . GLN A 1 334 ? -3.401 12.977 14.761 1.00 96.38 334 GLN A C 1
ATOM 2465 O O . GLN A 1 334 ? -3.942 13.202 15.846 1.00 96.38 334 GLN A O 1
ATOM 2470 N N . ILE A 1 335 ? -3.609 11.832 14.102 1.00 97.88 335 ILE A N 1
ATOM 2471 C CA . ILE A 1 335 ? -4.438 10.737 14.635 1.00 97.88 335 ILE A CA 1
ATOM 2472 C C . ILE A 1 335 ? -3.868 10.257 15.976 1.00 97.88 335 ILE A C 1
ATOM 2474 O O . ILE A 1 335 ? -4.608 10.144 16.955 1.00 97.88 335 ILE A O 1
ATOM 2478 N N . ALA A 1 336 ? -2.554 10.029 16.055 1.00 97.44 336 ALA A N 1
ATOM 2479 C CA . ALA A 1 336 ? -1.891 9.592 17.279 1.00 97.44 336 ALA A CA 1
ATOM 2480 C C . ALA A 1 336 ? -2.032 10.618 18.415 1.00 97.44 336 ALA A C 1
ATOM 2482 O O . ALA A 1 336 ? -2.418 10.240 19.518 1.00 97.44 336 ALA A O 1
ATOM 2483 N N . VAL A 1 337 ? -1.807 11.910 18.155 1.00 96.44 337 VAL A N 1
ATOM 2484 C CA . VAL A 1 337 ? -1.984 12.999 19.134 1.00 96.44 337 VAL A CA 1
ATOM 2485 C C . VAL A 1 337 ? -3.415 13.024 19.668 1.00 96.44 337 VAL A C 1
ATOM 2487 O O . VAL A 1 337 ? -3.631 13.125 20.877 1.00 96.44 337 VAL A O 1
ATOM 2490 N N . ARG A 1 338 ? -4.413 12.881 18.790 1.00 96.94 338 ARG A N 1
ATOM 2491 C CA . ARG A 1 338 ? -5.829 12.843 19.179 1.00 96.94 338 ARG A CA 1
ATOM 2492 C C . ARG A 1 338 ? -6.146 11.625 20.043 1.00 96.94 338 ARG A C 1
ATOM 2494 O O . ARG A 1 338 ? -6.802 11.773 21.073 1.00 96.94 338 ARG A O 1
ATOM 2501 N N . LEU A 1 339 ? -5.659 10.441 19.671 1.00 97.31 339 LEU A N 1
ATOM 2502 C CA . LEU A 1 339 ? -5.822 9.222 20.469 1.00 97.31 339 LEU A CA 1
ATOM 2503 C C . LEU A 1 339 ? -5.132 9.346 21.832 1.00 97.31 339 LEU A C 1
ATOM 2505 O O . LEU A 1 339 ? -5.740 9.038 22.855 1.00 97.31 339 LEU A O 1
ATOM 2509 N N . GLN A 1 340 ? -3.908 9.868 21.874 1.00 96.81 340 GLN A N 1
ATOM 2510 C CA . GLN A 1 340 ? -3.168 10.112 23.112 1.00 96.81 340 GLN A CA 1
ATOM 2511 C C . GLN A 1 340 ? -3.904 11.089 24.028 1.00 96.81 340 GLN A C 1
ATOM 2513 O O . GLN A 1 340 ? -4.021 10.824 25.221 1.00 96.81 340 GLN A O 1
ATOM 2518 N N . ALA A 1 341 ? -4.461 12.175 23.487 1.00 96.38 341 ALA A N 1
ATOM 2519 C CA . ALA A 1 341 ? -5.261 13.125 24.257 1.00 96.38 341 ALA A CA 1
ATOM 2520 C C . ALA A 1 341 ? -6.528 12.476 24.839 1.00 96.38 341 ALA A C 1
ATOM 2522 O O . ALA A 1 341 ? -6.873 12.716 25.999 1.00 96.38 341 ALA A O 1
ATOM 2523 N N . LEU A 1 342 ? -7.204 11.616 24.068 1.00 95.75 342 LEU A N 1
ATOM 2524 C CA . LEU A 1 342 ? -8.355 10.852 24.553 1.00 95.75 342 LEU A CA 1
ATOM 2525 C C . LEU A 1 342 ? -7.960 9.914 25.698 1.00 95.75 342 LEU A C 1
ATOM 2527 O O . LEU A 1 342 ? -8.601 9.947 26.749 1.00 95.75 342 LEU A O 1
ATOM 2531 N N . VAL A 1 343 ? -6.880 9.149 25.538 1.00 93.19 343 VAL A N 1
ATOM 2532 C CA . VAL A 1 343 ? -6.368 8.230 26.567 1.00 93.19 343 VAL A CA 1
ATOM 2533 C C . VAL A 1 343 ? -5.939 8.990 27.827 1.00 93.19 343 VAL A C 1
ATOM 2535 O O . VAL A 1 343 ? -6.342 8.631 28.932 1.00 93.19 343 VAL A O 1
ATOM 2538 N N . ALA A 1 344 ? -5.188 10.083 27.673 1.00 95.44 344 ALA A N 1
ATOM 2539 C CA . ALA A 1 344 ? -4.709 10.912 28.779 1.00 95.44 344 ALA A CA 1
ATOM 2540 C C . ALA A 1 344 ? -5.846 11.600 29.553 1.00 95.44 344 ALA A C 1
ATOM 2542 O O . ALA A 1 344 ? -5.696 11.887 30.738 1.00 95.44 344 ALA A O 1
ATOM 2543 N N . SER A 1 345 ? -7.004 11.825 28.921 1.00 94.75 345 SER A N 1
ATOM 2544 C CA . SER A 1 345 ? -8.185 12.376 29.600 1.00 94.75 345 SER A CA 1
ATOM 2545 C C . SER A 1 345 ? -8.809 11.425 30.634 1.00 94.75 345 SER A C 1
ATOM 2547 O O . SER A 1 345 ? -9.711 11.829 31.370 1.00 94.75 345 SER A O 1
ATOM 2549 N N . GLY A 1 346 ? -8.386 10.155 30.664 1.00 89.62 346 GLY A N 1
ATOM 2550 C CA . GLY A 1 346 ? -8.949 9.108 31.521 1.00 89.62 346 GLY A CA 1
ATOM 2551 C C . GLY A 1 346 ? -10.328 8.610 31.075 1.00 89.62 346 GLY A C 1
ATOM 2552 O O . GLY A 1 346 ? -10.901 7.725 31.712 1.00 89.62 346 GLY A O 1
ATOM 2553 N N . LYS A 1 347 ? -10.878 9.153 29.982 1.00 90.69 347 LYS A N 1
ATOM 2554 C CA . LYS A 1 347 ? -12.143 8.703 29.396 1.00 90.69 347 LYS A CA 1
ATOM 2555 C C . LYS A 1 347 ? -11.902 7.541 28.439 1.00 90.69 347 LYS A C 1
ATOM 2557 O O . LYS A 1 347 ? -10.912 7.500 27.717 1.00 90.69 347 LYS A O 1
ATOM 2562 N N . LYS A 1 348 ? -12.855 6.611 28.408 1.00 96.12 348 LYS A N 1
ATOM 2563 C CA . LYS A 1 348 ? -12.880 5.531 27.422 1.00 96.12 348 LYS A CA 1
ATOM 2564 C C . LYS A 1 348 ? -13.267 6.069 26.040 1.00 96.12 348 LYS A C 1
ATOM 2566 O O . LYS A 1 348 ? -14.116 6.954 25.930 1.00 96.12 348 LYS A O 1
ATOM 2571 N N . VAL A 1 349 ? -12.649 5.508 25.006 1.00 97.56 349 VAL A N 1
ATOM 2572 C CA . VAL A 1 349 ? -12.827 5.862 23.598 1.00 97.56 349 VAL A CA 1
ATOM 2573 C C . VAL A 1 349 ? -14.148 5.302 23.056 1.00 97.56 349 VAL A C 1
ATOM 2575 O O . VAL A 1 349 ? -14.519 4.162 23.332 1.00 97.56 349 VAL A O 1
ATOM 2578 N N . THR A 1 350 ? -14.850 6.100 22.259 1.00 97.75 350 THR A N 1
ATOM 2579 C CA . THR A 1 350 ? -16.137 5.781 21.625 1.00 97.75 350 THR A CA 1
ATOM 2580 C C . THR A 1 350 ? -16.010 5.799 20.105 1.00 97.75 350 THR A C 1
ATOM 2582 O O . THR A 1 350 ? -15.169 6.512 19.558 1.00 97.75 350 THR A O 1
ATOM 2585 N N . ALA A 1 351 ? -16.907 5.103 19.400 1.00 97.00 351 ALA A N 1
ATOM 2586 C CA . ALA A 1 351 ? -16.973 5.164 17.936 1.00 97.00 351 ALA A CA 1
ATOM 2587 C C . ALA A 1 351 ? -17.175 6.604 17.417 1.00 97.00 351 ALA A C 1
ATOM 2589 O O . ALA A 1 351 ? -16.567 6.999 16.427 1.00 97.00 351 ALA A O 1
ATOM 2590 N N . ALA A 1 352 ? -17.950 7.428 18.133 1.00 97.75 352 ALA A N 1
ATOM 2591 C CA . ALA A 1 352 ? -18.140 8.839 17.795 1.00 97.75 352 ALA A CA 1
ATOM 2592 C C . ALA A 1 352 ? -16.834 9.652 17.868 1.00 97.75 352 ALA A C 1
ATOM 2594 O O . ALA A 1 352 ? -16.633 10.570 17.078 1.00 97.75 352 ALA A O 1
ATOM 2595 N N . GLN A 1 353 ? -15.922 9.312 18.784 1.00 97.56 353 GLN A N 1
ATOM 2596 C CA . GLN A 1 353 ? -14.606 9.951 18.852 1.00 97.56 353 GLN A CA 1
ATOM 2597 C C . GLN A 1 353 ? -13.688 9.508 17.711 1.00 97.56 353 GLN A C 1
ATOM 2599 O O . GLN A 1 353 ? -12.929 10.339 17.223 1.00 97.56 353 GLN A O 1
ATOM 2604 N N . LEU A 1 354 ? -13.776 8.254 17.251 1.00 97.31 354 LEU A N 1
ATOM 2605 C CA . LEU A 1 354 ? -13.084 7.833 16.028 1.00 97.31 354 LEU A CA 1
ATOM 2606 C C . LEU A 1 354 ? -13.620 8.623 14.823 1.00 97.31 354 LEU A C 1
ATOM 2608 O O . LEU A 1 354 ? -12.837 9.236 14.107 1.00 97.31 354 LEU A O 1
ATOM 2612 N N . ALA A 1 355 ? -14.941 8.732 14.660 1.00 97.00 355 ALA A N 1
ATOM 2613 C CA . ALA A 1 355 ? -15.534 9.553 13.598 1.00 97.00 355 ALA A CA 1
ATOM 2614 C C . ALA A 1 355 ? -15.105 11.035 13.683 1.00 97.00 355 ALA A C 1
ATOM 2616 O O . ALA A 1 355 ? -14.831 11.674 12.670 1.00 97.00 355 ALA A O 1
ATOM 2617 N N . ALA A 1 356 ? -14.966 11.586 14.893 1.00 97.38 356 ALA A N 1
ATOM 2618 C CA . ALA A 1 356 ? -14.453 12.943 15.084 1.00 97.38 356 ALA A CA 1
ATOM 2619 C C . ALA A 1 356 ? -12.965 13.095 14.715 1.00 97.38 356 ALA A C 1
ATOM 2621 O O . ALA A 1 356 ? -12.531 14.206 14.425 1.00 97.38 356 ALA A O 1
ATOM 2622 N N . ILE A 1 357 ? -12.168 12.022 14.764 1.00 97.25 357 ILE A N 1
ATOM 2623 C CA . ILE A 1 357 ? -10.791 12.009 14.246 1.00 97.25 357 ILE A CA 1
ATOM 2624 C C . ILE A 1 357 ? -10.800 11.954 12.712 1.00 97.25 357 ILE A C 1
ATOM 2626 O O . ILE A 1 357 ? -10.011 12.664 12.102 1.00 97.25 357 ILE A O 1
ATOM 2630 N N . GLN A 1 358 ? -11.715 11.199 12.087 1.00 95.75 358 GLN A N 1
ATOM 2631 C CA . GLN A 1 358 ? -11.877 11.199 10.621 1.00 95.75 358 GLN A CA 1
ATOM 2632 C C . GLN A 1 358 ? -12.209 12.595 10.077 1.00 95.75 358 GLN A C 1
ATOM 2634 O O . GLN A 1 358 ? -11.715 12.981 9.025 1.00 95.75 358 GLN A O 1
ATOM 2639 N N . GLY A 1 359 ? -13.026 13.362 10.803 1.00 95.31 359 GLY A N 1
ATOM 2640 C CA . GLY A 1 359 ? -13.379 14.740 10.449 1.00 95.31 359 GLY A CA 1
ATOM 2641 C C . GLY A 1 359 ? -12.386 15.810 10.917 1.00 95.31 359 GLY A C 1
ATOM 2642 O O . GLY A 1 359 ? -12.751 16.984 10.941 1.00 95.31 359 GLY A O 1
ATOM 2643 N N . ASP A 1 360 ? -11.182 15.442 11.365 1.00 95.69 360 ASP A N 1
ATOM 2644 C CA . ASP A 1 360 ? -10.188 16.409 11.835 1.00 95.69 360 ASP A CA 1
ATOM 2645 C C . ASP A 1 360 ? -9.578 17.202 10.669 1.00 95.69 360 ASP A C 1
ATOM 2647 O O . ASP A 1 360 ? -9.098 16.635 9.692 1.00 95.69 360 ASP A O 1
ATOM 2651 N N . THR A 1 361 ? -9.583 18.531 10.789 1.00 94.19 361 THR A N 1
ATOM 2652 C CA . THR A 1 361 ? -9.055 19.457 9.773 1.00 94.19 361 THR A CA 1
ATOM 2653 C C . THR A 1 361 ? -7.893 20.295 10.312 1.00 94.19 361 THR A C 1
ATOM 2655 O O . THR A 1 361 ? -7.727 21.453 9.923 1.00 94.19 361 THR A O 1
ATOM 2658 N N . TYR A 1 362 ? -7.142 19.778 11.287 1.00 93.00 362 TYR A N 1
ATOM 2659 C CA . TYR A 1 362 ? -6.024 20.503 11.884 1.00 93.00 362 TYR A CA 1
ATOM 2660 C C . TYR A 1 362 ? -4.861 20.660 10.898 1.00 93.00 362 TYR A C 1
ATOM 2662 O O . TYR A 1 362 ? -4.403 19.689 10.299 1.00 93.00 362 TYR A O 1
ATOM 2670 N N . ASP A 1 363 ? -4.338 21.882 10.786 1.00 89.19 363 ASP A N 1
ATOM 2671 C CA . ASP A 1 363 ? -3.179 22.192 9.952 1.00 89.19 363 ASP A CA 1
ATOM 2672 C C . ASP A 1 363 ? -1.906 22.314 10.808 1.00 89.19 363 ASP A C 1
ATOM 2674 O O . ASP A 1 363 ? -1.651 23.328 11.470 1.00 89.19 363 ASP A O 1
ATOM 2678 N N . ALA A 1 364 ? -1.084 21.263 10.772 1.00 85.69 364 ALA A N 1
ATOM 2679 C CA . ALA A 1 364 ? 0.200 21.223 11.466 1.00 85.69 364 ALA A CA 1
ATOM 2680 C C . ALA A 1 364 ? 1.230 22.213 10.879 1.00 85.69 364 ALA A C 1
ATOM 2682 O O . ALA A 1 364 ? 2.095 22.709 11.612 1.00 85.69 364 ALA A O 1
ATOM 2683 N N . ASN A 1 365 ? 1.128 22.551 9.588 1.00 85.81 365 ASN A N 1
ATOM 2684 C CA . ASN A 1 365 ? 1.989 23.556 8.969 1.00 85.81 365 ASN A CA 1
ATOM 2685 C C . ASN A 1 365 ? 1.632 24.941 9.493 1.00 85.81 365 ASN A C 1
ATOM 2687 O O . ASN A 1 365 ? 2.527 25.677 9.897 1.00 85.81 365 ASN A O 1
ATOM 2691 N N . ALA A 1 366 ? 0.345 25.285 9.569 1.00 88.94 366 ALA A N 1
ATOM 2692 C CA . ALA A 1 366 ? -0.091 26.559 10.138 1.00 88.94 366 ALA A CA 1
ATOM 2693 C C . ALA A 1 366 ? 0.364 26.709 11.598 1.00 88.94 366 ALA A C 1
ATOM 2695 O O . ALA A 1 366 ? 0.912 27.748 11.969 1.00 88.94 366 ALA A O 1
ATOM 2696 N N . ALA A 1 367 ? 0.218 25.658 12.409 1.00 88.56 367 ALA A N 1
ATOM 2697 C CA . ALA A 1 367 ? 0.678 25.660 13.797 1.00 88.56 367 ALA A CA 1
ATOM 2698 C C . ALA A 1 367 ? 2.194 25.896 13.942 1.00 88.56 367 ALA A C 1
ATOM 2700 O O . ALA A 1 367 ? 2.624 26.504 14.920 1.00 88.56 367 ALA A O 1
ATOM 2701 N N . THR A 1 368 ? 2.991 25.459 12.962 1.00 87.00 368 THR A N 1
ATOM 2702 C CA . THR A 1 368 ? 4.452 25.637 12.948 1.00 87.00 368 THR A CA 1
ATOM 2703 C C . THR A 1 368 ? 4.870 26.986 12.357 1.00 87.00 368 THR A C 1
ATOM 2705 O O . THR A 1 368 ? 5.712 27.687 12.914 1.00 87.00 368 THR A O 1
ATOM 2708 N N . LEU A 1 369 ? 4.284 27.368 11.221 1.00 88.81 369 LEU A N 1
ATOM 2709 C CA . LEU A 1 369 ? 4.719 28.502 10.407 1.00 88.81 369 LEU A CA 1
ATOM 2710 C C . LEU A 1 369 ? 4.169 29.836 10.905 1.00 88.81 369 LEU A C 1
ATOM 2712 O O . LEU A 1 369 ? 4.891 30.828 10.876 1.00 88.81 369 LEU A O 1
ATOM 2716 N N . VAL A 1 370 ? 2.924 29.892 11.390 1.00 92.12 370 VAL A N 1
ATOM 2717 C CA . VAL A 1 370 ? 2.307 31.161 11.817 1.00 92.12 370 VAL A CA 1
ATOM 2718 C C . VAL A 1 370 ? 3.101 31.845 12.941 1.00 92.12 370 VAL A C 1
ATOM 2720 O O . VAL A 1 370 ? 3.336 33.049 12.823 1.00 92.12 370 VAL A O 1
ATOM 2723 N N . PRO A 1 371 ? 3.570 31.148 13.998 1.00 93.81 371 PRO A N 1
ATOM 2724 C CA . PRO A 1 371 ? 4.418 31.772 15.016 1.00 93.81 371 PRO A CA 1
ATOM 2725 C C . PRO A 1 371 ? 5.737 32.321 14.457 1.00 93.81 371 PRO A C 1
ATOM 2727 O O . PRO A 1 371 ? 6.154 33.412 14.841 1.00 93.81 371 PRO A O 1
ATOM 2730 N N . LEU A 1 372 ? 6.371 31.599 13.525 1.00 91.38 372 LEU A N 1
ATOM 2731 C CA . LEU A 1 372 ? 7.624 32.023 12.892 1.00 91.38 372 LEU A CA 1
ATOM 2732 C C . LEU A 1 372 ? 7.418 33.258 12.011 1.00 91.38 372 LEU A C 1
ATOM 2734 O O . LEU A 1 372 ? 8.183 34.214 12.103 1.00 91.38 372 LEU A O 1
ATOM 2738 N N . LEU A 1 373 ? 6.357 33.269 11.202 1.00 88.50 373 LEU A N 1
ATOM 2739 C CA . LEU A 1 373 ? 6.005 34.405 10.351 1.00 88.50 373 LEU A CA 1
ATOM 2740 C C . LEU A 1 373 ? 5.677 35.650 11.180 1.00 88.50 373 LEU A C 1
ATOM 2742 O O . LEU A 1 373 ? 6.112 36.742 10.825 1.00 88.50 373 LEU A O 1
ATOM 2746 N N . ARG A 1 374 ? 4.979 35.492 12.314 1.00 89.06 374 ARG A N 1
ATOM 2747 C CA . ARG A 1 374 ? 4.736 36.596 13.256 1.00 89.06 374 ARG A CA 1
ATOM 2748 C C . ARG A 1 374 ? 6.032 37.145 13.838 1.00 89.06 374 ARG A C 1
ATOM 2750 O O . ARG A 1 374 ? 6.228 38.348 13.804 1.00 89.06 374 ARG A O 1
ATOM 2757 N N . ALA A 1 375 ? 6.938 36.277 14.289 1.00 89.81 375 ALA A N 1
ATOM 2758 C CA . ALA A 1 375 ? 8.224 36.711 14.829 1.00 89.81 375 ALA A CA 1
ATOM 2759 C C . ALA A 1 375 ? 9.072 37.469 13.791 1.00 89.81 375 ALA A C 1
ATOM 2761 O O . ALA A 1 375 ? 9.725 38.453 14.131 1.00 89.81 375 ALA A O 1
ATOM 2762 N N . VAL A 1 376 ? 9.043 37.039 12.524 1.00 87.69 376 VAL A N 1
ATOM 2763 C CA . VAL A 1 376 ? 9.699 37.758 11.421 1.00 87.69 376 VAL A CA 1
ATOM 2764 C C . VAL A 1 376 ? 9.039 39.115 11.179 1.00 87.69 376 VAL A C 1
ATOM 2766 O O . VAL A 1 376 ? 9.754 40.100 11.034 1.00 87.69 376 VAL A O 1
ATOM 2769 N N . GLY A 1 377 ? 7.705 39.184 11.171 1.00 83.00 377 GLY A N 1
ATOM 2770 C CA . GLY A 1 377 ? 6.964 40.440 11.025 1.00 83.00 377 GLY A CA 1
ATOM 2771 C C . GLY A 1 377 ? 7.234 41.430 12.162 1.00 83.00 377 GLY A C 1
ATOM 2772 O O . GLY A 1 377 ? 7.503 42.598 11.902 1.00 83.00 377 GLY A O 1
ATOM 2773 N N . ASP A 1 378 ? 7.251 40.953 13.409 1.00 83.56 378 ASP A N 1
ATOM 2774 C CA . ASP A 1 378 ? 7.526 41.761 14.605 1.00 83.56 378 ASP A CA 1
ATOM 2775 C C . ASP A 1 378 ? 8.974 42.289 14.634 1.00 83.56 378 ASP A C 1
ATOM 2777 O O . ASP A 1 378 ? 9.244 43.350 15.199 1.00 83.56 378 ASP A O 1
ATOM 2781 N N . ALA A 1 379 ? 9.911 41.554 14.027 1.00 81.38 379 ALA A N 1
ATOM 2782 C CA . ALA A 1 379 ? 11.319 41.932 13.909 1.00 81.38 379 ALA A CA 1
ATOM 2783 C C . ALA A 1 379 ? 11.649 42.701 12.615 1.00 81.38 379 ALA A C 1
ATOM 2785 O O . ALA A 1 379 ? 12.784 43.161 12.455 1.00 81.38 379 ALA A O 1
ATOM 2786 N N . ALA A 1 380 ? 10.704 42.821 11.678 1.00 76.44 380 ALA A N 1
ATOM 2787 C CA . ALA A 1 380 ? 10.933 43.480 10.401 1.00 76.44 380 ALA A CA 1
ATOM 2788 C C . ALA A 1 380 ? 11.050 45.002 10.574 1.00 76.44 380 ALA A C 1
ATOM 2790 O O . ALA A 1 380 ? 10.338 45.619 11.366 1.00 76.44 380 ALA A O 1
ATOM 2791 N N . ASP A 1 381 ? 11.942 45.624 9.794 1.00 70.00 381 ASP A N 1
ATOM 2792 C CA . ASP A 1 381 ? 12.059 47.082 9.743 1.00 70.00 381 ASP A CA 1
ATOM 2793 C C . ASP A 1 381 ? 10.688 47.681 9.359 1.00 70.00 381 ASP A C 1
ATOM 2795 O O . ASP A 1 381 ? 10.155 47.323 8.300 1.00 70.00 381 ASP A O 1
ATOM 2799 N N . PRO A 1 382 ? 10.115 48.601 10.158 1.00 66.50 382 PRO A N 1
ATOM 2800 C CA . PRO A 1 382 ? 8.830 49.239 9.868 1.00 66.50 382 PRO A CA 1
ATOM 2801 C C . PRO A 1 382 ? 8.757 49.918 8.492 1.00 66.50 382 PRO A C 1
ATOM 2803 O O . PRO A 1 382 ? 7.668 50.125 7.958 1.00 66.50 382 PRO A O 1
ATOM 2806 N N . SER A 1 383 ? 9.905 50.273 7.908 1.00 65.44 383 SER A N 1
ATOM 2807 C CA . SER A 1 383 ? 10.021 50.879 6.580 1.00 65.44 383 SER A CA 1
ATOM 2808 C C . SER A 1 383 ? 10.090 49.870 5.424 1.00 65.44 383 SER A C 1
ATOM 2810 O O . SER A 1 383 ? 9.933 50.260 4.269 1.00 65.44 383 SER A O 1
ATOM 2812 N N . SER A 1 384 ? 10.265 48.574 5.709 1.00 65.75 384 SER A N 1
ATOM 2813 C CA . SER A 1 384 ? 10.448 47.520 4.696 1.00 65.75 384 SER A CA 1
ATOM 2814 C C . SER A 1 384 ? 9.165 47.086 3.975 1.00 65.75 384 SER A C 1
ATOM 2816 O O . SER A 1 384 ? 9.228 46.297 3.037 1.00 65.75 384 SER A O 1
ATOM 2818 N N . GLY A 1 385 ? 7.991 47.546 4.420 1.00 61.50 385 GLY A N 1
ATOM 2819 C CA . GLY A 1 385 ? 6.692 47.103 3.897 1.00 61.50 385 GLY A CA 1
ATOM 2820 C C . GLY A 1 385 ? 6.298 45.665 4.275 1.00 61.50 385 GLY A C 1
ATOM 2821 O O . GLY A 1 385 ? 5.154 45.289 4.048 1.00 61.50 385 GLY A O 1
ATOM 2822 N N . ALA A 1 386 ? 7.203 44.890 4.886 1.00 54.25 386 ALA A N 1
ATOM 2823 C CA . ALA A 1 386 ? 6.956 43.539 5.400 1.00 54.25 386 ALA A CA 1
ATOM 2824 C C . ALA A 1 386 ? 6.397 43.526 6.837 1.00 54.25 386 ALA A C 1
ATOM 2826 O O . ALA A 1 386 ? 5.879 42.512 7.295 1.00 54.25 386 ALA A O 1
ATOM 2827 N N . ALA A 1 387 ? 6.490 44.654 7.545 1.00 50.94 387 ALA A N 1
ATOM 2828 C CA . ALA A 1 387 ? 5.971 44.827 8.895 1.00 50.94 387 ALA A CA 1
ATOM 2829 C C . ALA A 1 387 ? 4.504 45.295 8.864 1.00 50.94 387 ALA A C 1
ATOM 2831 O O . ALA A 1 387 ? 4.241 46.468 9.134 1.00 50.94 387 ALA A O 1
ATOM 2832 N N . ARG A 1 388 ? 3.556 44.422 8.494 1.00 50.25 388 ARG A N 1
ATOM 2833 C CA . ARG A 1 388 ? 2.122 44.547 8.836 1.00 50.25 388 ARG A CA 1
ATOM 2834 C C . ARG A 1 388 ? 1.422 43.200 8.888 1.00 50.25 388 ARG A C 1
ATOM 2836 O O . ARG A 1 388 ? 1.463 42.485 7.865 1.00 50.25 388 ARG A O 1
#

Sequence (388 aa):
DAGAAGAGGADARALAAAPPADYRAQLEQVSASLESLPRLMGPAGSDIGSNSWVVSGALTTTGKPLLANDPHLGASLPSVWYQVGLHCATVTAECPFDVSGFGFSGFPGVVIGHNDRISWGFTNLGPDVADLYVEKVTGDTYEYDGAQVPLDIRRETIKVAGGKDVTLTVRSTRHGPIITDVGDDYAAIAKNQAGKLGIPAEQYQLSLQWTALTPGPTAGAIFAFDTATDWTSFRAAAANFQVPSQNLVYADVDGHIGYQAPGAVPIRAAGDGTVPVPGWTSQYGWVGTVPYDQLPSVLDPPSGYIVTANNAAVGPDYPVMITRDWEYGYRANQIAVRLQALVASGKKVTAAQLAAIQGDTYDANAATLVPLLRAVGDAADPSSGAAR

Nearest PDB structures (foldseek):
  4hst-assembly1_B  TM=9.226E-01  e=3.497E-25  Pseudomonas
  4hsr-assembly1_B  TM=9.177E-01  e=5.872E-25  Pseudomonas
  8brq-assembly1_B  TM=8.651E-01  e=1.862E-22  Bacillus sp. FJAT-27231
  8brs-assembly1_B  TM=8.672E-01  e=4.418E-22  Bacillus sp. FJAT-27231
  6nvx-assembly1_B  TM=8.415E-01  e=1.975E-21  Bacillus sp. FJAT-27231

Organism: NCBI:txid1358026

InterPro domains:
  IPR002692 Penicillin/GL-7-ACA/AHL/aculeacin-A acylase [PF01804] (22-376)
  IPR002692 Penicillin/GL-7-ACA/AHL/aculeacin-A acylase [PTHR34218] (25-384)
  IPR029055 Nucleophile aminohydrolases, N-terminal [G3DSA:3.60.20.10] (50-388)
  IPR029055 Nucleophile aminohydrolases, N-terminal [SSF56235] (33-383)
  IPR043146 Penicillin amidase type, N-terminal domain, B-knob [G3DSA:2.30.120.10] (131-191)